Protein 4FP4 (pdb70)

CATH classification: 1.10.600.10

InterPro domains:
  IPR000092 Polyprenyl synthetase-like [PF00348] (31-206)
  IPR008949 Isoprenoid synthase domain superfamily [G3DSA:1.10.600.10] (1-252)
  IPR008949 Isoprenoid synthase domain superfamily [SSF48576] (4-206)
  IPR033749 Polyprenyl synthetase, conserved site [PS00723] (83-97)

Radius of gyration: 23.63 Å; Cα contacts (8 Å, |Δi|>4): 700; chains: 2; bounding box: 41×70×63 Å

Secondary structure (DSSP, 8-state):
-----HHHHHHHHHHHHHHHTTTTT-SSHHHHHHHHHHHHS----HHHHHHHHHHHHH-GGGGG-HHHHHHHHHHHHHHHHHHHHHHHHTT-SBSSSSB-HHHHH-HHHHHHHHHHHHHHHHHHHHTT-HHHHHHHHHHHHHHHHHHHHHHTT-HHHHHHHHTHHHHHHHHHHHHHHHT-GGGHHHHHHHHHHHHHHTT---HHHHHHHHHHHHHHHHHHHHHGGGGHHHHHHHHHHHHHHH-/--HHHHHHHHHHHHHHTTTTTT-SSHHHHHHHHHHHHS----HHHHHHHHHHHHH-GGGGG-HHHHHHHHHHHHHHHHHHHHHHHHTT-SEETTEE-HHHHH-HHHHHHHHHHHHHHHHHHHHTT-HHHHHHHHHHHHHHHHHHHHHHTT-HHHHHHHHSHHHHHHHHHHHHHHHT-GGGHHHHHHHHHHHHHHHH--TTHHHHHHHHHHHHHHHHGGGGHHHHHHHHHHHHH-

Organism: Pyrobaculum calidifontis (strain DSM 21063 / JCM 11548 / VA1) (NCBI:txid410359)

Nearest PDB structures (foldseek):
  4fp4-assembly1_A  TM=1.004E+00  e=4.923E-31  Pyrobaculum calidifontis JCM 11548
  4fp4-assembly1_B  TM=9.917E-01  e=1.889E-27  Pyrobaculum calidifontis JCM 11548
  3wjo-assembly1_A  TM=7.258E-01  e=5.794E-08  Escherichia coli O104:H4 str. 2009EL-2071
  5zlf-assembly2_D  TM=7.389E-01  e=7.595E-08  Escherichia coli K-12
  3wjn-assembly1_A  TM=7.200E-01  e=5.048E-07  Escherichia coli O104:H4 str. 2009EL-2071

Sequence (477 aa):
MYSLPPEVLAALERVKARLNKVGEELEPISLRKAVRHYIETPGKLLRPLLLLTFTYSIDRRSIMDPRILEAAAIVELLHVVSLLQDDVMDQHDQRRGIKTPRRAMYGDGRAIVASDWLIAESIKMAVNLGADVVTYLADVAQRLSVGQALDLEGERDKAAEFKTAPLIEAALVMPLVILGRRELIETAKKLGTKLGILYQYSRPETKSIANEIGRYLLKIKEHVGDAIAPFERLIKYLIGKALELPPEVLAALERVKARLNKVGEELEPISLRKAVRHYIETPGKLLRPLLLLTFTYSIDRRSIMDPRILEAAAIVELLHVVSLLQDDVMDQHDQRRGIKTPRAMYGDGRAIVASDWLIAESIKMAVNLGADVVTYLADDVAQRLSVGQALDLEGERDKAAEFKTAPLIEAALVMPLVILGRRELIETAKKLGTKLGILYQYTKSIANEIGRYLLKIKEHVGDAIAPFERLIKYLIGKA

B-factor: mean 61.85, std 28.87, range [19.86, 200.0]

Solvent-accessible surface area: 20753 Å² total; per-residue (Å²): 192,84,78,16,16,104,82,0,73,57,4,19,96,118,0,83,60,84,7,75,121,2,10,74,146,23,96,4,76,6,0,55,114,1,0,22,29,18,18,104,70,74,59,97,14,4,22,0,2,0,0,0,0,0,0,41,3,17,46,150,187,11,9,132,26,104,104,0,18,28,0,0,0,0,0,9,0,27,33,1,13,42,33,0,12,33,0,11,32,65,125,66,75,111,56,204,60,72,106,0,1,46,33,103,65,34,53,11,34,0,1,0,0,0,15,18,0,24,2,25,4,21,69,7,2,24,113,21,33,57,85,1,7,48,22,16,4,47,0,36,18,63,33,5,25,0,22,0,13,38,60,59,67,51,196,128,121,2,35,78,52,52,45,0,0,4,2,3,0,0,0,2,0,0,0,21,18,38,46,65,134,93,7,18,131,15,0,80,102,0,0,30,39,1,0,30,5,39,60,161,88,92,101,123,21,129,60,34,16,98,37,0,34,135,41,9,100,114,0,75,138,90,29,33,113,50,1,36,15,0,42,102,7,0,123,64,9,21,33,92,31,80,184,88,18,103,77,0,79,48,0,24,96,139,0,91,58,73,8,89,120,3,9,99,151,20,106,8,85,13,0,64,95,0,0,22,21,27,31,111,34,128,60,150,34,9,24,0,29,0,0,0,0,2,0,24,2,17,43,118,210,14,8,71,22,105,105,0,19,38,0,0,0,0,0,14,0,26,29,0,10,34,31,0,18,39,0,8,23,74,132,62,79,94,69,230,65,79,108,0,0,31,39,82,58,33,50,10,38,1,4,1,0,1,21,19,0,23,1,24,4,21,69,9,2,23,112,21,32,60,93,2,6,53,24,14,4,58,1,35,15,52,30,5,24,0,36,0,16,47,66,64,34,42,147,137,138,0,28,88,50,39,60,2,0,5,1,3,0,0,0,2,0,0,0,26,22,41,49,70,127,98,1,20,145,22,0,79,97,0,0,31,47,2,1,34,13,90,75,170,95,173,68,34,33,89,46,0,34,112,18,6,97,87,0,78,132,105,28,28,111,25,2,32,4,0,42,141,15,0,108,145,28,34,56,149,92

Foldseek 3Di:
DAPFDVLLVVLVVVLLVVLCCPCVVPPDPLLSCLLCVCSVVDDPLVLLSLLLLLCCLQPVVCSPPPLSSLLSNLLVLLVSLLVLVCCVVVVPQADPNHGHSCVVPNNVSSNVSSVVSVVVSLVSCVVLDDVSNVLVVVLVVLCVVLVVCVVVVNPPVSLQRNFLSSLLSSNQVSCVSVVVVVLNVLSSLLSSLLSSLVVPCAPVLVVSVVVNVVSLVVVCVVRPCSCVSSVVVSVVSSVVSHD/DDPLLVVLVVVLLVVLVCVLVVPPPPLLSCLLCVQSPDDDDLVLLSLQLLLLCLQPVPCSNPPLSSLLSNLLVLLVSLLVLVVCLLVVPQDDPNHGHSCNVRNNVSSNVSSVVSVVVSLVSQVVLDDVSSVLVVVLVVLCVVLSVCVVVPDPPVSLQSNFLSSQLSSNQSSCVSVVVVVLNVLSSVLSSLLSSVVVPPDCSLVVNVVSLVVVCVVSPCSCPSSVCVSVVSNVVD

Structure (mmCIF, N/CA/C/O backbone):
data_4FP4
#
_entry.id   4FP4
#
_cell.length_a   46.957
_cell.length_b   115.420
_cell.length_c   53.139
_cell.angle_alpha   90.00
_cell.angle_beta   110.84
_cell.angle_gamma   90.00
#
_symmetry.space_group_name_H-M   'P 1 21 1'
#
loop_
_entity.id
_entity.type
_entity.pdbx_description
1 polymer 'Polyprenyl synthetase'
2 non-polymer 'GERAN-8-YL GERAN'
3 non-polymer 'UNKNOWN ATOM OR ION'
4 non-polymer 'UNKNOWN LIGAND'
5 water water
#
loop_
_atom_site.group_PDB
_atom_site.id
_atom_site.type_symbol
_atom_site.label_atom_id
_atom_site.label_alt_id
_atom_site.label_comp_id
_atom_site.label_asym_id
_atom_site.label_entity_id
_atom_site.label_seq_id
_atom_site.pdbx_PDB_ins_code
_atom_site.Cartn_x
_atom_site.Cartn_y
_atom_site.Cartn_z
_atom_site.occupancy
_atom_site.B_iso_or_equiv
_atom_site.auth_seq_id
_atom_site.auth_comp_id
_atom_site.auth_asym_id
_atom_site.auth_atom_id
_atom_site.pdbx_PDB_model_num
ATOM 1 N N . MET A 1 3 ? 7.465 56.781 15.571 1.00 129.98 1 MET A N 1
ATOM 2 C CA . MET A 1 3 ? 7.051 55.466 16.153 1.00 143.48 1 MET A CA 1
ATOM 3 C C . MET A 1 3 ? 7.781 54.302 15.478 1.00 139.07 1 MET A C 1
ATOM 4 O O . MET A 1 3 ? 9.006 54.322 15.339 1.00 123.79 1 MET A O 1
ATOM 9 N N . TYR A 1 4 ? 7.039 53.285 15.059 1.00 137.43 2 TYR A N 1
ATOM 10 C CA . TYR A 1 4 ? 7.674 52.134 14.431 1.00 118.72 2 TYR A CA 1
ATOM 11 C C . TYR A 1 4 ? 7.284 51.964 12.967 1.00 124.67 2 TYR A C 1
ATOM 12 O O . TYR A 1 4 ? 6.119 51.741 12.640 1.00 139.13 2 TYR A O 1
ATOM 21 N N . SER A 1 5 ? 8.281 52.069 12.097 1.00 92.74 3 SER A N 1
ATOM 22 C CA . SER A 1 5 ? 8.096 51.882 10.671 1.00 78.17 3 SER A CA 1
ATOM 23 C C . SER A 1 5 ? 8.644 50.523 10.295 1.00 77.88 3 SER A C 1
ATOM 24 O O . SER A 1 5 ? 9.416 50.392 9.342 1.00 77.81 3 SER A O 1
ATOM 27 N N . LEU A 1 6 ? 8.266 49.500 11.052 1.00 67.48 4 LEU A N 1
ATOM 28 C CA . LEU A 1 6 ? 8.802 48.162 10.778 1.00 62.05 4 LEU A CA 1
ATOM 29 C C . LEU A 1 6 ? 7.814 47.220 10.086 1.00 47.78 4 LEU A C 1
ATOM 30 O O . LEU A 1 6 ? 6.590 47.370 10.195 1.00 57.07 4 LEU A O 1
ATOM 35 N N . PRO A 1 7 ? 8.375 46.231 9.384 1.00 46.11 5 PRO A N 1
ATOM 36 C CA . PRO A 1 7 ? 7.672 45.285 8.543 1.00 53.31 5 PRO A CA 1
ATOM 37 C C . PRO A 1 7 ? 6.490 44.678 9.274 1.00 33.84 5 PRO A C 1
ATOM 38 O O . PRO A 1 7 ? 6.569 44.407 10.478 1.00 35.65 5 PRO A O 1
ATOM 42 N N . PRO A 1 8 ? 5.368 44.519 8.563 1.00 42.69 6 PRO A N 1
ATOM 43 C CA . PRO A 1 8 ? 4.242 43.878 9.238 1.00 44.32 6 PRO A CA 1
ATOM 44 C C . PRO A 1 8 ? 4.634 42.451 9.669 1.00 31.76 6 PRO A C 1
ATOM 45 O O . PRO A 1 8 ? 4.057 41.916 10.600 1.00 38.93 6 PRO A O 1
ATOM 49 N N . GLU A 1 9 ? 5.588 41.823 8.984 1.00 38.29 7 GLU A N 1
ATOM 50 C CA . GLU A 1 9 ? 6.022 40.471 9.394 1.00 36.70 7 GLU A CA 1
ATOM 51 C C . GLU A 1 9 ? 6.684 40.516 10.768 1.00 47.31 7 GLU A C 1
ATOM 52 O O . GLU A 1 9 ? 6.548 39.589 11.562 1.00 38.15 7 GLU A O 1
ATOM 58 N N . VAL A 1 10 ? 7.447 41.577 11.045 1.00 35.37 8 VAL A N 1
ATOM 59 C CA . VAL A 1 10 ? 8.056 41.707 12.376 1.00 34.31 8 VAL A CA 1
ATOM 60 C C . VAL A 1 10 ? 6.969 41.935 13.464 1.00 36.69 8 VAL A C 1
ATOM 61 O O . VAL A 1 10 ? 6.996 41.319 14.538 1.00 36.74 8 VAL A O 1
ATOM 65 N N . LEU A 1 11 ? 6.032 42.844 13.191 1.00 36.05 9 LEU A N 1
ATOM 66 C CA . LEU A 1 11 ? 4.930 43.114 14.142 1.00 36.09 9 LEU A CA 1
ATOM 67 C C . LEU A 1 11 ? 4.108 41.856 14.426 1.00 29.62 9 LEU A C 1
ATOM 68 O O . LEU A 1 11 ? 3.679 41.641 15.546 1.00 44.13 9 LEU A O 1
ATOM 73 N N . ALA A 1 12 ? 3.888 41.044 13.390 1.00 36.64 10 ALA A N 1
ATOM 74 C CA . ALA A 1 12 ? 3.157 39.773 13.529 1.00 39.75 10 ALA A CA 1
ATOM 75 C C . ALA A 1 12 ? 3.909 38.784 14.429 1.00 47.98 10 ALA A C 1
ATOM 76 O O . ALA A 1 12 ? 3.310 38.083 15.259 1.00 35.93 10 ALA A O 1
ATOM 78 N N . ALA A 1 13 ? 5.224 38.696 14.231 1.00 40.31 11 ALA A N 1
ATOM 79 C CA . ALA A 1 13 ? 6.077 37.858 15.057 1.00 42.82 11 ALA A CA 1
ATOM 80 C C . ALA A 1 13 ? 6.014 38.342 16.508 1.00 37.24 11 ALA A C 1
ATOM 81 O O . ALA A 1 13 ? 6.003 37.554 17.474 1.00 38.13 11 ALA A O 1
ATOM 83 N N . LEU A 1 14 ? 5.967 39.649 16.680 1.00 31.29 12 LEU A N 1
ATOM 84 C CA . LEU A 1 14 ? 5.931 40.184 18.019 1.00 35.36 12 LEU A CA 1
ATOM 85 C C . LEU A 1 14 ? 4.626 39.804 18.702 1.00 42.98 12 LEU A C 1
ATOM 86 O O . LEU A 1 14 ? 4.605 39.550 19.911 1.00 43.53 12 LEU A O 1
ATOM 91 N N . GLU A 1 15 ? 3.530 39.786 17.953 1.00 43.51 13 GLU A N 1
ATOM 92 C CA . GLU A 1 15 ? 2.258 39.354 18.551 1.00 38.43 13 GLU A CA 1
ATOM 93 C C . GLU A 1 15 ? 2.337 37.909 19.000 1.00 33.10 13 GLU A C 1
ATOM 94 O O . GLU A 1 15 ? 1.779 37.543 20.018 1.00 37.79 13 GLU A O 1
ATOM 100 N N . ARG A 1 16 ? 3.035 37.076 18.248 1.00 38.25 14 ARG A N 1
ATOM 101 C CA . ARG A 1 16 ? 3.149 35.690 18.669 1.00 40.10 14 ARG A CA 1
ATOM 102 C C . ARG A 1 16 ? 4.031 35.576 19.925 1.00 44.60 14 ARG A C 1
ATOM 103 O O . ARG A 1 16 ? 3.872 34.669 20.761 1.00 41.85 14 ARG A O 1
ATOM 111 N N . VAL A 1 17 ? 4.973 36.498 20.059 1.00 43.71 15 VAL A N 1
ATOM 112 C CA . VAL A 1 17 ? 5.819 36.491 21.237 1.00 37.35 15 VAL A CA 1
ATOM 113 C C . VAL A 1 17 ? 4.937 36.936 22.424 1.00 33.83 15 VAL A C 1
ATOM 114 O O . VAL A 1 17 ? 5.025 36.380 23.513 1.00 36.07 15 VAL A O 1
ATOM 118 N N . LYS A 1 18 ? 4.069 37.908 22.209 1.00 41.54 16 LYS A N 1
ATOM 119 C CA . LYS A 1 18 ? 3.201 38.369 23.275 1.00 40.28 16 LYS A CA 1
ATOM 120 C C . LYS A 1 18 ? 2.304 37.237 23.747 1.00 42.87 16 LYS A C 1
ATOM 121 O O . LYS A 1 18 ? 2.087 37.084 24.928 1.00 45.91 16 LYS A O 1
ATOM 127 N N . ALA A 1 19 ? 1.806 36.444 22.809 1.00 46.85 17 ALA A N 1
ATOM 128 C CA . ALA A 1 19 ? 0.960 35.299 23.111 1.00 48.28 17 ALA A CA 1
ATOM 129 C C . ALA A 1 19 ? 1.695 34.216 23.907 1.00 47.98 17 ALA A C 1
ATOM 130 O O . ALA A 1 19 ? 1.128 33.603 24.788 1.00 40.16 17 ALA A O 1
ATOM 132 N N . ARG A 1 20 ? 2.956 33.976 23.554 1.00 41.38 18 ARG A N 1
ATOM 133 C CA . ARG A 1 20 ? 3.782 32.988 24.247 1.00 37.54 18 ARG A CA 1
ATOM 134 C C . ARG A 1 20 ? 4.054 33.414 25.691 1.00 38.45 18 ARG A C 1
ATOM 135 O O . ARG A 1 20 ? 4.016 32.602 26.616 1.00 37.66 18 ARG A O 1
ATOM 143 N N . LEU A 1 21 ? 4.330 34.704 25.860 1.00 38.80 19 LEU A N 1
ATOM 144 C CA . LEU A 1 21 ? 4.614 35.306 27.144 1.00 34.82 19 LEU A CA 1
ATOM 145 C C . LEU A 1 21 ? 3.374 35.254 28.006 1.00 59.13 19 LEU A C 1
ATOM 146 O O . LEU A 1 21 ? 3.450 35.183 29.215 1.00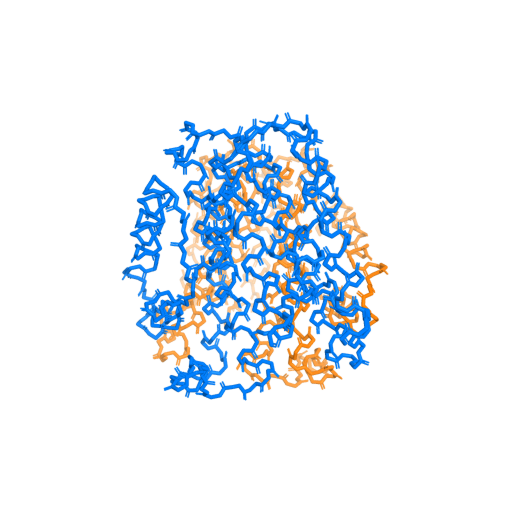 41.77 19 LEU A O 1
ATOM 151 N N . ASN A 1 22 ? 2.219 35.321 27.370 1.00 45.02 20 ASN A N 1
ATOM 152 C CA . ASN A 1 22 ? 0.969 35.319 28.129 1.00 48.63 20 ASN A CA 1
ATOM 153 C C . ASN A 1 22 ? 0.687 33.940 28.740 1.00 39.51 20 ASN A C 1
ATOM 154 O O . ASN A 1 22 ? -0.077 33.796 29.684 1.00 46.55 20 ASN A O 1
ATOM 159 N N . LYS A 1 23 ? 1.345 32.922 28.206 1.00 45.48 21 LYS A N 1
ATOM 160 C CA . LYS A 1 23 ? 1.210 31.586 28.740 1.00 44.29 21 LYS A CA 1
ATOM 161 C C . LYS A 1 23 ? 2.085 31.355 29.979 1.00 52.08 21 LYS A C 1
ATOM 162 O O . LYS A 1 23 ? 1.808 30.443 30.749 1.00 47.26 21 LYS A O 1
ATOM 168 N N . VAL A 1 24 ? 3.114 32.186 30.182 1.00 47.68 22 VAL A N 1
ATOM 169 C CA . VAL A 1 24 ? 4.086 31.984 31.282 1.00 41.91 22 VAL A CA 1
ATOM 170 C C . VAL A 1 24 ? 3.492 32.076 32.708 1.00 43.62 22 VAL A C 1
ATOM 171 O O . VAL A 1 24 ? 2.952 33.099 33.122 1.00 38.60 22 VAL A O 1
ATOM 175 N N . GLY A 1 25 ? 3.619 30.987 33.458 1.00 36.48 23 GLY A N 1
ATOM 176 C CA . GLY A 1 25 ? 3.114 30.933 34.833 1.00 39.25 23 GLY A CA 1
ATOM 177 C C . GLY A 1 25 ? 1.579 30.977 34.903 1.00 41.12 23 GLY A C 1
ATOM 178 O O . GLY A 1 25 ? 1.023 31.256 35.954 1.00 40.00 23 GLY A O 1
ATOM 179 N N . GLU A 1 26 ? 0.903 30.719 33.788 1.00 41.58 24 GLU A N 1
ATOM 180 C CA . GLU A 1 26 ? -0.582 30.730 33.742 1.00 74.68 24 GLU A CA 1
ATOM 181 C C . GLU A 1 26 ? -1.329 30.188 34.962 1.00 70.14 24 GLU A C 1
ATOM 182 O O . GLU A 1 26 ? -2.182 30.866 35.528 1.00 61.25 24 GLU A O 1
ATOM 188 N N . GLU A 1 27 ? -1.039 28.948 35.337 1.00 49.75 25 GLU A N 1
ATOM 189 C CA . GLU A 1 27 ? -1.765 28.301 36.431 1.00 69.84 25 GLU A CA 1
ATOM 190 C C . GLU A 1 27 ? -0.900 28.152 37.671 1.00 62.46 25 GLU A C 1
ATOM 191 O O . GLU A 1 27 ? -1.196 27.385 38.587 1.00 48.29 25 GLU A O 1
ATOM 197 N N . LEU A 1 28 ? 0.170 28.921 37.711 1.00 54.07 26 LEU A N 1
ATOM 198 C CA . LEU A 1 28 ? 1.097 28.847 38.814 1.00 51.64 26 LEU A CA 1
ATOM 199 C C . LEU A 1 28 ? 0.428 29.145 40.166 1.00 57.09 26 LEU A C 1
ATOM 200 O O . LEU A 1 28 ? -0.371 30.082 40.302 1.00 47.59 26 LEU A O 1
ATOM 205 N N . GLU A 1 29 ? 0.754 28.314 41.149 1.00 47.80 27 GLU A N 1
ATOM 206 C CA . GLU A 1 29 ? 0.293 28.462 42.526 1.00 62.28 27 GLU A CA 1
ATOM 207 C C . GLU A 1 29 ? 1.548 28.546 43.377 1.00 55.77 27 GLU A C 1
ATOM 208 O O . GLU A 1 29 ? 2.524 27.867 43.076 1.00 50.14 27 GLU A O 1
ATOM 214 N N . PRO A 1 30 ? 1.511 29.305 44.483 1.00 47.57 28 PRO A N 1
ATOM 215 C CA . PRO A 1 30 ? 0.308 29.992 44.917 1.00 48.74 28 PRO A CA 1
ATOM 216 C C . PRO A 1 30 ? 0.091 31.292 44.183 1.00 70.81 28 PRO A C 1
ATOM 217 O O . PRO A 1 30 ? 0.984 31.780 43.480 1.00 42.34 28 PRO A O 1
ATOM 221 N N . ILE A 1 31 ? -1.094 31.849 44.395 1.00 41.71 29 ILE A N 1
ATOM 222 C CA . ILE A 1 31 ? -1.544 33.049 43.714 1.00 49.15 29 ILE A CA 1
ATOM 223 C C . ILE A 1 31 ? -0.614 34.247 43.833 1.00 33.39 29 ILE A C 1
ATOM 224 O O . ILE A 1 31 ? -0.391 34.969 42.853 1.00 42.10 29 ILE A O 1
ATOM 229 N N . SER A 1 32 ? -0.109 34.503 45.021 1.00 37.33 30 SER A N 1
ATOM 230 C CA . SER A 1 32 ? 0.781 35.636 45.175 1.00 45.37 30 SER A CA 1
ATOM 231 C C . SER A 1 32 ? 2.028 35.390 44.316 1.00 55.61 30 SER A C 1
ATOM 232 O O . SER A 1 32 ? 2.609 36.329 43.819 1.00 39.17 30 SER A O 1
ATOM 235 N N . LEU A 1 33 ? 2.425 34.131 44.129 1.00 47.75 31 LEU A N 1
ATOM 236 C CA . LEU A 1 33 ? 3.608 33.844 43.299 1.00 51.14 31 LEU A CA 1
ATOM 237 C C . LEU A 1 33 ? 3.252 34.149 41.862 1.00 60.27 31 LEU A C 1
ATOM 238 O O . LEU A 1 33 ? 3.987 34.850 41.171 1.00 47.22 31 LEU A O 1
ATOM 243 N N . ARG A 1 34 ? 2.102 33.644 41.418 1.00 37.99 32 ARG A N 1
ATOM 244 C CA . ARG A 1 34 ? 1.650 33.880 40.056 1.00 38.95 32 ARG A CA 1
ATOM 245 C C . ARG A 1 34 ? 1.540 35.375 39.743 1.00 40.66 32 ARG A C 1
ATOM 246 O O . ARG A 1 34 ? 1.995 35.828 38.691 1.00 37.85 32 ARG A O 1
ATOM 254 N N . LYS A 1 35 ? 0.921 36.136 40.636 1.00 39.63 33 LYS A N 1
ATOM 255 C CA . LYS A 1 35 ? 0.750 37.578 40.422 1.00 36.02 33 LYS A CA 1
ATOM 256 C C . LYS A 1 35 ? 2.109 38.321 40.305 1.00 39.98 33 LYS A C 1
ATOM 257 O O . LYS A 1 35 ? 2.314 39.124 39.411 1.00 36.59 33 LYS A O 1
ATOM 263 N N . ALA A 1 36 ? 3.020 38.042 41.218 1.00 34.25 34 ALA A N 1
ATOM 264 C CA . ALA A 1 36 ? 4.351 38.645 41.200 1.00 37.54 34 ALA A CA 1
ATOM 265 C C . ALA A 1 36 ? 5.076 38.251 39.922 1.00 41.84 34 ALA A C 1
ATOM 266 O O . ALA A 1 36 ? 5.697 39.090 39.296 1.00 36.77 34 ALA A O 1
ATOM 268 N N . VAL A 1 37 ? 4.983 36.979 39.525 1.00 38.84 35 VAL A N 1
ATOM 269 C CA . VAL A 1 37 ? 5.639 36.519 38.292 1.00 35.50 35 VAL A CA 1
ATOM 270 C C . VAL A 1 37 ? 5.083 37.169 37.020 1.00 48.68 35 VAL A C 1
ATOM 271 O O . VAL A 1 37 ? 5.854 37.587 36.141 1.00 34.21 35 VAL A O 1
ATOM 275 N N . ARG A 1 38 ? 3.755 37.282 36.931 1.00 35.03 36 ARG A N 1
ATOM 276 C CA . ARG A 1 38 ? 3.132 37.802 35.726 1.00 35.17 36 ARG A CA 1
ATOM 277 C C . ARG A 1 38 ? 2.925 39.303 35.710 1.00 35.59 36 ARG A C 1
ATOM 278 O O . ARG A 1 38 ? 2.486 39.856 34.704 1.00 40.62 36 ARG A O 1
ATOM 286 N N . HIS A 1 39 ? 3.269 39.971 36.796 1.00 32.90 37 HIS A N 1
ATOM 287 C CA . HIS A 1 39 ? 3.030 41.415 36.866 1.00 39.34 37 HIS A CA 1
ATOM 288 C C . HIS A 1 39 ? 3.599 42.199 35.678 1.00 62.55 37 HIS A C 1
ATOM 289 O O . HIS A 1 39 ? 2.884 42.967 35.019 1.00 35.96 37 HIS A O 1
ATOM 296 N N . TYR A 1 40 ? 4.887 41.997 35.403 1.00 43.64 38 TYR A N 1
ATOM 297 C CA . TYR A 1 40 ? 5.573 42.741 34.348 1.00 35.07 38 TYR A CA 1
ATOM 298 C C . TYR A 1 40 ? 5.345 42.150 32.960 1.00 36.71 38 TYR A C 1
ATOM 299 O O . TYR A 1 40 ? 5.775 42.701 31.935 1.00 41.86 38 TYR A O 1
ATOM 308 N N . ILE A 1 41 ? 4.734 40.979 32.930 1.00 32.89 39 ILE A N 1
ATOM 309 C CA . ILE A 1 41 ? 4.302 40.424 31.661 1.00 35.39 39 ILE A CA 1
ATOM 310 C C . ILE A 1 41 ? 2.933 40.976 31.224 1.00 58.44 39 ILE A C 1
ATOM 311 O O . ILE A 1 41 ? 2.688 41.168 30.040 1.00 49.67 39 ILE A O 1
ATOM 316 N N . GLU A 1 42 ? 2.029 41.223 32.167 1.00 58.71 40 GLU A N 1
ATOM 317 C CA . GLU A 1 42 ? 0.675 41.696 31.801 1.00 41.70 40 GLU A CA 1
ATOM 318 C C . GLU A 1 42 ? 0.609 43.209 31.614 1.00 55.53 40 GLU A C 1
ATOM 319 O O . GLU A 1 42 ? -0.153 43.724 30.793 1.00 59.16 40 GLU A O 1
ATOM 325 N N . THR A 1 43 ? 1.382 43.920 32.411 1.00 47.72 41 THR A N 1
ATOM 326 C CA . THR A 1 43 ? 1.515 45.340 32.230 1.00 76.77 41 THR A CA 1
ATOM 327 C C . THR A 1 43 ? 2.804 45.332 31.476 1.00 74.85 41 THR A C 1
ATOM 328 O O . THR A 1 43 ? 3.874 45.421 32.084 1.00 73.66 41 THR A O 1
ATOM 332 N N . PRO A 1 44 ? 2.712 45.186 30.144 1.00 71.64 42 PRO A N 1
ATOM 333 C CA . PRO A 1 44 ? 3.881 45.022 29.307 1.00 100.98 42 PRO A CA 1
ATOM 334 C C . PRO A 1 44 ? 4.540 46.356 28.993 1.00 107.61 42 PRO A C 1
ATOM 335 O O . PRO A 1 44 ? 3.884 47.403 29.008 1.00 90.29 42 PRO A O 1
ATOM 339 N N . GLY A 1 45 ? 5.841 46.316 28.739 1.00 94.34 43 GLY A N 1
ATOM 340 C CA . GLY A 1 45 ? 6.575 47.525 28.409 1.00 74.59 43 GLY A CA 1
ATOM 341 C C . GLY A 1 45 ? 6.534 47.768 26.916 1.00 59.69 43 GLY A C 1
ATOM 342 O O . GLY A 1 45 ? 5.515 47.534 26.256 1.00 55.48 43 GLY A O 1
ATOM 343 N N . LYS A 1 46 ? 7.661 48.228 26.382 1.00 53.58 44 LYS A N 1
ATOM 344 C CA . LYS A 1 46 ? 7.789 48.491 24.957 1.00 51.77 44 LYS A CA 1
ATOM 345 C C . LYS A 1 46 ? 8.244 47.239 24.207 1.00 50.88 44 LYS A C 1
ATOM 346 O O . LYS A 1 46 ? 8.284 47.230 22.976 1.00 47.99 44 LYS A O 1
ATOM 352 N N . LEU A 1 47 ? 8.587 46.185 24.945 1.00 43.45 45 LEU A N 1
ATOM 353 C CA . LEU A 1 47 ? 9.041 44.939 24.315 1.00 31.99 45 LEU A CA 1
ATOM 354 C C . LEU A 1 47 ? 10.181 45.266 23.350 1.00 27.42 45 LEU A C 1
ATOM 355 O O . LEU A 1 47 ? 10.273 44.752 22.258 1.00 38.52 45 LEU A O 1
ATOM 360 N N . LEU A 1 48 ? 11.009 46.181 23.792 1.00 32.13 46 LEU A N 1
ATOM 361 C CA . LEU A 1 48 ? 12.166 46.609 23.057 1.00 41.21 46 LEU A CA 1
ATOM 362 C C . LEU A 1 48 ? 13.141 45.445 22.789 1.00 30.65 46 LEU A C 1
ATOM 363 O O . LEU A 1 48 ? 13.636 45.261 21.661 1.00 42.94 46 LEU A O 1
ATOM 368 N N . ARG A 1 49 ? 13.412 44.658 23.822 1.00 33.36 47 ARG A N 1
ATOM 369 C CA . ARG A 1 49 ? 14.393 43.570 23.649 1.00 40.37 47 ARG A CA 1
ATOM 370 C C . ARG A 1 49 ? 13.900 42.550 22.626 1.00 38.66 47 ARG A C 1
ATOM 371 O O . ARG A 1 49 ? 14.631 42.267 21.678 1.00 33.42 47 ARG A O 1
ATOM 379 N N . PRO A 1 50 ? 12.663 42.007 22.781 1.00 33.08 48 PRO A N 1
ATOM 380 C CA . PRO A 1 50 ? 12.142 41.162 21.701 1.00 31.40 48 PRO A CA 1
ATOM 381 C C . PRO A 1 50 ? 12.081 41.903 20.351 1.00 47.40 48 PRO A C 1
ATOM 382 O O . PRO A 1 50 ? 12.351 41.326 19.313 1.00 34.87 48 PRO A O 1
ATOM 386 N N . LEU A 1 51 ? 11.712 43.176 20.331 1.00 35.57 49 LEU A N 1
ATOM 387 C CA . LEU A 1 51 ? 11.657 43.853 19.035 1.00 36.32 49 LEU A CA 1
ATOM 388 C C . LEU A 1 51 ? 13.031 43.902 18.352 1.00 30.94 49 LEU A C 1
ATOM 389 O O . LEU A 1 51 ? 13.147 43.695 17.150 1.00 39.25 49 LEU A O 1
ATOM 394 N N . LEU A 1 52 ? 14.067 44.164 19.121 1.00 32.66 50 LEU A N 1
ATOM 395 C CA . LEU A 1 52 ? 15.390 44.200 18.551 1.00 32.78 50 LEU A CA 1
ATOM 396 C C . LEU A 1 52 ? 15.773 42.836 17.996 1.00 32.37 50 LEU A C 1
ATOM 397 O O . LEU A 1 52 ? 16.334 42.734 16.932 1.00 31.96 50 LEU A O 1
ATOM 402 N N . LEU A 1 53 ? 15.467 41.786 18.733 1.00 35.50 51 LEU A N 1
ATOM 403 C CA . LEU A 1 53 ? 15.817 40.454 18.287 1.00 31.92 51 LEU A CA 1
ATOM 404 C C . LEU A 1 53 ? 15.099 40.071 17.010 1.00 30.50 51 LEU A C 1
ATOM 405 O O . LEU A 1 53 ? 15.699 39.595 16.081 1.00 31.08 51 LEU A O 1
ATOM 410 N N . LEU A 1 54 ? 13.803 40.322 16.977 1.00 37.50 52 LEU A N 1
ATOM 411 C CA . LEU A 1 54 ? 12.996 40.009 15.822 1.00 36.04 52 LEU A CA 1
ATOM 412 C C . LEU A 1 54 ? 13.342 40.838 14.595 1.00 41.88 52 LEU A C 1
ATOM 413 O O . LEU A 1 54 ? 13.390 40.330 13.497 1.00 33.53 52 LEU A O 1
ATOM 418 N N . THR A 1 55 ? 13.581 42.122 14.798 1.00 31.87 53 THR A N 1
ATOM 419 C CA . THR A 1 55 ? 13.881 43.007 13.674 1.00 30.61 53 THR A CA 1
ATOM 420 C C . THR A 1 55 ? 15.255 42.638 13.083 1.00 28.25 53 THR A C 1
ATOM 421 O O . THR A 1 55 ? 15.445 42.600 11.861 1.00 33.23 53 THR A O 1
ATOM 425 N N . PHE A 1 56 ? 16.191 42.335 13.965 1.00 29.33 54 PHE A N 1
ATOM 426 C CA . PHE A 1 56 ? 17.545 41.935 13.510 1.00 32.32 54 PHE A CA 1
ATOM 427 C C . PHE A 1 56 ? 17.491 40.602 12.766 1.00 39.12 54 PHE A C 1
ATOM 428 O O . PHE A 1 56 ? 18.087 40.440 11.686 1.00 35.94 54 PHE A O 1
ATOM 436 N N . THR A 1 57 ? 16.756 39.646 13.325 1.00 36.90 55 THR A N 1
ATOM 437 C CA . THR A 1 57 ? 16.564 38.343 12.658 1.00 34.57 55 THR A CA 1
ATOM 438 C C . THR A 1 57 ? 15.970 38.501 11.265 1.00 42.45 55 THR A C 1
ATOM 439 O O . THR A 1 57 ? 16.471 37.935 10.288 1.00 37.21 55 THR A O 1
ATOM 443 N N . TYR A 1 58 ? 14.881 39.267 11.170 1.00 31.55 56 TYR A N 1
ATOM 444 C CA . TYR A 1 58 ? 14.260 39.528 9.881 1.00 32.78 56 TYR A CA 1
ATOM 445 C C . TYR A 1 58 ? 15.261 40.099 8.846 1.00 45.74 56 TYR A C 1
ATOM 446 O O . TYR A 1 58 ? 15.246 39.712 7.686 1.00 41.65 56 TYR A O 1
ATOM 455 N N . SER A 1 59 ? 16.116 41.021 9.272 1.00 44.50 57 SER A N 1
ATOM 456 C CA . SER A 1 59 ? 17.120 41.623 8.382 1.00 43.77 57 SER A CA 1
ATOM 457 C C . SER A 1 59 ? 18.189 40.628 7.941 1.00 48.83 57 SER A C 1
ATOM 458 O O . SER A 1 59 ? 18.638 40.688 6.798 1.00 58.76 57 SER A O 1
ATOM 461 N N . ILE A 1 60 ? 18.706 39.812 8.854 1.00 48.04 58 ILE A N 1
ATOM 462 C CA . ILE A 1 60 ? 19.668 38.771 8.474 1.00 51.10 58 ILE A CA 1
ATOM 463 C C . ILE A 1 60 ? 19.095 37.556 7.714 1.00 62.93 58 ILE A C 1
ATOM 464 O O . ILE A 1 60 ? 19.702 37.054 6.776 1.00 43.54 58 ILE A O 1
ATOM 469 N N . ASP A 1 61 ? 17.935 37.077 8.156 1.00 43.25 59 ASP A N 1
ATOM 470 C CA . ASP A 1 61 ? 17.269 35.930 7.545 1.00 43.97 59 ASP A CA 1
ATOM 471 C C . ASP A 1 61 ? 15.763 36.102 7.697 1.00 36.49 59 ASP A C 1
ATOM 472 O O . ASP A 1 61 ? 15.208 35.816 8.749 1.00 37.87 59 ASP A O 1
ATOM 477 N N . ARG A 1 62 ? 15.097 36.548 6.645 1.00 35.97 60 ARG A N 1
ATOM 478 C CA . ARG A 1 62 ? 13.669 36.829 6.730 1.00 40.41 60 ARG A CA 1
ATOM 479 C C . ARG A 1 62 ? 12.784 35.628 7.048 1.00 41.81 60 ARG A C 1
ATOM 480 O O . ARG A 1 62 ? 11.793 35.772 7.747 1.00 47.12 60 ARG A O 1
ATOM 488 N N . ARG A 1 63 ? 13.118 34.460 6.516 1.00 38.40 61 ARG A N 1
ATOM 489 C CA . ARG A 1 63 ? 12.270 33.271 6.708 1.00 41.96 61 ARG A CA 1
ATOM 490 C C . ARG A 1 63 ? 12.299 32.845 8.158 1.00 42.97 61 ARG A C 1
ATOM 491 O O . ARG A 1 63 ? 11.359 32.232 8.655 1.00 58.33 61 ARG A O 1
ATOM 499 N N . SER A 1 64 ? 13.380 33.194 8.857 1.00 42.55 62 SER A N 1
ATOM 500 C CA . SER A 1 64 ? 13.562 32.722 10.227 1.00 46.27 62 SER A CA 1
ATOM 501 C C . SER A 1 64 ? 12.724 33.439 11.276 1.00 45.83 62 SER A C 1
ATOM 502 O O . SER A 1 64 ? 12.692 33.039 12.422 1.00 39.91 62 SER A O 1
ATOM 505 N N . ILE A 1 65 ? 12.037 34.492 10.870 1.00 44.00 63 ILE A N 1
ATOM 506 C CA . ILE A 1 65 ? 11.166 35.212 11.776 1.00 46.85 63 ILE A CA 1
ATOM 507 C C . ILE A 1 65 ? 9.975 34.328 12.199 1.00 63.40 63 ILE A C 1
ATOM 508 O O . ILE A 1 65 ? 9.269 34.636 13.148 1.00 48.53 63 ILE A O 1
ATOM 513 N N . MET A 1 66 ? 9.752 33.220 11.505 1.00 46.68 64 MET A N 1
ATOM 514 C CA . MET A 1 66 ? 8.691 32.305 11.925 1.00 68.18 64 MET A CA 1
ATOM 515 C C . MET A 1 66 ? 9.282 31.067 12.588 1.00 60.06 64 MET A C 1
ATOM 516 O O . MET A 1 66 ? 8.563 30.163 12.986 1.00 48.03 64 MET A O 1
ATOM 521 N N . ASP A 1 67 ? 10.601 31.015 12.703 1.00 37.55 65 ASP A N 1
ATOM 522 C CA . ASP A 1 67 ? 11.223 29.865 13.350 1.00 44.10 65 ASP A CA 1
ATOM 523 C C . ASP A 1 67 ? 10.850 29.827 14.855 1.00 54.32 65 ASP A C 1
ATOM 524 O O . ASP A 1 67 ? 10.993 30.822 15.564 1.00 43.56 65 ASP A O 1
ATOM 529 N N . PRO A 1 68 ? 10.335 28.681 15.342 1.00 51.60 66 PRO A N 1
ATOM 530 C CA . PRO A 1 68 ? 9.947 28.565 16.763 1.00 53.90 66 PRO A CA 1
ATOM 531 C C . PRO A 1 68 ? 11.079 28.905 17.741 1.00 43.04 66 PRO A C 1
ATOM 532 O O . PRO A 1 68 ? 10.833 29.421 18.824 1.00 41.69 66 PRO A O 1
ATOM 536 N N . ARG A 1 69 ? 12.317 28.618 17.354 1.00 33.91 67 ARG A N 1
ATOM 537 C CA . ARG A 1 69 ? 13.449 28.890 18.191 1.00 35.96 67 ARG A CA 1
ATOM 538 C C . ARG A 1 69 ? 13.667 30.392 18.406 1.00 31.63 67 ARG A C 1
ATOM 539 O O . ARG A 1 69 ? 14.078 30.803 19.498 1.00 34.28 67 ARG A O 1
ATOM 547 N N . ILE A 1 70 ? 13.490 31.157 17.328 1.00 35.94 68 ILE A N 1
ATOM 548 C CA . ILE A 1 70 ? 13.629 32.634 17.328 1.00 35.71 68 ILE A CA 1
ATOM 549 C C . ILE A 1 70 ? 12.539 33.267 18.164 1.00 37.72 68 ILE A C 1
ATOM 550 O O . ILE A 1 70 ? 12.769 34.222 18.901 1.00 34.42 68 ILE A O 1
ATOM 555 N N . LEU A 1 71 ? 11.325 32.729 18.049 1.00 40.04 69 LEU A N 1
ATOM 556 C CA . LEU A 1 71 ? 10.213 33.253 18.840 1.00 39.90 69 LEU A CA 1
ATOM 557 C C . LEU A 1 71 ? 10.457 32.958 20.326 1.00 37.62 69 LEU A C 1
ATOM 558 O O . LEU A 1 71 ? 10.270 33.826 21.178 1.00 39.04 69 LEU A O 1
ATOM 563 N N . GLU A 1 72 ? 10.924 31.744 20.635 1.00 38.69 70 GLU A N 1
ATOM 564 C CA . GLU A 1 72 ? 11.263 31.373 21.987 1.00 33.07 70 GLU A CA 1
ATOM 565 C C . GLU A 1 72 ? 12.398 32.279 22.516 1.00 31.19 70 GLU A C 1
ATOM 566 O O . GLU A 1 72 ? 12.365 32.735 23.656 1.00 33.81 70 GLU A O 1
ATOM 572 N N . ALA A 1 73 ? 13.425 32.493 21.699 1.00 32.22 71 ALA A N 1
ATOM 573 C CA . ALA A 1 73 ? 14.549 33.354 22.121 1.00 27.37 71 ALA A CA 1
ATOM 574 C C . ALA A 1 73 ? 14.044 34.749 22.476 1.00 24.10 71 ALA A C 1
ATOM 575 O O . ALA A 1 73 ? 14.458 35.313 23.473 1.00 30.53 71 ALA A O 1
ATOM 577 N N . ALA A 1 74 ? 13.156 35.290 21.647 1.00 31.92 72 ALA A N 1
ATOM 578 C CA . ALA A 1 74 ? 12.574 36.624 21.915 1.00 30.20 72 ALA A CA 1
ATOM 579 C C . ALA A 1 74 ? 11.866 36.629 23.259 1.00 33.37 72 ALA A C 1
ATOM 580 O O . ALA A 1 74 ? 11.999 37.578 24.048 1.00 36.10 72 ALA A O 1
ATOM 582 N N . ALA A 1 75 ? 11.134 35.558 23.561 1.00 35.38 73 ALA A N 1
ATOM 583 C CA . ALA A 1 75 ? 10.424 35.488 24.837 1.00 34.35 73 ALA A CA 1
ATOM 584 C C . ALA A 1 75 ? 11.393 35.368 26.015 1.00 34.67 73 ALA A C 1
ATOM 585 O O . ALA A 1 75 ? 11.200 35.947 27.066 1.00 35.56 73 ALA A O 1
ATOM 587 N N . ILE A 1 76 ? 12.451 34.590 25.849 1.00 30.70 74 ILE A N 1
ATOM 588 C CA . ILE A 1 76 ? 13.390 34.478 26.911 1.00 32.12 74 ILE A CA 1
ATOM 589 C C . ILE A 1 76 ? 14.047 35.817 27.215 1.00 26.12 74 ILE A C 1
ATOM 590 O O . ILE A 1 76 ? 14.307 36.129 28.394 1.00 34.70 74 ILE A O 1
ATOM 595 N N . VAL A 1 77 ? 14.357 36.597 26.188 1.00 33.39 75 VAL A N 1
ATOM 596 C CA . VAL A 1 77 ? 15.066 37.850 26.495 1.00 41.87 75 VAL A CA 1
ATOM 597 C C . VAL A 1 77 ? 14.121 38.778 27.263 1.00 41.43 75 VAL A C 1
ATOM 598 O O . VAL A 1 77 ? 14.550 39.524 28.147 1.00 37.58 75 VAL A O 1
ATOM 602 N N . GLU A 1 78 ? 12.831 38.697 26.967 1.00 36.95 76 GLU A N 1
ATOM 603 C CA . GLU A 1 78 ? 11.894 39.532 27.711 1.00 34.10 76 GLU A CA 1
ATOM 604 C C . GLU A 1 78 ? 11.770 38.995 29.156 1.00 30.55 76 GLU A C 1
ATOM 605 O O . GLU A 1 78 ? 11.771 39.758 30.122 1.00 38.52 76 GLU A O 1
ATOM 611 N N . LEU A 1 79 ? 11.723 37.668 29.344 1.00 35.17 77 LEU A N 1
ATOM 612 C CA . LEU A 1 79 ? 11.685 37.172 30.725 1.00 27.99 77 LEU A CA 1
ATOM 613 C C . LEU A 1 79 ? 12.867 37.609 31.578 1.00 33.55 77 LEU A C 1
ATOM 614 O O . LEU A 1 79 ? 12.709 37.909 32.763 1.00 32.95 77 LEU A O 1
ATOM 619 N N . LEU A 1 80 ? 14.073 37.618 31.006 1.00 30.71 78 LEU A N 1
ATOM 620 C CA . LEU A 1 80 ? 15.225 38.027 31.789 1.00 28.01 78 LEU A CA 1
ATOM 621 C C . LEU A 1 80 ? 15.109 39.508 32.108 1.00 19.86 78 LEU A C 1
ATOM 622 O O . LEU A 1 80 ? 15.546 39.943 33.149 1.00 30.71 78 LEU A O 1
ATOM 627 N N . HIS A 1 81 ? 14.587 40.266 31.170 1.00 26.03 79 HIS A N 1
ATOM 628 C CA . HIS A 1 81 ? 14.373 41.682 31.469 1.00 33.64 79 HIS A CA 1
ATOM 629 C C . HIS A 1 81 ? 13.398 41.790 32.674 1.00 40.61 79 HIS A C 1
ATOM 630 O O . HIS A 1 81 ? 13.603 42.578 33.590 1.00 34.93 79 HIS A O 1
ATOM 637 N N . VAL A 1 82 ? 12.333 40.990 32.662 1.00 34.18 80 VAL A N 1
ATOM 638 C CA . VAL A 1 82 ? 11.382 40.981 33.781 1.00 30.03 80 VAL A CA 1
ATOM 639 C C . VAL A 1 82 ? 12.068 40.592 35.078 1.00 38.61 80 VAL A C 1
ATOM 640 O O . VAL A 1 82 ? 11.825 41.213 36.109 1.00 34.27 80 VAL A O 1
ATOM 644 N N . VAL A 1 83 ? 12.942 39.577 35.037 1.00 32.73 81 VAL A N 1
ATOM 645 C CA . VAL A 1 83 ? 13.713 39.234 36.218 1.00 27.40 81 VAL A CA 1
ATOM 646 C C . VAL A 1 83 ? 14.501 40.470 36.680 1.00 27.67 81 VAL A C 1
ATOM 647 O O . VAL A 1 83 ? 14.624 40.740 37.894 1.00 29.51 81 VAL A O 1
ATOM 651 N N . SER A 1 84 ? 15.083 41.209 35.738 1.00 29.32 82 SER A N 1
ATOM 652 C CA . SER A 1 84 ? 15.895 42.353 36.192 1.00 42.61 82 SER A CA 1
ATOM 653 C C . SER A 1 84 ? 15.001 43.417 36.853 1.00 36.66 82 SER A C 1
ATOM 654 O O . SER A 1 84 ? 15.355 43.970 37.889 1.00 37.85 82 SER A O 1
ATOM 657 N N . LEU A 1 85 ? 13.840 43.685 36.275 1.00 40.42 83 LEU A N 1
ATOM 658 C CA . LEU A 1 85 ? 12.907 44.633 36.922 1.00 39.66 83 LEU A CA 1
ATOM 659 C C . LEU A 1 85 ? 12.538 44.240 38.359 1.00 35.53 83 LEU A C 1
ATOM 660 O O . LEU A 1 85 ? 12.534 45.080 39.270 1.00 38.00 83 LEU A O 1
ATOM 665 N N . LEU A 1 86 ? 12.190 42.969 38.551 1.00 33.53 84 LEU A N 1
ATOM 666 C CA . LEU A 1 86 ? 11.765 42.476 39.855 1.00 35.37 84 LEU A CA 1
ATOM 667 C C . LEU A 1 86 ? 12.858 42.650 40.909 1.00 46.92 84 LEU A C 1
ATOM 668 O O . LEU A 1 86 ? 12.578 43.094 42.016 1.00 41.07 84 LEU A O 1
ATOM 673 N N . GLN A 1 87 ? 14.101 42.317 40.562 1.00 41.01 85 GLN A N 1
ATOM 674 C CA . GLN A 1 87 ? 15.206 42.419 41.504 1.00 36.07 85 GLN A CA 1
ATOM 675 C C . GLN A 1 87 ? 15.610 43.860 41.734 1.00 35.79 85 GLN A C 1
ATOM 676 O O . GLN A 1 87 ? 15.990 44.240 42.830 1.00 45.24 85 GLN A O 1
ATOM 682 N N . ASP A 1 88 ? 15.540 44.653 40.685 1.00 37.36 86 ASP A N 1
ATOM 683 C CA . ASP A 1 88 ? 15.863 46.062 40.807 1.00 43.77 86 ASP A CA 1
ATOM 684 C C . ASP A 1 88 ? 14.841 46.755 41.733 1.00 58.49 86 ASP A C 1
ATOM 685 O O . ASP A 1 88 ? 15.192 47.647 42.519 1.00 45.86 86 ASP A O 1
ATOM 690 N N . ASP A 1 89 ? 13.576 46.339 41.646 1.00 43.64 87 ASP A N 1
ATOM 691 C CA . ASP A 1 89 ? 12.542 46.873 42.531 1.00 44.23 87 ASP A CA 1
ATOM 692 C C . ASP A 1 89 ? 12.962 46.720 43.976 1.00 48.43 87 ASP A C 1
ATOM 693 O O . ASP A 1 89 ? 12.793 47.625 44.796 1.00 46.77 87 ASP A O 1
ATOM 698 N N . VAL A 1 90 ? 13.500 45.547 44.284 1.00 41.86 88 VAL A N 1
ATOM 699 C CA . VAL A 1 90 ? 13.913 45.207 45.641 1.00 44.56 88 VAL A CA 1
ATOM 700 C C . VAL A 1 90 ? 15.182 45.948 46.060 1.00 66.31 88 VAL A C 1
ATOM 701 O O . VAL A 1 90 ? 15.236 46.512 47.145 1.00 60.37 88 VAL A O 1
ATOM 705 N N . MET A 1 91 ? 16.189 45.983 45.193 1.00 50.38 89 MET A N 1
ATOM 706 C CA . MET A 1 91 ? 17.449 46.643 45.544 1.00 49.20 89 MET A CA 1
ATOM 707 C C . MET A 1 91 ? 17.335 48.161 45.631 1.00 51.25 89 MET A C 1
ATOM 708 O O . MET A 1 91 ? 17.971 48.790 46.469 1.00 63.01 89 MET A O 1
ATOM 713 N N . ASP A 1 92 ? 16.528 48.751 44.766 1.00 47.11 90 ASP A N 1
ATOM 714 C CA . ASP A 1 92 ? 16.346 50.194 44.789 1.00 54.21 90 ASP A CA 1
ATOM 715 C C . ASP A 1 92 ? 15.086 50.611 45.543 1.00 71.35 90 ASP A C 1
ATOM 716 O O . ASP A 1 92 ? 14.784 51.804 45.672 1.00 63.57 90 ASP A O 1
ATOM 721 N N . GLN A 1 93 ? 14.350 49.626 46.041 1.00 67.72 91 GLN A N 1
ATOM 722 C CA . GLN A 1 93 ? 13.149 49.928 46.788 1.00 54.58 91 GLN A CA 1
ATOM 723 C C . GLN A 1 93 ? 12.212 50.812 45.984 1.00 62.10 91 GLN A C 1
ATOM 724 O O . GLN A 1 93 ? 12.015 51.982 46.319 1.00 67.12 91 GLN A O 1
ATOM 730 N N . HIS A 1 94 ? 11.676 50.270 44.895 1.00 52.33 92 HIS A N 1
ATOM 731 C CA . HIS A 1 94 ? 10.695 50.989 44.095 1.00 58.23 92 HIS A CA 1
ATOM 732 C C . HIS A 1 94 ? 9.342 50.451 44.486 1.00 51.92 92 HIS A C 1
ATOM 733 O O . HIS A 1 94 ? 9.131 49.231 44.425 1.00 52.68 92 HIS A O 1
ATOM 740 N N . ASP A 1 95 ? 8.432 51.342 44.886 1.00 48.64 93 ASP A N 1
ATOM 741 C CA . ASP A 1 95 ? 7.064 50.936 45.254 1.00 49.98 93 ASP A CA 1
ATOM 742 C C . ASP A 1 95 ? 6.128 51.112 44.073 1.00 46.86 93 ASP A C 1
ATOM 743 O O . ASP A 1 95 ? 5.006 50.590 44.057 1.00 51.94 93 ASP A O 1
ATOM 748 N N . GLN A 1 96 ? 6.608 51.839 43.074 1.00 50.98 94 GLN A N 1
ATOM 749 C CA . GLN A 1 96 ? 5.870 52.039 41.839 1.00 48.56 94 GLN A CA 1
ATOM 750 C C . GLN A 1 96 ? 6.830 52.015 40.681 1.00 50.30 94 GLN A C 1
ATOM 751 O O . GLN A 1 96 ? 7.955 52.489 40.789 1.00 50.75 94 GLN A O 1
ATOM 757 N N . ARG A 1 97 ? 6.398 51.450 39.564 1.00 44.57 95 ARG A N 1
ATOM 758 C CA . ARG A 1 97 ? 7.244 51.483 38.394 1.00 57.81 95 ARG A CA 1
ATOM 759 C C . ARG A 1 97 ? 6.334 51.977 37.294 1.00 71.65 95 ARG A C 1
ATOM 760 O O . ARG A 1 97 ? 5.541 51.213 36.736 1.00 64.86 95 ARG A O 1
ATOM 768 N N . ARG A 1 98 ? 6.457 53.281 37.024 1.00 89.26 96 ARG A N 1
ATOM 769 C CA . ARG A 1 98 ? 5.634 54.033 36.073 1.00 99.37 96 ARG A CA 1
ATOM 770 C C . ARG A 1 98 ? 4.139 54.104 36.435 1.00 90.00 96 ARG A C 1
ATOM 771 O O . ARG A 1 98 ? 3.290 53.728 35.643 1.00 97.28 96 ARG A O 1
ATOM 779 N N . GLY A 1 99 ? 3.836 54.559 37.644 1.00 89.76 97 GLY A N 1
ATOM 780 C CA . GLY A 1 99 ? 2.458 54.695 38.079 1.00 83.29 97 GLY A CA 1
ATOM 781 C C . GLY A 1 99 ? 1.747 53.401 38.430 1.00 111.28 97 GLY A C 1
ATOM 782 O O . GLY A 1 99 ? 0.534 53.390 38.626 1.00 75.05 97 GLY A O 1
ATOM 783 N N . ILE A 1 100 ? 2.496 52.310 38.511 1.00 51.30 98 ILE A N 1
ATOM 784 C CA . ILE A 1 100 ? 1.915 51.018 38.851 1.00 76.77 98 ILE A CA 1
ATOM 785 C C . ILE A 1 100 ? 2.613 50.419 40.062 1.00 72.99 98 ILE A C 1
ATOM 786 O O . ILE A 1 100 ? 3.836 50.439 40.150 1.00 54.39 98 ILE A O 1
ATOM 791 N N . LYS A 1 101 ? 1.832 49.890 40.995 1.00 49.92 99 LYS A N 1
ATOM 792 C CA . LYS A 1 101 ? 2.399 49.308 42.196 1.00 62.96 99 LYS A CA 1
ATOM 793 C C . LYS A 1 101 ? 3.277 48.134 41.805 1.00 45.73 99 LYS A C 1
ATOM 794 O O . LYS A 1 101 ? 2.868 47.277 41.033 1.00 42.82 99 LYS A O 1
ATOM 800 N N . THR A 1 102 ? 4.486 48.103 42.352 1.00 49.12 100 THR A N 1
ATOM 801 C CA . THR A 1 102 ? 5.442 47.038 42.082 1.00 48.76 100 THR A CA 1
ATOM 802 C C . THR A 1 102 ? 5.127 45.802 42.904 1.00 54.02 100 THR A C 1
ATOM 803 O O . THR A 1 102 ? 4.520 45.904 43.961 1.00 45.80 100 THR A O 1
ATOM 807 N N . PRO A 1 103 ? 5.544 44.633 42.434 1.00 56.05 101 PRO A N 1
ATOM 808 C CA . PRO A 1 103 ? 5.277 43.419 43.205 1.00 37.57 101 PRO A CA 1
ATOM 809 C C . PRO A 1 103 ? 5.890 43.443 44.622 1.00 37.49 101 PRO A C 1
ATOM 810 O O . PRO A 1 103 ? 5.291 42.945 45.570 1.00 45.56 101 PRO A O 1
ATOM 814 N N . ARG A 1 104 ? 7.044 44.058 44.777 1.00 42.23 102 ARG A N 1
ATOM 815 C CA A ARG A 1 104 ? 7.636 44.117 46.086 0.50 45.29 102 ARG A CA 1
ATOM 816 C CA B ARG A 1 104 ? 7.651 44.137 46.087 0.50 53.59 102 ARG A CA 1
ATOM 817 C C . ARG A 1 104 ? 6.742 44.940 47.022 1.00 52.78 102 ARG A C 1
ATOM 818 O O . ARG A 1 104 ? 6.631 44.628 48.187 1.00 44.97 102 ARG A O 1
ATOM 833 N N . ALA A 1 105 ? 6.112 45.984 46.506 1.00 48.39 103 ALA A N 1
ATOM 834 C CA . ALA A 1 105 ? 5.245 46.831 47.337 1.00 45.86 103 ALA A CA 1
ATOM 835 C C . ALA A 1 105 ? 3.966 46.102 47.731 1.00 44.59 103 ALA A C 1
ATOM 836 O O . ALA A 1 105 ? 3.487 46.232 48.855 1.00 49.22 103 ALA A O 1
ATOM 838 N N . MET A 1 106 ? 3.419 45.330 46.806 1.00 42.79 104 MET A N 1
ATOM 839 C CA . MET A 1 106 ? 2.203 44.577 47.083 1.00 47.50 104 MET A CA 1
ATOM 840 C C . MET A 1 106 ? 2.426 43.376 47.994 1.00 53.37 104 MET A C 1
ATOM 841 O O . MET A 1 106 ? 1.591 43.113 48.859 1.00 49.90 104 MET A O 1
ATOM 846 N N . TYR A 1 107 ? 3.537 42.650 47.830 1.00 44.70 105 TYR A N 1
ATOM 847 C CA . TYR A 1 107 ? 3.725 41.413 48.621 1.00 44.25 105 TYR A CA 1
ATOM 848 C C . TYR A 1 107 ? 4.955 41.330 49.503 1.00 47.72 105 TYR A C 1
ATOM 849 O O . TYR A 1 107 ? 5.141 40.347 50.244 1.00 42.96 105 TYR A O 1
ATOM 858 N N . GLY A 1 108 ? 5.795 42.348 49.450 1.00 39.98 106 GLY A N 1
ATOM 859 C CA . GLY A 1 108 ? 7.013 42.293 50.239 1.00 39.55 106 GLY A CA 1
ATOM 860 C C . GLY A 1 108 ? 8.168 41.836 49.355 1.00 37.52 106 GLY A C 1
ATOM 861 O O . GLY A 1 108 ? 7.946 41.292 48.262 1.00 39.17 106 GLY A O 1
ATOM 862 N N . ASP A 1 109 ? 9.394 42.064 49.810 1.00 46.09 107 ASP A N 1
ATOM 863 C CA . ASP A 1 109 ? 10.592 41.700 49.025 1.00 42.08 107 ASP A CA 1
ATOM 864 C C . ASP A 1 109 ? 10.745 40.217 48.749 1.00 46.24 107 ASP A C 1
ATOM 865 O O . ASP A 1 109 ? 11.237 39.818 47.698 1.00 48.04 107 ASP A O 1
ATOM 870 N N . GLY A 1 110 ? 10.340 39.396 49.701 1.00 44.70 108 GLY A N 1
ATOM 871 C CA . GLY A 1 110 ? 10.459 37.971 49.551 1.00 41.13 108 GLY A CA 1
ATOM 872 C C . GLY A 1 110 ? 9.832 37.418 48.293 1.00 56.04 108 GLY A C 1
ATOM 873 O O . GLY A 1 110 ? 10.465 36.648 47.567 1.00 49.36 108 GLY A O 1
ATOM 874 N N . ARG A 1 111 ? 8.574 37.776 48.042 1.00 52.96 109 ARG A N 1
ATOM 875 C CA . ARG A 1 111 ? 7.871 37.294 46.860 1.00 47.25 109 ARG A CA 1
ATOM 876 C C . ARG A 1 111 ? 8.471 37.819 45.558 1.00 28.55 109 ARG A C 1
ATOM 877 O O . ARG A 1 111 ? 8.375 37.174 44.515 1.00 33.64 109 ARG A O 1
ATOM 885 N N . ALA A 1 112 ? 8.931 39.062 45.565 1.00 33.63 110 ALA A N 1
ATOM 886 C CA . ALA A 1 112 ? 9.530 39.566 44.341 1.00 39.57 110 ALA A CA 1
ATOM 887 C C . ALA A 1 112 ? 10.753 38.692 44.010 1.00 39.39 110 ALA A C 1
ATOM 888 O O . ALA A 1 112 ? 10.931 38.260 42.870 1.00 36.19 110 ALA A O 1
ATOM 890 N N . ILE A 1 113 ? 11.585 38.433 45.018 1.00 40.99 111 ILE A N 1
ATOM 891 C CA . ILE A 1 113 ? 12.822 37.639 44.821 1.00 38.72 111 ILE A CA 1
ATOM 892 C C . ILE A 1 113 ? 12.491 36.235 44.369 1.00 33.96 111 ILE A C 1
ATOM 893 O O . ILE A 1 113 ? 13.034 35.745 43.384 1.00 41.14 111 ILE A O 1
ATOM 898 N N . VAL A 1 114 ? 11.549 35.611 45.051 1.00 37.31 112 VAL A N 1
ATOM 899 C CA . VAL A 1 114 ? 11.144 34.266 44.709 1.00 34.77 112 VAL A CA 1
ATOM 900 C C . VAL A 1 114 ? 10.591 34.221 43.292 1.00 32.65 112 VAL A C 1
ATOM 901 O O . VAL A 1 114 ? 10.872 33.298 42.550 1.00 37.62 112 VAL A O 1
ATOM 905 N N . ALA A 1 115 ? 9.817 35.233 42.916 1.00 41.27 113 ALA A N 1
ATOM 906 C CA . ALA A 1 115 ? 9.2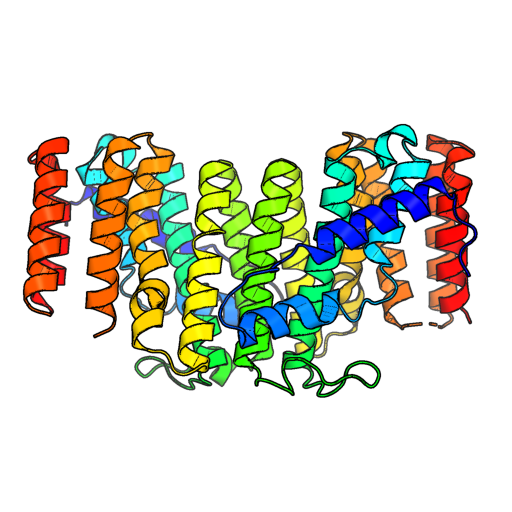61 35.306 41.578 1.00 38.07 113 ALA A CA 1
ATOM 907 C C . ALA A 1 115 ? 10.390 35.400 40.567 1.00 29.60 113 ALA A C 1
ATOM 908 O O . ALA A 1 115 ? 10.365 34.726 39.556 1.00 29.51 113 ALA A O 1
ATOM 910 N N . SER A 1 116 ? 11.394 36.206 40.869 1.00 31.87 114 SER A N 1
ATOM 911 C CA . SER A 1 116 ? 12.521 36.337 39.969 1.00 34.18 114 SER A CA 1
ATOM 912 C C . SER A 1 116 ? 13.201 34.982 39.846 1.00 26.38 114 SER A C 1
ATOM 913 O O . SER A 1 116 ? 13.615 34.605 38.778 1.00 37.70 114 SER A O 1
ATOM 916 N N . ASP A 1 117 ? 13.290 34.251 40.944 1.00 32.75 115 ASP A N 1
ATOM 917 C CA . ASP A 1 117 ? 13.906 32.934 40.919 1.00 42.61 115 ASP A CA 1
ATOM 918 C C . ASP A 1 117 ? 13.150 31.999 40.008 1.00 40.43 115 ASP A C 1
ATOM 919 O O . ASP A 1 117 ? 13.743 31.267 39.238 1.00 36.90 115 ASP A O 1
ATOM 924 N N . TRP A 1 118 ? 11.827 32.022 40.094 1.00 35.82 116 TRP A N 1
ATOM 925 C CA . TRP A 1 118 ? 11.011 31.142 39.285 1.00 31.42 116 TRP A CA 1
ATOM 926 C C . TRP A 1 118 ? 11.212 31.464 37.814 1.00 34.11 116 TRP A C 1
ATOM 927 O O . TRP A 1 118 ? 11.332 30.572 36.997 1.00 33.96 116 TRP A O 1
ATOM 938 N N . LEU A 1 119 ? 11.268 32.748 37.490 1.00 31.27 117 LEU A N 1
ATOM 939 C CA . LEU A 1 119 ? 11.498 33.199 36.127 1.00 31.23 117 LEU A CA 1
ATOM 940 C C . LEU A 1 119 ? 12.866 32.805 35.575 1.00 30.54 117 LEU A C 1
ATOM 941 O O . LEU A 1 119 ? 12.977 32.466 34.414 1.00 32.95 117 LEU A O 1
ATOM 946 N N . ILE A 1 120 ? 13.899 32.867 36.400 1.00 33.57 118 ILE A N 1
ATOM 947 C CA . ILE A 1 120 ? 15.224 32.462 35.926 1.00 38.29 118 ILE A CA 1
ATOM 948 C C . ILE A 1 120 ? 15.129 31.002 35.538 1.00 37.80 118 ILE A C 1
ATOM 949 O O . ILE A 1 120 ? 15.545 30.606 34.455 1.00 33.46 118 ILE A O 1
ATOM 954 N N . ALA A 1 121 ? 14.477 30.219 36.392 1.00 38.44 119 ALA A N 1
ATOM 955 C CA . ALA A 1 121 ? 14.351 28.782 36.162 1.00 33.04 119 ALA A CA 1
ATOM 956 C C . ALA A 1 121 ? 13.539 28.511 34.908 1.00 35.49 119 ALA A C 1
ATOM 957 O O . ALA A 1 121 ? 13.911 27.693 34.070 1.00 37.82 119 ALA A O 1
ATOM 959 N N . GLU A 1 122 ? 12.437 29.230 34.741 1.00 43.39 120 GLU A N 1
ATOM 960 C CA . GLU A 1 122 ? 11.620 29.074 33.552 1.00 36.88 120 GLU A CA 1
ATOM 961 C C . GLU A 1 122 ? 12.417 29.413 32.254 1.00 35.65 120 GLU A C 1
ATOM 962 O O . GLU A 1 122 ? 12.325 28.708 31.261 1.00 38.46 120 GLU A O 1
ATOM 968 N N . SER A 1 123 ? 13.209 30.482 32.278 1.00 29.47 121 SER A N 1
ATOM 969 C CA . SER A 1 123 ? 14.058 30.850 31.146 1.00 31.94 121 SER A CA 1
ATOM 970 C C . SER A 1 123 ? 15.125 29.785 30.793 1.00 28.06 121 SER A C 1
ATOM 971 O O . SER A 1 123 ? 15.416 29.550 29.611 1.00 36.79 121 SER A O 1
ATOM 974 N N . ILE A 1 124 ? 15.726 29.206 31.822 1.00 30.78 122 ILE A N 1
ATOM 975 C CA . ILE A 1 124 ? 16.690 28.127 31.612 1.00 44.48 122 ILE A CA 1
ATOM 976 C C . ILE A 1 124 ? 15.975 26.998 30.909 1.00 43.23 122 ILE A C 1
ATOM 977 O O . ILE A 1 124 ? 16.474 26.471 29.903 1.00 40.08 122 ILE A O 1
ATOM 982 N N . LYS A 1 125 ? 14.796 26.622 31.423 1.00 38.57 123 LYS A N 1
ATOM 983 C CA . LYS A 1 125 ? 14.023 25.526 30.794 1.00 39.06 123 LYS A CA 1
ATOM 984 C C . LYS A 1 125 ? 13.779 25.808 29.321 1.00 40.89 123 LYS A C 1
ATOM 985 O O . LYS A 1 125 ? 14.016 24.943 28.468 1.00 41.04 123 LYS A O 1
ATOM 991 N N . MET A 1 126 ? 13.320 27.026 29.011 1.00 39.95 124 MET A N 1
ATOM 992 C CA . MET A 1 126 ? 13.128 27.420 27.621 1.00 41.71 124 MET A CA 1
ATOM 993 C C . MET A 1 126 ? 14.463 27.415 26.832 1.00 36.25 124 MET A C 1
ATOM 994 O O . MET A 1 126 ? 14.506 26.958 25.699 1.00 38.06 124 MET A O 1
ATOM 999 N N . ALA A 1 127 ? 15.551 27.907 27.431 1.00 38.34 125 ALA A N 1
ATOM 1000 C CA . ALA A 1 127 ? 16.838 27.966 26.692 1.00 44.50 125 ALA A CA 1
ATOM 1001 C C . ALA A 1 127 ? 17.393 26.572 26.345 1.00 42.05 125 ALA A C 1
ATOM 1002 O O . ALA A 1 127 ? 18.017 26.374 25.309 1.00 37.09 125 ALA A O 1
ATOM 1004 N N . VAL A 1 128 ? 17.172 25.605 27.224 1.00 40.99 126 VAL A N 1
ATOM 1005 C CA . VAL A 1 128 ? 17.660 24.239 26.980 1.00 41.35 126 VAL A CA 1
ATOM 1006 C C . VAL A 1 128 ? 17.264 23.773 25.582 1.00 39.32 126 VAL A C 1
ATOM 1007 O O . VAL A 1 128 ? 18.089 23.225 24.837 1.00 43.93 126 VAL A O 1
ATOM 1011 N N . ASN A 1 129 ? 16.013 24.032 25.203 1.00 39.07 127 ASN A N 1
ATOM 1012 C CA . ASN A 1 129 ? 15.537 23.674 23.866 1.00 54.04 127 ASN A CA 1
ATOM 1013 C C . ASN A 1 129 ? 16.309 24.324 22.741 1.00 56.39 127 ASN A C 1
ATOM 1014 O O . ASN A 1 129 ? 16.200 23.885 21.607 1.00 45.49 127 ASN A O 1
ATOM 1019 N N . LEU A 1 130 ? 17.057 25.382 23.049 1.00 41.28 128 LEU A N 1
ATOM 1020 C CA . LEU A 1 130 ? 17.815 26.093 22.027 1.00 45.12 128 LEU A CA 1
ATOM 1021 C C . LEU A 1 130 ? 19.281 25.649 21.962 1.00 38.82 128 LEU A C 1
ATOM 1022 O O . LEU A 1 130 ? 20.053 26.202 21.185 1.00 42.96 128 LEU A O 1
ATOM 1027 N N . GLY A 1 131 ? 19.680 24.689 22.788 1.00 48.90 129 GLY A N 1
ATOM 1028 C CA . GLY A 1 131 ? 21.066 24.200 22.722 1.00 43.46 129 GLY A CA 1
ATOM 1029 C C . GLY A 1 131 ? 22.001 24.699 23.805 1.00 45.76 129 GLY A C 1
ATOM 1030 O O . GLY A 1 131 ? 21.763 25.726 24.464 1.00 40.85 129 GLY A O 1
ATOM 1031 N N . ALA A 1 132 ? 23.094 23.968 23.975 1.00 35.86 130 ALA A N 1
ATOM 1032 C CA . ALA A 1 132 ? 24.045 24.254 25.016 1.00 40.77 130 ALA A CA 1
ATOM 1033 C C . ALA A 1 132 ? 24.725 25.617 24.839 1.00 36.72 130 ALA A C 1
ATOM 1034 O O . ALA A 1 132 ? 25.029 26.274 25.820 1.00 39.88 130 ALA A O 1
ATOM 1036 N N . ASP A 1 133 ? 24.979 26.036 23.607 1.00 36.80 131 ASP A N 1
ATOM 1037 C CA . ASP A 1 133 ? 25.641 27.332 23.405 1.00 46.10 131 ASP A CA 1
ATOM 1038 C C . ASP A 1 133 ? 24.766 28.489 23.856 1.00 37.13 131 ASP A C 1
ATOM 1039 O O . ASP A 1 133 ? 25.261 29.470 24.414 1.00 43.71 131 ASP A O 1
ATOM 1044 N N . VAL A 1 134 ? 23.466 28.382 23.601 1.00 40.26 132 VAL A N 1
ATOM 1045 C CA . VAL A 1 134 ? 22.557 29.438 24.028 1.00 35.08 132 VAL A CA 1
ATOM 1046 C C . VAL A 1 134 ? 22.557 29.490 25.549 1.00 41.94 132 VAL A C 1
ATOM 1047 O O . VAL A 1 134 ? 22.707 30.558 26.154 1.00 40.29 132 VAL A O 1
ATOM 1051 N N . VAL A 1 135 ? 22.423 28.320 26.171 1.00 33.10 133 VAL A N 1
ATOM 1052 C CA . VAL A 1 135 ? 22.410 28.225 27.624 1.00 28.93 133 VAL A CA 1
ATOM 1053 C C . VAL A 1 135 ? 23.669 28.807 28.259 1.00 41.54 133 VAL A C 1
ATOM 1054 O O . VAL A 1 135 ? 23.583 29.621 29.179 1.00 36.51 133 VAL A O 1
ATOM 1058 N N . THR A 1 136 ? 24.826 28.380 27.770 1.00 34.22 134 THR A N 1
ATOM 1059 C CA . THR A 1 136 ? 26.108 28.890 28.259 1.00 34.72 134 THR A CA 1
ATOM 1060 C C . THR A 1 136 ? 26.163 30.384 28.066 1.00 28.11 134 THR A C 1
ATOM 1061 O O . THR A 1 136 ? 26.490 31.117 28.990 1.00 36.13 134 THR A O 1
ATOM 1065 N N . TYR A 1 137 ? 25.826 30.837 26.860 1.00 35.09 135 TYR A N 1
ATOM 1066 C CA . TYR A 1 137 ? 25.826 32.280 26.578 1.00 35.28 135 TYR A CA 1
ATOM 1067 C C . TYR A 1 137 ? 24.928 33.091 27.535 1.00 40.84 135 TYR A C 1
ATOM 1068 O O . TYR A 1 137 ? 25.357 34.127 28.065 1.00 35.61 135 TYR A O 1
ATOM 1077 N N . LEU A 1 138 ? 23.699 32.626 27.775 1.00 33.10 136 LEU A N 1
ATOM 1078 C CA . LEU A 1 138 ? 22.795 33.343 28.687 1.00 31.67 136 LEU A CA 1
ATOM 1079 C C . LEU A 1 138 ? 23.316 33.378 30.119 1.00 34.46 136 LEU A C 1
ATOM 1080 O O . LEU A 1 138 ? 23.181 34.382 30.834 1.00 32.59 136 LEU A O 1
ATOM 1085 N N . ALA A 1 139 ? 23.926 32.285 30.549 1.00 31.11 137 ALA A N 1
ATOM 1086 C CA . ALA A 1 139 ? 24.514 32.266 31.862 1.00 31.45 137 ALA A CA 1
ATOM 1087 C C . ALA A 1 139 ? 25.654 33.299 31.935 1.00 30.38 137 ALA A C 1
ATOM 1088 O O . ALA A 1 139 ? 25.816 33.979 32.968 1.00 36.64 137 ALA A O 1
ATOM 1090 N N . ASP A 1 140 ? 26.427 33.455 30.861 1.00 34.00 138 ASP A N 1
ATOM 1091 C CA . ASP A 1 140 ? 27.502 34.488 30.862 1.00 32.63 138 ASP A CA 1
ATOM 1092 C C . ASP A 1 140 ? 26.902 35.901 30.890 1.00 35.84 138 ASP A C 1
ATOM 1093 O O . ASP A 1 140 ? 27.432 36.806 31.519 1.00 38.32 138 ASP A O 1
ATOM 1098 N N . VAL A 1 141 ? 25.792 36.079 30.184 1.00 31.01 139 VAL A N 1
ATOM 1099 C CA . VAL A 1 141 ? 25.058 37.356 30.202 1.00 36.45 139 VAL A CA 1
ATOM 1100 C C . VAL A 1 141 ? 24.631 37.652 31.634 1.00 35.17 139 VAL A C 1
ATOM 1101 O O . VAL A 1 141 ? 24.874 38.734 32.142 1.00 37.61 139 VAL A O 1
ATOM 1105 N N . ALA A 1 142 ? 23.975 36.673 32.270 1.00 35.54 140 ALA A N 1
ATOM 1106 C CA . ALA A 1 142 ? 23.592 36.755 33.675 1.00 35.63 140 ALA A CA 1
ATOM 1107 C C . ALA A 1 142 ? 24.713 37.175 34.631 1.00 43.86 140 ALA A C 1
ATOM 1108 O O . ALA A 1 142 ? 24.494 38.037 35.494 1.00 35.71 140 ALA A O 1
ATOM 1110 N N . GLN A 1 143 ? 25.897 36.559 34.517 1.00 33.35 141 GLN A N 1
ATOM 1111 C CA . GLN A 1 143 ? 27.020 36.912 35.378 1.00 39.47 141 GLN A CA 1
ATOM 1112 C C . GLN A 1 143 ? 27.468 38.343 35.130 1.00 40.32 141 GLN A C 1
ATOM 1113 O O . GLN A 1 143 ? 27.828 39.044 36.079 1.00 38.23 141 GLN A O 1
ATOM 1119 N N . ARG A 1 144 ? 27.441 38.781 33.876 1.00 36.07 142 ARG A N 1
ATOM 1120 C CA . ARG A 1 144 ? 27.821 40.169 33.592 1.00 41.59 142 ARG A CA 1
ATOM 1121 C C . ARG A 1 144 ? 26.825 41.137 34.207 1.00 39.89 142 ARG A C 1
ATOM 1122 O O . ARG A 1 144 ? 27.204 42.188 34.726 1.00 40.86 142 ARG A O 1
ATOM 1130 N N . LEU A 1 145 ? 25.547 40.790 34.122 1.00 30.60 143 LEU A N 1
ATOM 1131 C CA . LEU A 1 145 ? 24.501 41.640 34.716 1.00 44.68 143 LEU A CA 1
ATOM 1132 C C . LEU A 1 145 ? 24.728 41.733 36.212 1.00 48.33 143 LEU A C 1
ATOM 1133 O O . LEU A 1 145 ? 24.590 42.797 36.812 1.00 38.46 143 LEU A O 1
ATOM 1138 N N . SER A 1 146 ? 25.089 40.602 36.814 1.00 31.86 144 SER A N 1
ATOM 1139 C CA . SER A 1 146 ? 25.396 40.536 38.222 1.00 31.27 144 SER A CA 1
ATOM 1140 C C . SER A 1 146 ? 26.560 41.472 38.596 1.00 37.40 144 SER A C 1
ATOM 1141 O O . SER A 1 146 ? 26.478 42.236 39.556 1.00 43.58 144 SER A O 1
ATOM 1144 N N . VAL A 1 147 ? 27.660 41.353 37.864 1.00 36.03 145 VAL A N 1
ATOM 1145 C CA . VAL A 1 147 ? 28.829 42.168 38.105 1.00 32.67 145 VAL A CA 1
ATOM 1146 C C . VAL A 1 147 ? 28.452 43.641 37.931 1.00 44.82 145 VAL A C 1
ATOM 1147 O O . VAL A 1 147 ? 28.866 44.493 38.701 1.00 47.31 145 VAL A O 1
ATOM 1151 N N . GLY A 1 148 ? 27.630 43.917 36.925 1.00 43.29 146 GLY A N 1
ATOM 1152 C CA . GLY A 1 148 ? 27.186 45.272 36.664 1.00 61.46 146 GLY A CA 1
ATOM 1153 C C . GLY A 1 148 ? 26.427 45.817 37.850 1.00 65.81 146 GLY A C 1
ATOM 1154 O O . GLY A 1 148 ? 26.665 46.937 38.299 1.00 49.62 146 GLY A O 1
ATOM 1155 N N . GLN A 1 149 ? 25.518 45.019 38.383 1.00 46.86 147 GLN A N 1
ATOM 1156 C CA . GLN A 1 149 ? 24.723 45.487 39.497 1.00 41.88 147 GLN A CA 1
ATOM 1157 C C . GLN A 1 149 ? 25.597 45.648 40.729 1.00 72.26 147 GLN A C 1
ATOM 1158 O O . GLN A 1 149 ? 25.366 46.552 41.534 1.00 45.37 147 GLN A O 1
ATOM 1164 N N . ALA A 1 150 ? 26.602 44.779 40.875 1.00 36.33 148 ALA A N 1
ATOM 1165 C CA . ALA A 1 150 ? 27.505 44.867 42.035 1.00 44.05 148 ALA A CA 1
ATOM 1166 C C . ALA A 1 150 ? 28.296 46.180 42.014 1.00 52.73 148 ALA A C 1
ATOM 1167 O O . ALA A 1 150 ? 28.419 46.856 43.040 1.00 49.02 148 ALA A O 1
ATOM 1169 N N . LEU A 1 151 ? 28.863 46.501 40.854 1.00 53.23 149 LEU A N 1
ATOM 1170 C CA . LEU A 1 151 ? 29.614 47.742 40.660 1.00 56.48 149 LEU A CA 1
ATOM 1171 C C . LEU A 1 151 ? 28.737 48.925 41.009 1.00 57.69 149 LEU A C 1
ATOM 1172 O O . LEU A 1 151 ? 29.186 49.887 41.621 1.00 66.73 149 LEU A O 1
ATOM 1177 N N . ASP A 1 152 ? 27.473 48.849 40.623 1.00 52.53 150 ASP A N 1
ATOM 1178 C CA . ASP A 1 152 ? 26.546 49.913 40.939 1.00 68.17 150 ASP A CA 1
ATOM 1179 C C . ASP A 1 152 ? 26.538 50.086 42.449 1.00 65.35 150 ASP A C 1
ATOM 1180 O O . ASP A 1 152 ? 27.065 51.063 42.970 1.00 81.21 150 ASP A O 1
ATOM 1185 N N . LEU A 1 153 ? 25.942 49.122 43.143 1.00 71.37 151 LEU A N 1
ATOM 1186 C CA . LEU A 1 153 ? 25.880 49.119 44.603 1.00 71.21 151 LEU A CA 1
ATOM 1187 C C . LEU A 1 153 ? 27.183 49.583 45.250 1.00 43.35 151 LEU A C 1
ATOM 1188 O O . LEU A 1 153 ? 27.189 50.101 46.362 1.00 59.42 151 LEU A O 1
ATOM 1193 N N . GLU A 1 154 ? 28.280 49.364 44.537 1.00 64.78 152 GLU A N 1
ATOM 1194 C CA . GLU A 1 154 ? 29.624 49.673 44.987 1.00 52.59 152 GLU A CA 1
ATOM 1195 C C . GLU A 1 154 ? 30.001 51.114 44.658 1.00 93.42 152 GLU A C 1
ATOM 1196 O O . GLU A 1 154 ? 31.147 51.520 44.865 1.00 77.41 152 GLU A O 1
ATOM 1202 N N . GLY A 1 155 ? 29.041 51.875 44.134 1.00 80.34 153 GLY A N 1
ATOM 1203 C CA . GLY A 1 155 ? 29.287 53.250 43.702 1.00 88.51 153 GLY A CA 1
ATOM 1204 C C . GLY A 1 155 ? 30.335 53.308 42.599 1.00 82.90 153 GLY A C 1
ATOM 1205 O O . GLY A 1 155 ? 31.240 54.138 42.634 1.00 107.03 153 GLY A O 1
ATOM 1206 N N . GLU A 1 156 ? 30.215 52.413 41.622 1.00 93.70 154 GLU A N 1
ATOM 1207 C CA . GLU A 1 156 ? 31.154 52.330 40.500 1.00 91.08 154 GLU A CA 1
ATOM 1208 C C . GLU A 1 156 ? 30.468 52.506 39.158 1.00 94.36 154 GLU A C 1
ATOM 1209 O O . GLU A 1 156 ? 30.751 51.770 38.210 1.00 88.64 154 GLU A O 1
ATOM 1215 N N . ARG A 1 157 ? 29.570 53.481 39.080 1.00 88.40 155 ARG A N 1
ATOM 1216 C CA . ARG A 1 157 ? 28.832 53.748 37.847 1.00 96.13 155 ARG A CA 1
ATOM 1217 C C . ARG A 1 157 ? 29.707 53.690 36.587 1.00 97.94 155 ARG A C 1
ATOM 1218 O O . ARG A 1 157 ? 29.268 53.217 35.540 1.00 84.82 155 ARG A O 1
ATOM 1226 N N . ASP A 1 158 ? 30.939 54.176 36.690 1.00 135.97 156 ASP A N 1
ATOM 1227 C CA . ASP A 1 158 ? 31.851 54.173 35.549 1.00 102.18 156 ASP A CA 1
ATOM 1228 C C . ASP A 1 158 ? 31.978 52.789 34.934 1.00 73.06 156 ASP A C 1
ATOM 1229 O O . ASP A 1 158 ? 31.637 52.578 33.772 1.00 66.46 156 ASP A O 1
ATOM 1234 N N . LYS A 1 159 ? 32.477 51.848 35.726 1.00 92.03 157 LYS A N 1
ATOM 1235 C CA . LYS A 1 159 ? 32.706 50.482 35.268 1.00 96.53 157 LYS A CA 1
ATOM 1236 C C . LYS A 1 159 ? 31.403 49.700 35.066 1.00 64.19 157 LYS A C 1
ATOM 1237 O O . LYS A 1 159 ? 31.367 48.733 34.306 1.00 98.50 157 LYS A O 1
ATOM 1243 N N . ALA A 1 160 ? 30.340 50.152 35.735 1.00 67.10 158 ALA A N 1
ATOM 1244 C CA . ALA A 1 160 ? 29.025 49.505 35.702 1.00 72.53 158 ALA A CA 1
ATOM 1245 C C . ALA A 1 160 ? 28.232 49.748 34.412 1.00 95.51 158 ALA A C 1
ATOM 1246 O O . ALA A 1 160 ? 27.334 48.973 34.073 1.00 74.21 158 ALA A O 1
ATOM 1248 N N . ALA A 1 161 ? 28.573 50.823 33.705 1.00 117.25 159 ALA A N 1
ATOM 1249 C CA . ALA A 1 161 ? 27.889 51.225 32.468 1.00 93.10 159 ALA A CA 1
ATOM 1250 C C . ALA A 1 161 ? 27.579 50.074 31.510 1.00 91.80 159 ALA A C 1
ATOM 1251 O O . ALA A 1 161 ? 26.430 49.858 31.113 1.00 71.37 159 ALA A O 1
ATOM 1253 N N . GLU A 1 162 ? 28.624 49.343 31.147 1.00 47.03 160 GLU A N 1
ATOM 1254 C CA . GLU A 1 162 ? 28.541 48.263 30.177 1.00 69.51 160 GLU A CA 1
ATOM 1255 C C . GLU A 1 162 ? 28.018 46.926 30.707 1.00 73.71 160 GLU A C 1
ATOM 1256 O O . GLU A 1 162 ? 27.795 46.012 29.922 1.00 53.58 160 GLU A O 1
ATOM 1262 N N . PHE A 1 163 ? 27.845 46.789 32.020 1.00 49.28 161 PHE A N 1
ATOM 1263 C CA . PHE A 1 163 ? 27.389 45.510 32.555 1.00 49.27 161 PHE A CA 1
ATOM 1264 C C . PHE A 1 163 ? 25.975 45.577 33.084 1.00 50.31 161 PHE A C 1
ATOM 1265 O O . PHE A 1 163 ? 25.326 44.545 33.262 1.00 51.48 161 PHE A O 1
ATOM 1273 N N . LYS A 1 164 ? 25.475 46.782 33.295 1.00 55.21 162 LYS A N 1
ATOM 1274 C CA . LYS A 1 164 ? 24.189 46.913 33.977 1.00 57.76 162 LYS A CA 1
ATOM 1275 C C . LYS A 1 164 ? 22.964 46.469 33.160 1.00 54.78 162 LYS A C 1
ATOM 1276 O O . LYS A 1 164 ? 22.124 45.726 33.677 1.00 72.97 162 LYS A O 1
ATOM 1282 N N . THR A 1 165 ? 22.846 46.918 31.915 1.00 58.86 163 THR A N 1
ATOM 1283 C CA . THR A 1 165 ? 21.704 46.531 31.087 1.00 63.52 163 THR A CA 1
ATOM 1284 C C . THR A 1 165 ? 22.143 46.131 29.690 1.00 71.54 163 THR A C 1
ATOM 1285 O O . THR A 1 165 ? 21.488 45.315 29.029 1.00 56.50 163 THR A O 1
ATOM 1289 N N . ALA A 1 166 ? 23.254 46.707 29.243 1.00 39.42 164 ALA A N 1
ATOM 1290 C CA . ALA A 1 166 ? 23.766 46.388 27.913 1.00 46.19 164 ALA A CA 1
ATOM 1291 C C . ALA A 1 166 ? 23.791 44.879 27.617 1.00 36.83 164 ALA A C 1
ATOM 1292 O O . ALA A 1 166 ? 23.445 44.474 26.508 1.00 41.14 164 ALA A O 1
ATOM 1294 N N . PRO A 1 167 ? 24.238 44.055 28.582 1.00 38.72 165 PRO A N 1
ATOM 1295 C CA . PRO A 1 167 ? 24.308 42.612 28.344 1.00 40.43 165 PRO A CA 1
ATOM 1296 C C . PRO A 1 167 ? 23.004 42.013 27.780 1.00 42.51 165 PRO A C 1
ATOM 1297 O O . PRO A 1 167 ? 23.079 41.123 26.946 1.00 38.63 165 PRO A O 1
ATOM 1301 N N . LEU A 1 168 ? 21.835 42.480 28.214 1.00 34.42 166 LEU A N 1
ATOM 1302 C CA . LEU A 1 168 ? 20.582 41.981 27.630 1.00 40.89 166 LEU A CA 1
ATOM 1303 C C . LEU A 1 168 ? 20.287 42.551 26.262 1.00 48.57 166 LEU A C 1
ATOM 1304 O O . LEU A 1 168 ? 19.667 41.880 25.450 1.00 37.51 166 LEU A O 1
ATOM 1309 N N . ILE A 1 169 ? 20.635 43.814 26.026 1.00 45.41 167 ILE A N 1
ATOM 1310 C CA . ILE A 1 169 ? 20.455 44.380 24.700 1.00 44.79 167 ILE A CA 1
ATOM 1311 C C . ILE A 1 169 ? 21.334 43.594 23.747 1.00 35.02 167 ILE A C 1
ATOM 1312 O O . ILE A 1 169 ? 20.927 43.258 22.626 1.00 42.81 167 ILE A O 1
ATOM 1317 N N . GLU A 1 170 ? 22.529 43.253 24.208 1.00 38.20 168 GLU A N 1
ATOM 1318 C CA . GLU A 1 170 ? 23.451 42.471 23.413 1.00 31.79 168 GLU A CA 1
ATOM 1319 C C . GLU A 1 170 ? 22.897 41.082 23.120 1.00 39.36 168 GLU A C 1
ATOM 1320 O O . GLU A 1 170 ? 22.979 40.612 22.006 1.00 35.10 168 GLU A O 1
ATOM 1326 N N . ALA A 1 171 ? 22.316 40.435 24.121 1.00 40.35 169 ALA A N 1
ATOM 1327 C CA . ALA A 1 171 ? 21.760 39.089 23.912 1.00 42.15 169 ALA A CA 1
ATOM 1328 C C . ALA A 1 171 ? 20.625 39.088 22.899 1.00 30.14 169 ALA A C 1
ATOM 1329 O O . ALA A 1 171 ? 20.423 38.084 22.226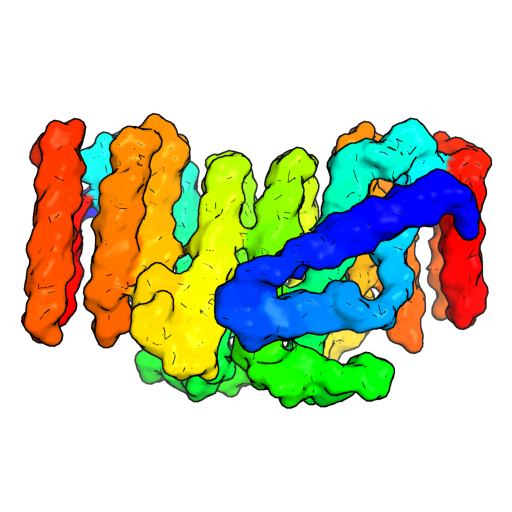 1.00 35.47 169 ALA A O 1
ATOM 1331 N N . ALA A 1 172 ? 19.884 40.212 22.769 1.00 30.10 170 ALA A N 1
ATOM 1332 C CA . ALA A 1 172 ? 18.805 40.285 21.773 1.00 36.75 170 ALA A CA 1
ATOM 1333 C C . ALA A 1 172 ? 19.357 40.146 20.369 1.00 34.99 170 ALA A C 1
ATOM 1334 O O . ALA A 1 172 ? 18.669 39.634 19.483 1.00 36.62 170 ALA A O 1
ATOM 1336 N N . LEU A 1 173 ? 20.587 40.627 20.147 1.00 34.88 171 LEU A N 1
ATOM 1337 C CA . LEU A 1 173 ? 21.244 40.520 18.833 1.00 35.19 171 LEU A CA 1
ATOM 1338 C C . LEU A 1 173 ? 22.082 39.225 18.650 1.00 28.63 171 LEU A C 1
ATOM 1339 O O . LEU A 1 173 ? 22.081 38.604 17.576 1.00 37.90 171 LEU A O 1
ATOM 1344 N N . VAL A 1 174 ? 22.764 38.805 19.710 1.00 37.18 172 VAL A N 1
ATOM 1345 C CA . VAL A 1 174 ? 23.635 37.619 19.616 1.00 37.37 172 VAL A CA 1
ATOM 1346 C C . VAL A 1 174 ? 22.842 36.293 19.618 1.00 48.47 172 VAL A C 1
ATOM 1347 O O . VAL A 1 174 ? 23.180 35.364 18.875 1.00 32.07 172 VAL A O 1
ATOM 1351 N N . MET A 1 175 ? 21.776 36.187 20.414 1.00 36.53 173 MET A N 1
ATOM 1352 C CA . MET A 1 175 ? 21.019 34.896 20.431 1.00 38.44 173 MET A CA 1
ATOM 1353 C C . MET A 1 175 ? 20.619 34.369 19.049 1.00 34.31 173 MET A C 1
ATOM 1354 O O . MET A 1 175 ? 20.847 33.180 18.727 1.00 37.14 173 MET A O 1
ATOM 1359 N N . PRO A 1 176 ? 19.981 35.220 18.235 1.00 36.00 174 PRO A N 1
ATOM 1360 C CA . PRO A 1 176 ? 19.561 34.752 16.932 1.00 33.33 174 PRO A CA 1
ATOM 1361 C C . PRO A 1 176 ? 20.759 34.324 16.049 1.00 42.49 174 PRO A C 1
ATOM 1362 O O . PRO A 1 176 ? 20.633 33.429 15.237 1.00 39.36 174 PRO A O 1
ATOM 1366 N N . LEU A 1 177 ? 21.901 34.972 16.201 1.00 36.52 175 LEU A N 1
ATOM 1367 C CA . LEU A 1 177 ? 23.084 34.592 15.415 1.00 44.76 175 LEU A CA 1
ATOM 1368 C C . LEU A 1 177 ? 23.568 33.200 15.812 1.00 33.63 175 LEU A C 1
ATOM 1369 O O . LEU A 1 177 ? 23.903 32.377 14.962 1.00 43.31 175 LEU A O 1
ATOM 1374 N N . VAL A 1 178 ? 23.572 32.930 17.113 1.00 37.42 176 VAL A N 1
ATOM 1375 C CA . VAL A 1 178 ? 23.965 31.621 17.600 1.00 43.76 176 VAL A CA 1
ATOM 1376 C C . VAL A 1 178 ? 22.975 30.582 17.109 1.00 43.46 176 VAL A C 1
ATOM 1377 O O . VAL A 1 178 ? 23.345 29.534 16.574 1.00 38.48 176 VAL A O 1
ATOM 1381 N N . ILE A 1 179 ? 21.693 30.868 17.289 1.00 43.04 177 ILE A N 1
ATOM 1382 C CA . ILE A 1 179 ? 20.652 29.939 16.872 1.00 36.82 177 ILE A CA 1
ATOM 1383 C C . ILE A 1 179 ? 20.726 29.582 15.373 1.00 38.40 177 ILE A C 1
ATOM 1384 O O . ILE A 1 179 ? 20.598 28.425 14.984 1.00 44.12 177 ILE A O 1
ATOM 1389 N N . LEU A 1 180 ? 20.878 30.588 14.528 1.00 39.01 178 LEU A N 1
ATOM 1390 C CA . LEU A 1 180 ? 20.951 30.386 13.090 1.00 38.43 178 LEU A CA 1
ATOM 1391 C C . LEU A 1 180 ? 22.364 30.020 12.579 1.00 46.52 178 LEU A C 1
ATOM 1392 O O . LEU A 1 180 ? 22.566 29.816 11.382 1.00 48.87 178 LEU A O 1
ATOM 1397 N N . GLY A 1 181 ? 23.326 29.933 13.483 1.00 40.25 179 GLY A N 1
ATOM 1398 C CA . GLY A 1 181 ? 24.701 29.611 13.095 1.00 47.66 179 GLY A CA 1
ATOM 1399 C C . GLY A 1 181 ? 25.319 30.662 12.176 1.00 49.87 179 GLY A C 1
ATOM 1400 O O . GLY A 1 181 ? 25.996 30.328 11.225 1.00 53.97 179 GLY A O 1
ATOM 1401 N N . ARG A 1 182 ? 25.164 31.932 12.506 1.00 40.77 180 ARG A N 1
ATOM 1402 C CA . ARG A 1 182 ? 25.749 32.984 11.699 1.00 49.05 180 ARG A CA 1
ATOM 1403 C C . ARG A 1 182 ? 26.721 33.677 12.622 1.00 42.46 180 ARG A C 1
ATOM 1404 O O . ARG A 1 182 ? 26.563 34.826 12.966 1.00 47.40 180 ARG A O 1
ATOM 1412 N N . ARG A 1 183 ? 27.749 32.936 12.994 1.00 43.48 181 ARG A N 1
ATOM 1413 C CA . ARG A 1 183 ? 28.792 33.370 13.909 1.00 46.50 181 ARG A CA 1
ATOM 1414 C C . ARG A 1 183 ? 29.638 34.530 13.429 1.00 45.44 181 ARG A C 1
ATOM 1415 O O . ARG A 1 183 ? 30.188 35.270 14.224 1.00 51.32 181 ARG A O 1
ATOM 1423 N N . GLU A 1 184 ? 29.723 34.693 12.124 1.00 44.73 182 GLU A N 1
ATOM 1424 C CA . GLU A 1 184 ? 30.541 35.735 11.537 1.00 44.28 182 GLU A CA 1
ATOM 1425 C C . GLU A 1 184 ? 30.107 37.135 11.950 1.00 68.97 182 GLU A C 1
ATOM 1426 O O . GLU A 1 184 ? 30.887 38.067 11.899 1.00 47.61 182 GLU A O 1
ATOM 1432 N N . LEU A 1 185 ? 28.853 37.285 12.335 1.00 44.62 183 LEU A N 1
ATOM 1433 C CA . LEU A 1 185 ? 28.357 38.578 12.772 1.00 37.02 183 LEU A CA 1
ATOM 1434 C C . LEU A 1 185 ? 28.360 38.797 14.278 1.00 38.99 183 LEU A C 1
ATOM 1435 O O . LEU A 1 185 ? 28.060 39.878 14.748 1.00 47.16 183 LEU A O 1
ATOM 1440 N N . ILE A 1 186 ? 28.684 37.774 15.042 1.00 41.41 184 ILE A N 1
ATOM 1441 C CA . ILE A 1 186 ? 28.609 37.887 16.502 1.00 42.68 184 ILE A CA 1
ATOM 1442 C C . ILE A 1 186 ? 29.487 38.981 17.072 1.00 54.55 184 ILE A C 1
ATOM 1443 O O . ILE A 1 186 ? 29.001 39.827 17.833 1.00 45.71 184 ILE A O 1
ATOM 1448 N N . GLU A 1 187 ? 30.749 39.031 16.671 1.00 52.54 185 GLU A N 1
ATOM 1449 C CA . GLU A 1 187 ? 31.624 40.064 17.212 1.00 53.70 185 GLU A CA 1
ATOM 1450 C C . GLU A 1 187 ? 31.058 41.465 17.025 1.00 32.57 185 GLU A C 1
ATOM 1451 O O . GLU A 1 187 ? 31.052 42.259 17.964 1.00 41.93 185 GLU A O 1
ATOM 1457 N N . THR A 1 188 ? 30.610 41.782 15.816 1.00 31.77 186 THR A N 1
ATOM 1458 C CA . THR A 1 188 ? 30.061 43.107 15.552 1.00 50.31 186 THR A CA 1
ATOM 1459 C C . THR A 1 188 ? 28.740 43.339 16.308 1.00 44.69 186 THR A C 1
ATOM 1460 O O . THR A 1 188 ? 28.491 44.440 16.826 1.00 43.15 186 THR A O 1
ATOM 1464 N N . ALA A 1 189 ? 27.886 42.317 16.339 1.00 43.21 187 ALA A N 1
ATOM 1465 C CA . ALA A 1 189 ? 26.613 42.402 17.086 1.00 34.77 187 ALA A CA 1
ATOM 1466 C C . ALA A 1 189 ? 26.863 42.736 18.558 1.00 31.58 187 ALA A C 1
ATOM 1467 O O . ALA A 1 189 ? 26.147 43.537 19.149 1.00 51.70 187 ALA A O 1
ATOM 1469 N N . LYS A 1 190 ? 27.873 42.102 19.156 1.00 48.80 188 LYS A N 1
ATOM 1470 C CA . LYS A 1 190 ? 28.225 42.396 20.542 1.00 44.93 188 LYS A CA 1
ATOM 1471 C C . LYS A 1 190 ? 28.639 43.854 20.719 1.00 61.13 188 LYS A C 1
ATOM 1472 O O . LYS A 1 190 ? 28.118 44.527 21.601 1.00 52.22 188 LYS A O 1
ATOM 1478 N N . LYS A 1 191 ? 29.588 44.339 19.918 1.00 46.16 189 LYS A N 1
ATOM 1479 C CA . LYS A 1 191 ? 29.973 45.749 20.002 1.00 46.95 189 LYS A CA 1
ATOM 1480 C C . LYS A 1 191 ? 28.760 46.658 19.870 1.00 41.02 189 LYS A C 1
ATOM 1481 O O . LYS A 1 191 ? 28.530 47.566 20.683 1.00 45.19 189 LYS A O 1
ATOM 1487 N N . LEU A 1 192 ? 28.002 46.435 18.805 1.00 38.32 190 LEU A N 1
ATOM 1488 C CA . LEU A 1 192 ? 26.836 47.259 18.538 1.00 38.49 190 LEU A CA 1
ATOM 1489 C C . LEU A 1 192 ? 25.864 47.207 19.718 1.00 43.63 190 LEU A C 1
ATOM 1490 O O . LEU A 1 192 ? 25.449 48.243 20.240 1.00 44.01 190 LEU A O 1
ATOM 1495 N N . GLY A 1 193 ? 25.528 45.997 20.153 1.00 43.95 191 GLY A N 1
ATOM 1496 C CA . GLY A 1 193 ? 24.593 45.824 21.265 1.00 53.86 191 GLY A CA 1
ATOM 1497 C C . GLY A 1 193 ? 25.075 46.466 22.552 1.00 61.16 191 GLY A C 1
ATOM 1498 O O . GLY A 1 193 ? 24.309 47.063 23.293 1.00 50.78 191 GLY A O 1
ATOM 1499 N N . THR A 1 194 ? 26.363 46.342 22.820 1.00 53.94 192 THR A N 1
ATOM 1500 C CA . THR A 1 194 ? 26.940 46.914 24.022 1.00 42.54 192 THR A CA 1
ATOM 1501 C C . THR A 1 194 ? 26.803 48.428 23.990 1.00 64.69 192 THR A C 1
ATOM 1502 O O . THR A 1 194 ? 26.352 49.028 24.962 1.00 55.68 192 THR A O 1
ATOM 1506 N N . LYS A 1 195 ? 27.169 49.044 22.870 1.00 58.79 193 LYS A N 1
ATOM 1507 C CA . LYS A 1 195 ? 27.031 50.491 22.722 1.00 49.14 193 LYS A CA 1
ATOM 1508 C C . LYS A 1 195 ? 25.565 50.917 22.779 1.00 39.13 193 LYS A C 1
ATOM 1509 O O . LYS A 1 195 ? 25.209 51.890 23.446 1.00 58.42 193 LYS A O 1
ATOM 1515 N N . LEU A 1 196 ? 24.698 50.174 22.116 1.00 55.70 194 LEU A N 1
ATOM 1516 C CA . LEU A 1 196 ? 23.301 50.549 22.131 1.00 56.24 194 LEU A CA 1
ATOM 1517 C C . LEU A 1 196 ? 22.837 50.533 23.577 1.00 59.00 194 LEU A C 1
ATOM 1518 O O . LEU A 1 196 ? 22.121 51.427 24.014 1.00 54.82 194 LEU A O 1
ATOM 1523 N N . GLY A 1 197 ? 23.263 49.521 24.322 1.00 53.50 195 GLY A N 1
ATOM 1524 C CA . GLY A 1 197 ? 22.901 49.411 25.720 1.00 50.42 195 GLY A CA 1
ATOM 1525 C C . GLY A 1 197 ? 23.442 50.550 26.560 1.00 50.25 195 GLY A C 1
ATOM 1526 O O . GLY A 1 197 ? 22.744 51.080 27.415 1.00 64.25 195 GLY A O 1
ATOM 1527 N N . ILE A 1 198 ? 24.689 50.935 26.316 1.00 57.83 196 ILE A N 1
ATOM 1528 C CA . ILE A 1 198 ? 25.292 52.019 27.070 1.00 51.13 196 ILE A CA 1
ATOM 1529 C C . ILE A 1 198 ? 24.522 53.298 26.808 1.00 63.60 196 ILE A C 1
ATOM 1530 O O . ILE A 1 198 ? 24.203 54.047 27.722 1.00 95.62 196 ILE A O 1
ATOM 1535 N N . LEU A 1 199 ? 24.221 53.531 25.539 1.00 61.04 197 LEU A N 1
ATOM 1536 C CA . LEU A 1 199 ? 23.483 54.704 25.113 1.00 54.30 197 LEU A CA 1
ATOM 1537 C C . LEU A 1 199 ? 22.064 54.694 25.659 1.00 66.76 197 LEU A C 1
ATOM 1538 O O . LEU A 1 199 ? 21.542 55.711 26.102 1.00 69.90 197 LEU A O 1
ATOM 1543 N N . TYR A 1 200 ? 21.444 53.533 25.593 1.00 97.10 198 TYR A N 1
ATOM 1544 C CA . TYR A 1 200 ? 20.080 53.368 26.031 1.00 84.59 198 TYR A CA 1
ATOM 1545 C C . TYR A 1 200 ? 19.945 53.304 27.527 1.00 78.36 198 TYR A C 1
ATOM 1546 O O . TYR A 1 200 ? 18.850 53.158 28.038 1.00 101.10 198 TYR A O 1
ATOM 1555 N N . GLN A 1 201 ? 21.057 53.396 28.233 1.00 91.51 199 GLN A N 1
ATOM 1556 C CA . GLN A 1 201 ? 21.024 53.342 29.681 1.00 89.94 199 GLN A CA 1
ATOM 1557 C C . GLN A 1 201 ? 20.260 54.519 30.276 1.00 109.04 199 GLN A C 1
ATOM 1558 O O . GLN A 1 201 ? 19.497 54.365 31.223 1.00 166.17 199 GLN A O 1
ATOM 1564 N N . TYR A 1 202 ? 20.474 55.697 29.711 1.00 129.74 200 TYR A N 1
ATOM 1565 C CA . TYR A 1 202 ? 19.844 56.926 30.188 1.00 123.59 200 TYR A CA 1
ATOM 1566 C C . TYR A 1 202 ? 18.319 57.038 30.106 1.00 127.61 200 TYR A C 1
ATOM 1567 O O . TYR A 1 202 ? 17.687 57.554 31.025 1.00 127.58 200 TYR A O 1
ATOM 1576 N N . SER A 1 203 ? 17.729 56.568 29.015 1.00 101.01 201 SER A N 1
ATOM 1577 C CA . SER A 1 203 ? 16.282 56.650 28.850 1.00 119.70 201 SER A CA 1
ATOM 1578 C C . SER A 1 203 ? 15.566 55.403 29.362 1.00 126.52 201 SER A C 1
ATOM 1579 O O . SER A 1 203 ? 14.343 55.392 29.515 1.00 108.65 201 SER A O 1
ATOM 1582 N N . ARG A 1 213 ? 26.389 64.216 26.735 1.00 117.72 211 ARG A N 1
ATOM 1583 C CA . ARG A 1 213 ? 25.961 64.547 25.381 1.00 148.89 211 ARG A CA 1
ATOM 1584 C C . ARG A 1 213 ? 27.140 64.485 24.416 1.00 171.83 211 ARG A C 1
ATOM 1585 O O . ARG A 1 213 ? 27.036 63.933 23.321 1.00 142.43 211 ARG A O 1
ATOM 1587 N N . PRO A 1 214 ? 28.262 65.057 24.831 1.00 193.71 212 PRO A N 1
ATOM 1588 C CA . PRO A 1 214 ? 29.470 65.050 24.008 1.00 188.02 212 PRO A CA 1
ATOM 1589 C C . PRO A 1 214 ? 29.774 63.634 23.554 1.00 173.36 212 PRO A C 1
ATOM 1590 O O . PRO A 1 214 ? 29.947 63.365 22.368 1.00 137.34 212 PRO A O 1
ATOM 1594 N N . GLU A 1 215 ? 29.835 62.735 24.525 1.00 160.24 213 GLU A N 1
ATOM 1595 C CA . GLU A 1 215 ? 30.113 61.330 24.286 1.00 123.44 213 GLU A CA 1
ATOM 1596 C C . GLU A 1 215 ? 28.964 60.695 23.503 1.00 135.94 213 GLU A C 1
ATOM 1597 O O . GLU A 1 215 ? 29.179 59.895 22.599 1.00 129.41 213 GLU A O 1
ATOM 1603 N N . THR A 1 216 ? 27.733 61.109 23.779 1.00 113.05 214 THR A N 1
ATOM 1604 C CA . THR A 1 216 ? 26.577 60.464 23.160 1.00 90.44 214 THR A CA 1
ATOM 1605 C C . THR A 1 216 ? 26.679 60.396 21.645 1.00 100.16 214 THR A C 1
ATOM 1606 O O . THR A 1 216 ? 26.332 59.375 21.050 1.00 73.01 214 THR A O 1
ATOM 1610 N N . LYS A 1 217 ? 27.165 61.451 21.014 1.00 128.51 215 LYS A N 1
ATOM 1611 C CA . LYS A 1 217 ? 27.342 61.421 19.565 1.00 118.59 215 LYS A CA 1
ATOM 1612 C C . LYS A 1 217 ? 28.518 60.529 19.171 1.00 104.26 215 LYS A C 1
ATOM 1613 O O . LYS A 1 217 ? 28.481 59.870 18.134 1.00 77.84 215 LYS A O 1
ATOM 1619 N N . SER A 1 218 ? 29.559 60.504 19.997 1.00 71.92 216 SER A N 1
ATOM 1620 C CA . SER A 1 218 ? 30.689 59.633 19.717 1.00 89.30 216 SER A CA 1
ATOM 1621 C C . SER A 1 218 ? 30.202 58.181 19.698 1.00 90.96 216 SER A C 1
ATOM 1622 O O . SER A 1 218 ? 30.703 57.337 18.945 1.00 64.94 216 SER A O 1
ATOM 1625 N N . ILE A 1 219 ? 29.206 57.903 20.532 1.00 71.11 217 ILE A N 1
ATOM 1626 C CA . ILE A 1 219 ? 28.630 56.572 20.625 1.00 61.74 217 ILE A CA 1
ATOM 1627 C C . ILE A 1 219 ? 27.754 56.295 19.403 1.00 62.58 217 ILE A C 1
ATOM 1628 O O . ILE A 1 219 ? 27.838 55.223 18.801 1.00 67.74 217 ILE A O 1
ATOM 1633 N N . ALA A 1 220 ? 26.922 57.264 19.029 1.00 53.06 218 ALA A N 1
ATOM 1634 C CA . ALA A 1 220 ? 26.075 57.110 17.854 1.00 55.25 218 ALA A CA 1
ATOM 1635 C C . ALA A 1 220 ? 26.937 56.933 16.598 1.00 62.97 218 ALA A C 1
ATOM 1636 O O . ALA A 1 220 ? 26.551 56.232 15.663 1.00 69.23 218 ALA A O 1
ATOM 1638 N N . ASN A 1 221 ? 28.105 57.568 16.576 1.00 57.88 219 ASN A N 1
ATOM 1639 C CA . ASN A 1 221 ? 29.025 57.418 15.443 1.00 69.11 219 ASN A CA 1
ATOM 1640 C C . ASN A 1 221 ? 29.581 56.020 15.376 1.00 50.60 219 ASN A C 1
ATOM 1641 O O . ASN A 1 221 ? 29.679 55.452 14.293 1.00 59.73 219 ASN A O 1
ATOM 1646 N N . GLU A 1 222 ? 29.939 55.470 16.527 1.00 49.00 220 GLU A N 1
ATOM 1647 C CA . GLU A 1 222 ? 30.462 54.123 16.581 1.00 50.88 220 GLU A CA 1
ATOM 1648 C C . GLU A 1 222 ? 29.395 53.153 16.105 1.00 61.38 220 GLU A C 1
ATOM 1649 O O . GLU A 1 222 ? 29.676 52.218 15.384 1.00 57.75 220 GLU A O 1
ATOM 1655 N N . ILE A 1 223 ? 28.158 53.381 16.514 1.00 61.31 221 ILE A N 1
ATOM 1656 C CA . ILE A 1 223 ? 27.069 52.497 16.113 1.00 49.50 221 ILE A CA 1
ATOM 1657 C C . ILE A 1 223 ? 26.901 52.522 14.600 1.00 51.06 221 ILE A C 1
ATOM 1658 O O . ILE A 1 223 ? 26.795 51.472 13.961 1.00 52.39 221 ILE A O 1
ATOM 1663 N N . GLY A 1 224 ? 26.898 53.724 14.028 1.00 50.99 222 GLY A N 1
ATOM 1664 C CA . GLY A 1 224 ? 26.794 53.882 12.586 1.00 44.75 222 GLY A CA 1
ATOM 1665 C C . GLY A 1 224 ? 27.817 53.003 11.880 1.00 47.84 222 GLY A C 1
ATOM 1666 O O . GLY A 1 224 ? 27.509 52.368 10.864 1.00 51.87 222 GLY A O 1
ATOM 1667 N N . ARG A 1 225 ? 29.033 52.949 12.420 1.00 45.68 223 ARG A N 1
ATOM 1668 C CA . ARG A 1 225 ? 30.087 52.144 11.794 1.00 48.04 223 ARG A CA 1
ATOM 1669 C C . ARG A 1 225 ? 29.843 50.664 11.944 1.00 47.54 223 ARG A C 1
ATOM 1670 O O . ARG A 1 225 ? 30.290 49.883 11.112 1.00 50.98 223 ARG A O 1
ATOM 1678 N N . TYR A 1 226 ? 29.162 50.253 13.007 1.00 51.96 224 TYR A N 1
ATOM 1679 C CA . TYR A 1 226 ? 28.887 48.820 13.148 1.00 51.14 224 TYR A CA 1
ATOM 1680 C C . TYR A 1 226 ? 27.757 48.413 12.204 1.00 49.38 224 TYR A C 1
ATOM 1681 O O . TYR A 1 226 ? 27.771 47.307 11.653 1.00 47.96 224 TYR A O 1
ATOM 1690 N N . LEU A 1 227 ? 26.803 49.330 12.011 1.00 40.62 225 LEU A N 1
ATOM 1691 C CA . LEU A 1 227 ? 25.697 49.137 11.101 1.00 43.37 225 LEU A CA 1
ATOM 1692 C C . LEU A 1 227 ? 26.211 49.010 9.698 1.00 50.81 225 LEU A C 1
ATOM 1693 O O . LEU A 1 227 ? 25.739 48.188 8.913 1.00 43.36 225 LEU A O 1
ATOM 1698 N N . LEU A 1 228 ? 27.183 49.853 9.377 1.00 48.30 226 LEU A N 1
ATOM 1699 C CA . LEU A 1 228 ? 27.780 49.844 8.060 1.00 57.93 226 LEU A CA 1
ATOM 1700 C C . LEU A 1 228 ? 28.440 48.482 7.818 1.00 40.86 226 LEU A C 1
ATOM 1701 O O . LEU A 1 228 ? 28.313 47.900 6.725 1.00 48.48 226 LEU A O 1
ATOM 1706 N N . LYS A 1 229 ? 29.122 47.959 8.834 1.00 42.42 227 LYS A N 1
ATOM 1707 C CA . LYS A 1 229 ? 29.746 46.635 8.705 1.00 37.40 227 LYS A CA 1
ATOM 1708 C C . LYS A 1 229 ? 28.709 45.524 8.484 1.00 53.58 227 LYS A C 1
ATOM 1709 O O . LYS A 1 229 ? 28.934 44.585 7.722 1.00 48.25 227 LYS A O 1
ATOM 1715 N N . ILE A 1 230 ? 27.571 45.617 9.151 1.00 50.03 228 ILE A N 1
ATOM 1716 C CA . ILE A 1 230 ? 26.539 44.613 8.944 1.00 40.58 228 ILE A CA 1
ATOM 1717 C C . ILE A 1 230 ? 25.953 44.769 7.549 1.00 43.38 228 ILE A C 1
ATOM 1718 O O . ILE A 1 230 ? 25.644 43.781 6.870 1.00 45.50 228 ILE A O 1
ATOM 1723 N N . LYS A 1 231 ? 25.805 46.018 7.109 1.00 37.33 229 LYS A N 1
ATOM 1724 C CA . LYS A 1 231 ? 25.248 46.277 5.775 1.00 43.71 229 LYS A CA 1
ATOM 1725 C C . LYS A 1 231 ? 26.124 45.657 4.681 1.00 51.11 229 LYS A C 1
ATOM 1726 O O . LYS A 1 231 ? 25.629 45.003 3.759 1.00 52.63 229 LYS A O 1
ATOM 1732 N N . GLU A 1 232 ? 27.428 45.863 4.791 1.00 50.29 230 GLU A N 1
ATOM 1733 C CA . GLU A 1 232 ? 28.356 45.269 3.843 1.00 49.93 230 GLU A CA 1
ATOM 1734 C C . GLU A 1 232 ? 28.173 43.757 3.787 1.00 42.25 230 GLU A C 1
ATOM 1735 O O . GLU A 1 232 ? 28.395 43.131 2.763 1.00 51.48 230 GLU A O 1
ATOM 1741 N N . HIS A 1 233 ? 27.718 43.177 4.880 1.00 47.47 231 HIS A N 1
ATOM 1742 C CA . HIS A 1 233 ? 27.544 41.737 4.933 1.00 48.28 231 HIS A CA 1
ATOM 1743 C C . HIS A 1 233 ? 26.150 41.270 4.439 1.00 61.42 231 HIS A C 1
ATOM 1744 O O . HIS A 1 233 ? 26.022 40.205 3.842 1.00 44.19 231 HIS A O 1
ATOM 1751 N N . VAL A 1 234 ? 25.101 42.058 4.654 1.00 40.36 232 VAL A N 1
ATOM 1752 C CA . VAL A 1 234 ? 23.771 41.574 4.251 1.00 40.38 232 VAL A CA 1
ATOM 1753 C C . VAL A 1 234 ? 23.023 42.443 3.242 1.00 39.06 232 VAL A C 1
ATOM 1754 O O . VAL A 1 234 ? 21.950 42.066 2.795 1.00 46.66 232 VAL A O 1
ATOM 1758 N N . GLY A 1 235 ? 23.571 43.605 2.886 1.00 41.23 233 GLY A N 1
ATOM 1759 C CA . GLY A 1 235 ? 22.905 44.435 1.907 1.00 38.29 233 GLY A CA 1
ATOM 1760 C C . GLY A 1 235 ? 21.692 45.168 2.469 1.00 42.53 233 GLY A C 1
ATOM 1761 O O . GLY A 1 235 ? 21.508 45.246 3.674 1.00 43.65 233 GLY A O 1
ATOM 1762 N N . ASP A 1 236 ? 20.849 45.667 1.588 1.00 40.87 234 ASP A N 1
ATOM 1763 C CA . ASP A 1 236 ? 19.711 46.471 1.984 1.00 46.71 234 ASP A CA 1
ATOM 1764 C C . ASP A 1 236 ? 18.668 45.791 2.845 1.00 53.16 234 ASP A C 1
ATOM 1765 O O . ASP A 1 236 ? 17.754 46.424 3.323 1.00 45.39 234 ASP A O 1
ATOM 1770 N N . ALA A 1 237 ? 18.803 44.491 3.012 1.00 43.47 235 ALA A N 1
ATOM 1771 C CA . ALA A 1 237 ? 17.898 43.752 3.875 1.00 42.42 235 ALA A CA 1
ATOM 1772 C C . ALA A 1 237 ? 18.031 44.293 5.311 1.00 42.55 235 ALA A C 1
ATOM 1773 O O . ALA A 1 237 ? 17.137 44.176 6.140 1.00 36.10 235 ALA A O 1
ATOM 1775 N N . ILE A 1 238 ? 19.164 44.910 5.608 1.00 30.88 236 ILE A N 1
ATOM 1776 C CA . ILE A 1 238 ? 19.370 45.453 6.912 1.00 31.71 236 ILE A CA 1
ATOM 1777 C C . ILE A 1 238 ? 18.473 46.687 7.162 1.00 28.47 236 ILE A C 1
ATOM 1778 O O . ILE A 1 238 ? 18.421 47.170 8.281 1.00 36.16 236 ILE A O 1
ATOM 1783 N N . ALA A 1 239 ? 17.786 47.185 6.139 1.00 30.48 237 ALA A N 1
ATOM 1784 C CA . ALA A 1 239 ? 17.049 48.495 6.292 1.00 34.44 237 ALA A CA 1
ATOM 1785 C C . ALA A 1 239 ? 16.094 48.607 7.513 1.00 40.42 237 ALA A C 1
ATOM 1786 O O . ALA A 1 239 ? 16.166 49.579 8.271 1.00 38.83 237 ALA A O 1
ATOM 1788 N N . PRO A 1 240 ? 15.232 47.598 7.745 1.00 40.49 238 PRO A N 1
ATOM 1789 C CA . PRO A 1 240 ? 14.357 47.774 8.923 1.00 37.71 238 PRO A CA 1
ATOM 1790 C C . PRO A 1 240 ? 15.105 47.783 10.251 1.00 48.46 238 PRO A C 1
ATOM 1791 O O . PRO A 1 240 ? 14.677 48.486 11.164 1.00 35.30 238 PRO A O 1
ATOM 1795 N N . PHE A 1 241 ? 16.200 47.019 10.381 1.00 29.14 239 PHE A N 1
ATOM 1796 C CA . PHE A 1 241 ? 16.947 47.053 11.601 1.00 27.70 239 PHE A CA 1
ATOM 1797 C C . PHE A 1 241 ? 17.609 48.459 11.714 1.00 34.69 239 PHE A C 1
ATOM 1798 O O . PHE A 1 241 ? 17.636 49.062 12.787 1.00 40.01 239 PHE A O 1
ATOM 1806 N N . GLU A 1 242 ? 18.172 48.940 10.609 1.00 38.77 240 GLU A N 1
ATOM 1807 C CA . GLU A 1 242 ? 18.810 50.257 10.604 1.00 37.04 240 GLU A CA 1
ATOM 1808 C C . GLU A 1 242 ? 17.817 51.360 11.032 1.00 41.59 240 GLU A C 1
ATOM 1809 O O . GLU A 1 242 ? 18.165 52.215 11.834 1.00 44.43 240 GLU A O 1
ATOM 1815 N N . ARG A 1 243 ? 16.589 51.324 10.511 1.00 42.98 241 ARG A N 1
ATOM 1816 C CA . ARG A 1 243 ? 15.576 52.311 10.921 1.00 45.17 241 ARG A CA 1
ATOM 1817 C C . ARG A 1 243 ? 15.330 52.232 12.417 1.00 47.01 241 ARG A C 1
ATOM 1818 O O . ARG A 1 243 ? 15.219 53.252 13.105 1.00 46.29 241 ARG A O 1
ATOM 1826 N N . LEU A 1 244 ? 15.270 51.013 12.938 1.00 44.35 242 LEU A N 1
ATOM 1827 C CA . LEU A 1 244 ? 15.040 50.839 14.361 1.00 33.89 242 LEU A CA 1
ATOM 1828 C C . LEU A 1 244 ? 16.187 51.370 15.221 1.00 43.02 242 LEU A C 1
ATOM 1829 O O . LEU A 1 244 ? 15.955 52.056 16.224 1.00 48.12 242 LEU A O 1
ATOM 1834 N N . ILE A 1 245 ? 17.420 51.040 14.861 1.00 36.65 243 ILE A N 1
ATOM 1835 C CA . ILE A 1 245 ? 18.549 51.568 15.599 1.00 33.02 243 ILE A CA 1
ATOM 1836 C C . ILE A 1 245 ? 18.585 53.120 15.492 1.00 37.99 243 ILE A C 1
ATOM 1837 O O . ILE A 1 245 ? 18.800 53.797 16.485 1.00 38.84 243 ILE A O 1
ATOM 1842 N N . LYS A 1 246 ? 18.388 53.663 14.293 1.00 38.58 244 LYS A N 1
ATOM 1843 C CA . LYS A 1 246 ? 18.408 55.122 14.140 1.00 49.45 244 LYS A CA 1
ATOM 1844 C C . LYS A 1 246 ? 17.309 55.781 14.964 1.00 52.02 244 LYS A C 1
ATOM 1845 O O . LYS A 1 246 ? 17.491 56.867 15.499 1.00 60.40 244 LYS A O 1
ATOM 1851 N N . TYR A 1 247 ? 16.176 55.108 15.076 1.00 59.23 245 TYR A N 1
ATOM 1852 C CA . TYR A 1 247 ? 15.073 55.615 15.862 1.00 51.91 245 TYR A CA 1
ATOM 1853 C C . TYR A 1 247 ? 15.421 55.625 17.349 1.00 63.14 245 TYR A C 1
ATOM 1854 O O . TYR A 1 247 ? 15.140 56.592 18.059 1.00 65.54 245 TYR A O 1
ATOM 1863 N N . LEU A 1 248 ? 16.022 54.544 17.828 1.00 58.02 246 LEU A N 1
ATOM 1864 C CA . LEU A 1 248 ? 16.419 54.469 19.233 1.00 52.36 246 LEU A CA 1
ATOM 1865 C C . LEU A 1 248 ? 17.500 55.517 19.507 1.00 75.78 246 LEU A C 1
ATOM 1866 O O . LEU A 1 248 ? 17.514 56.169 20.549 1.00 62.80 246 LEU A O 1
ATOM 1871 N N . ILE A 1 249 ? 18.421 55.649 18.563 1.00 71.34 247 ILE A N 1
ATOM 1872 C CA . ILE A 1 249 ? 19.459 56.646 18.662 1.00 62.46 247 ILE A CA 1
ATOM 1873 C C . ILE A 1 249 ? 18.802 58.014 18.721 1.00 82.03 247 ILE A C 1
ATOM 1874 O O . ILE A 1 249 ? 19.197 58.871 19.510 1.00 64.97 247 ILE A O 1
ATOM 1879 N N . GLY A 1 250 ? 17.785 58.218 17.906 1.00 86.99 248 GLY A N 1
ATOM 1880 C CA . GLY A 1 250 ? 17.096 59.485 17.888 1.00 64.72 248 GLY A CA 1
ATOM 1881 C C . GLY A 1 250 ? 16.595 59.896 19.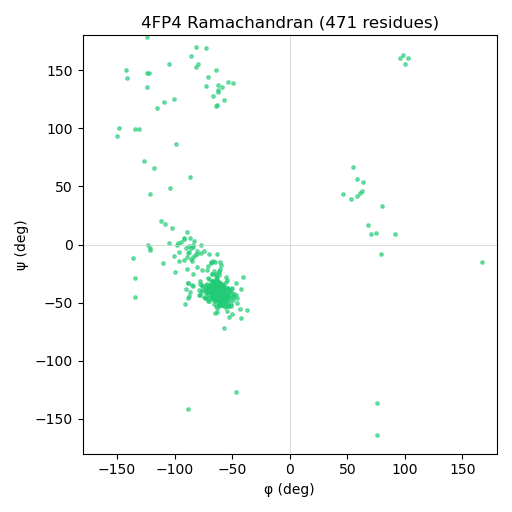253 1.00 91.59 248 GLY A C 1
ATOM 1882 O O . GLY A 1 250 ? 16.961 60.945 19.766 1.00 75.42 248 GLY A O 1
ATOM 1883 N N . LYS A 1 251 ? 15.781 59.052 19.863 1.00 64.52 249 LYS A N 1
ATOM 1884 C CA . LYS A 1 251 ? 15.206 59.375 21.154 1.00 71.34 249 LYS A CA 1
ATOM 1885 C C . LYS A 1 251 ? 16.278 59.624 22.193 1.00 82.49 249 LYS A C 1
ATOM 1886 O O . LYS A 1 251 ? 16.128 60.480 23.045 1.00 88.93 249 LYS A O 1
ATOM 1892 N N . ALA A 1 252 ? 17.359 58.874 22.124 1.00 74.69 250 ALA A N 1
ATOM 1893 C CA . ALA A 1 252 ? 18.458 59.057 23.051 1.00 91.11 250 ALA A CA 1
ATOM 1894 C C . ALA A 1 252 ? 19.046 60.456 22.884 1.00 96.67 250 ALA A C 1
ATOM 1895 O O . ALA A 1 252 ? 19.485 61.063 23.846 1.00 87.33 250 ALA A O 1
ATOM 1897 N N . LEU A 1 253 ? 19.076 60.947 21.651 1.00 104.87 251 LEU A N 1
ATOM 1898 C CA . LEU A 1 253 ? 19.608 62.272 21.348 1.00 105.01 251 LEU A CA 1
ATOM 1899 C C . LEU A 1 253 ? 18.573 63.385 21.467 1.00 104.70 251 LEU A C 1
ATOM 1900 O O . LEU A 1 253 ? 18.882 64.553 21.260 1.00 97.58 251 LEU A O 1
ATOM 1905 N N . GLU A 1 254 ? 17.344 63.016 21.789 1.00 111.45 252 GLU A N 1
ATOM 1906 C CA . GLU A 1 254 ? 16.273 63.986 21.933 1.00 94.59 252 GLU A CA 1
ATOM 1907 C C . GLU A 1 254 ? 16.288 64.546 23.342 1.00 95.07 252 GLU A C 1
ATOM 1908 O O . GLU A 1 254 ? 16.897 63.964 24.236 1.00 95.64 252 GLU A O 1
ATOM 1914 N N . LEU B 1 6 ? 33.638 7.121 56.856 1.00 95.37 4 LEU B N 1
ATOM 1915 C CA . LEU B 1 6 ? 33.271 6.638 55.534 1.00 114.36 4 LEU B CA 1
ATOM 1916 C C . LEU B 1 6 ? 34.454 6.002 54.847 1.00 70.50 4 LEU B C 1
ATOM 1917 O O . LEU B 1 6 ? 35.566 6.037 55.339 1.00 79.37 4 LEU B O 1
ATOM 1922 N N . PRO B 1 7 ? 34.202 5.438 53.686 1.00 57.76 5 PRO B N 1
ATOM 1923 C CA . PRO B 1 7 ? 35.247 4.780 52.922 1.00 86.19 5 PRO B CA 1
ATOM 1924 C C . PRO B 1 7 ? 36.282 5.793 52.507 1.00 78.90 5 PRO B C 1
ATOM 1925 O O . PRO B 1 7 ? 35.962 6.952 52.321 1.00 94.02 5 PRO B O 1
ATOM 1929 N N . PRO B 1 8 ? 37.519 5.353 52.372 1.00 121.23 6 PRO B N 1
ATOM 1930 C CA . PRO B 1 8 ? 38.607 6.244 51.984 1.00 106.12 6 PRO B CA 1
ATOM 1931 C C . PRO B 1 8 ? 38.363 6.852 50.620 1.00 97.86 6 PRO B C 1
ATOM 1932 O O . PRO B 1 8 ? 38.673 8.015 50.413 1.00 103.40 6 PRO B O 1
ATOM 1936 N N . GLU B 1 9 ? 37.823 6.079 49.697 1.00 83.24 7 GLU B N 1
ATOM 1937 C CA . GLU B 1 9 ? 37.586 6.598 48.366 1.00 84.13 7 GLU B CA 1
ATOM 1938 C C . GLU B 1 9 ? 36.610 7.770 48.365 1.00 105.60 7 GLU B C 1
ATOM 1939 O O . GLU B 1 9 ? 36.814 8.739 47.652 1.00 73.81 7 GLU B O 1
ATOM 1945 N N . VAL B 1 10 ? 35.548 7.680 49.154 1.00 88.99 8 VAL B N 1
ATOM 1946 C CA . VAL B 1 10 ? 34.585 8.766 49.222 1.00 79.20 8 VAL B CA 1
ATOM 1947 C C . VAL B 1 10 ? 35.214 10.016 49.804 1.00 82.11 8 VAL B C 1
ATOM 1948 O O . VAL B 1 10 ? 35.007 11.110 49.316 1.00 65.83 8 VAL B O 1
ATOM 1952 N N . LEU B 1 11 ? 35.998 9.838 50.854 1.00 75.47 9 LEU B N 1
ATOM 1953 C CA . LEU B 1 11 ? 36.644 10.959 51.502 1.00 79.07 9 LEU B CA 1
ATOM 1954 C C . LEU B 1 11 ? 37.561 11.670 50.535 1.00 77.33 9 LEU B C 1
ATOM 1955 O O . LEU B 1 11 ? 37.668 12.881 50.551 1.00 68.82 9 LEU B O 1
ATOM 1960 N N . ALA B 1 12 ? 38.217 10.902 49.687 1.00 51.36 10 ALA B N 1
ATOM 1961 C CA . ALA B 1 12 ? 39.124 11.466 48.688 1.00 57.15 10 ALA B CA 1
ATOM 1962 C C . ALA B 1 12 ? 38.342 12.256 47.635 1.00 77.52 10 ALA B C 1
ATOM 1963 O O . ALA B 1 12 ? 38.775 13.327 47.192 1.00 55.73 10 ALA B O 1
ATOM 1965 N N . ALA B 1 13 ? 37.192 11.715 47.235 1.00 52.87 11 ALA B N 1
ATOM 1966 C CA . ALA B 1 13 ? 36.331 12.362 46.265 1.00 59.14 11 ALA B CA 1
ATOM 1967 C C . ALA B 1 13 ? 35.909 13.701 46.849 1.00 55.40 11 ALA B C 1
ATOM 1968 O O . ALA B 1 13 ? 36.049 14.741 46.217 1.00 60.75 11 ALA B O 1
ATOM 1970 N N . LEU B 1 14 ? 35.427 13.652 48.084 1.00 53.32 12 LEU B N 1
ATOM 1971 C CA . LEU B 1 14 ? 34.981 14.834 48.789 1.00 62.07 12 LEU B CA 1
ATOM 1972 C C . LEU B 1 14 ? 36.066 15.912 48.842 1.00 79.44 12 LEU B C 1
ATOM 1973 O O . LEU B 1 14 ? 35.753 17.098 48.856 1.00 59.50 12 LEU B O 1
ATOM 1978 N N . GLU B 1 15 ? 37.333 15.510 48.860 1.00 57.20 13 GLU B N 1
ATOM 1979 C CA . GLU B 1 15 ? 38.428 16.484 48.901 1.00 61.50 13 GLU B CA 1
ATOM 1980 C C . GLU B 1 15 ? 38.595 17.184 47.567 1.00 60.28 13 GLU B C 1
ATOM 1981 O O . GLU B 1 15 ? 38.906 18.375 47.527 1.00 50.59 13 GLU B O 1
ATOM 1987 N N . ARG B 1 16 ? 38.418 16.444 46.477 1.00 49.40 14 ARG B N 1
ATOM 1988 C CA . ARG B 1 16 ? 38.468 17.033 45.144 1.00 50.96 14 ARG B CA 1
ATOM 1989 C C . ARG B 1 16 ? 37.330 18.045 44.995 1.00 64.76 14 ARG B C 1
ATOM 1990 O O . ARG B 1 16 ? 37.519 19.129 44.451 1.00 54.76 14 ARG B O 1
ATOM 1998 N N . VAL B 1 17 ? 36.141 17.673 45.459 1.00 50.48 15 VAL B N 1
ATOM 1999 C CA . VAL B 1 17 ? 34.992 18.573 45.410 1.00 54.84 15 VAL B CA 1
ATOM 2000 C C . VAL B 1 17 ? 35.312 19.859 46.173 1.00 53.57 15 VAL B C 1
ATOM 2001 O O . VAL B 1 17 ? 35.154 20.955 45.638 1.00 48.17 15 VAL B O 1
ATOM 2005 N N . LYS B 1 18 ? 35.773 19.722 47.413 1.00 45.77 16 LYS B N 1
ATOM 2006 C CA . LYS B 1 18 ? 36.158 20.873 48.222 1.00 56.77 16 LYS B CA 1
ATOM 2007 C C . LYS B 1 18 ? 37.207 21.723 47.500 1.00 58.65 16 LYS B C 1
ATOM 2008 O O . LYS B 1 18 ? 37.155 22.955 47.557 1.00 46.42 16 LYS B O 1
ATOM 2014 N N . ALA B 1 19 ? 38.149 21.090 46.807 1.00 46.27 17 ALA B N 1
ATOM 2015 C CA . ALA B 1 19 ? 39.164 21.881 46.088 1.00 52.55 17 ALA B CA 1
ATOM 2016 C C . ALA B 1 19 ? 38.536 22.622 44.906 1.00 50.98 17 ALA B C 1
ATOM 2017 O O . ALA B 1 19 ? 38.920 23.747 44.564 1.00 48.59 17 ALA B O 1
ATOM 2019 N N . ARG B 1 20 ? 37.554 21.979 44.285 1.00 45.57 18 ARG B N 1
ATOM 2020 C CA . ARG B 1 20 ? 36.815 22.567 43.182 1.00 48.76 18 ARG B CA 1
ATOM 2021 C C . ARG B 1 20 ? 35.963 23.757 43.634 1.00 43.01 18 ARG B C 1
ATOM 2022 O O . ARG B 1 20 ? 35.944 24.788 42.991 1.00 44.45 18 ARG B O 1
ATOM 2030 N N . LEU B 1 21 ? 35.272 23.597 44.757 1.00 47.73 19 LEU B N 1
ATOM 2031 C CA . LEU B 1 21 ? 34.446 24.661 45.322 1.00 42.11 19 LEU B CA 1
ATOM 2032 C C . LEU B 1 21 ? 35.308 25.850 45.729 1.00 52.30 19 LEU B C 1
ATOM 2033 O O . LEU B 1 21 ? 34.907 27.008 45.616 1.00 37.92 19 LEU B O 1
ATOM 2038 N N . ASN B 1 22 ? 36.530 25.569 46.149 1.00 47.05 20 ASN B N 1
ATOM 2039 C CA . ASN B 1 22 ? 37.421 26.636 46.575 1.00 40.62 20 ASN B CA 1
ATOM 2040 C C . ASN B 1 22 ? 37.860 27.538 45.409 1.00 30.64 20 ASN B C 1
ATOM 2041 O O . ASN B 1 22 ? 38.368 28.656 45.626 1.00 41.85 20 ASN B O 1
ATOM 2046 N N . LYS B 1 23 ? 37.651 27.092 44.172 1.00 36.36 21 LYS B N 1
ATOM 2047 C CA . LYS B 1 23 ? 38.036 27.920 43.027 1.00 44.06 21 LYS B CA 1
ATOM 2048 C C . LYS B 1 23 ? 36.907 28.879 42.572 1.00 48.21 21 LYS B C 1
ATOM 2049 O O . LYS B 1 23 ? 37.134 29.919 41.939 1.00 40.20 21 LYS B O 1
ATOM 2055 N N . VAL B 1 24 ? 35.690 28.541 42.937 1.00 40.38 22 VAL B N 1
ATOM 2056 C CA . VAL B 1 24 ? 34.532 29.333 42.522 1.00 34.10 22 VAL B CA 1
ATOM 2057 C C . VAL B 1 24 ? 34.635 30.807 42.953 1.00 22.45 22 VAL B C 1
ATOM 2058 O O . VAL B 1 24 ? 34.771 31.145 44.144 1.00 36.59 22 VAL B O 1
ATOM 2062 N N . GLY B 1 25 ? 34.528 31.687 41.986 1.00 28.77 23 GLY B N 1
ATOM 2063 C CA . GLY B 1 25 ? 34.592 33.091 42.341 1.00 29.31 23 GLY B CA 1
ATOM 2064 C C . GLY B 1 25 ? 35.976 33.546 42.771 1.00 47.08 23 GLY B C 1
ATOM 2065 O O . GLY B 1 25 ? 36.114 34.668 43.215 1.00 39.09 23 GLY B O 1
ATOM 2066 N N . GLU B 1 26 ? 37.002 32.721 42.618 1.00 37.52 24 GLU B N 1
ATOM 2067 C CA . GLU B 1 26 ? 38.306 33.072 43.158 1.00 48.54 24 GLU B CA 1
ATOM 2068 C C . GLU B 1 26 ? 38.846 34.419 42.739 1.00 29.96 24 GLU B C 1
ATOM 2069 O O . GLU B 1 26 ? 39.447 35.090 43.542 1.00 45.44 24 GLU B O 1
ATOM 2075 N N . GLU B 1 27 ? 38.628 34.818 41.505 1.00 34.78 25 GLU B N 1
ATOM 2076 C CA . GLU B 1 27 ? 39.070 36.132 41.047 1.00 68.88 25 GLU B CA 1
ATOM 2077 C C . GLU B 1 27 ? 37.922 37.055 40.771 1.00 48.86 25 GLU B C 1
ATOM 2078 O O . GLU B 1 27 ? 38.080 38.007 40.036 1.00 42.15 25 GLU B O 1
ATOM 2084 N N . LEU B 1 28 ? 36.754 36.781 41.329 1.00 49.22 26 LEU B N 1
ATOM 2085 C CA . LEU B 1 28 ? 35.594 37.601 41.017 1.00 41.72 26 LEU B CA 1
ATOM 2086 C C . LEU B 1 28 ? 35.726 39.082 41.434 1.00 30.44 26 LEU B C 1
ATOM 2087 O O . LEU B 1 28 ? 36.177 39.407 42.546 1.00 36.28 26 LEU B O 1
ATOM 2092 N N . GLU B 1 29 ? 35.291 39.975 40.555 1.00 32.14 27 GLU B N 1
ATOM 2093 C CA . GLU B 1 29 ? 35.317 41.404 40.865 1.00 42.80 27 GLU B CA 1
ATOM 2094 C C . GLU B 1 29 ? 33.892 41.932 40.707 1.00 38.25 27 GLU B C 1
ATOM 2095 O O . GLU B 1 29 ? 33.155 41.425 39.873 1.00 48.00 27 GLU B O 1
ATOM 2101 N N . PRO B 1 30 ? 33.488 42.943 41.502 1.00 42.45 28 PRO B N 1
ATOM 2102 C CA . PRO B 1 30 ? 34.250 43.612 42.551 1.00 38.87 28 PRO B CA 1
ATOM 2103 C C . PRO B 1 30 ? 34.401 42.713 43.770 1.00 63.88 28 PRO B C 1
ATOM 2104 O O . PRO B 1 30 ? 33.735 41.668 43.888 1.00 38.45 28 PRO B O 1
ATOM 2108 N N . ILE B 1 31 ? 35.254 43.134 44.687 1.00 47.88 29 ILE B N 1
ATOM 2109 C CA . ILE B 1 31 ? 35.559 42.324 45.855 1.00 40.49 29 ILE B CA 1
ATOM 2110 C C . ILE B 1 31 ? 34.347 42.102 46.766 1.00 42.44 29 ILE B C 1
ATOM 2111 O O . ILE B 1 31 ? 34.229 41.047 47.396 1.00 39.90 29 ILE B O 1
ATOM 2116 N N . SER B 1 32 ? 33.470 43.100 46.860 1.00 40.03 30 SER B N 1
ATOM 2117 C CA . SER B 1 32 ? 32.273 42.976 47.705 1.00 48.87 30 SER B CA 1
ATOM 2118 C C . SER B 1 32 ? 31.367 41.831 47.194 1.00 34.81 30 SER B C 1
ATOM 2119 O O . SER B 1 32 ? 30.734 41.122 47.984 1.00 48.27 30 SER B O 1
ATOM 2122 N N . LEU B 1 33 ? 31.335 41.649 45.876 1.00 40.42 31 LEU B N 1
ATOM 2123 C CA . LEU B 1 33 ? 30.588 40.552 45.275 1.00 31.71 31 LEU B CA 1
ATOM 2124 C C . LEU B 1 33 ? 31.272 39.215 45.561 1.00 36.42 31 LEU B C 1
ATOM 2125 O O . LEU B 1 33 ? 30.637 38.244 45.931 1.00 35.73 31 LEU B O 1
ATOM 2130 N N . ARG B 1 34 ? 32.583 39.155 45.386 1.00 36.70 32 ARG B N 1
ATOM 2131 C CA . ARG B 1 34 ? 33.287 37.909 45.665 1.00 35.52 32 ARG B CA 1
ATOM 2132 C C . ARG B 1 34 ? 33.094 37.421 47.107 1.00 30.58 32 ARG B C 1
ATOM 2133 O O . ARG B 1 34 ? 32.862 36.201 47.376 1.00 33.54 32 ARG B O 1
ATOM 2141 N N . LYS B 1 35 ? 33.200 38.341 48.059 1.00 29.34 33 LYS B N 1
ATOM 2142 C CA . LYS B 1 35 ? 33.031 37.977 49.464 1.00 38.23 33 LYS B CA 1
ATOM 2143 C C . LYS B 1 35 ? 31.616 37.423 49.746 1.00 40.28 33 LYS B C 1
ATOM 2144 O O . LYS B 1 35 ? 31.450 36.444 50.490 1.00 37.20 33 LYS B O 1
ATOM 2150 N N . ALA B 1 36 ? 30.614 38.080 49.173 1.00 35.94 34 ALA B N 1
ATOM 2151 C CA . ALA B 1 36 ? 29.228 37.653 49.337 1.00 39.83 34 ALA B CA 1
ATOM 2152 C C . ALA B 1 36 ? 29.055 36.260 48.703 1.00 34.83 34 ALA B C 1
ATOM 2153 O O . ALA B 1 36 ? 28.405 35.379 49.260 1.00 38.14 34 ALA B O 1
ATOM 2155 N N . VAL B 1 37 ? 29.669 36.069 47.537 1.00 38.19 35 VAL B N 1
ATOM 2156 C CA . VAL B 1 37 ? 29.627 34.778 46.837 1.00 33.78 35 VAL B CA 1
ATOM 2157 C C . VAL B 1 37 ? 30.356 33.678 47.611 1.00 42.71 35 VAL B C 1
ATOM 2158 O O . VAL B 1 37 ? 29.856 32.568 47.766 1.00 39.03 35 VAL B O 1
ATOM 2162 N N . ARG B 1 38 ? 31.497 34.002 48.186 1.00 37.31 36 ARG B N 1
ATOM 2163 C CA . ARG B 1 38 ? 32.320 32.952 48.784 1.00 36.95 36 ARG B CA 1
ATOM 2164 C C . ARG B 1 38 ? 32.080 32.681 50.261 1.00 43.41 36 ARG B C 1
ATOM 2165 O O . ARG B 1 38 ? 32.531 31.659 50.765 1.00 37.25 36 ARG B O 1
ATOM 2173 N N . HIS B 1 39 ? 31.364 33.575 50.947 1.00 27.35 37 HIS B N 1
ATOM 2174 C CA . HIS B 1 39 ? 31.154 33.409 52.366 1.00 26.50 37 HIS B CA 1
ATOM 2175 C C . HIS B 1 39 ? 30.749 31.988 52.765 1.00 31.96 37 HIS B C 1
ATOM 2176 O O . HIS B 1 39 ? 31.309 31.424 53.696 1.00 38.11 37 HIS B O 1
ATOM 2183 N N . TYR B 1 40 ? 29.739 31.444 52.086 1.00 33.13 38 TYR B N 1
ATOM 2184 C CA . TYR B 1 40 ? 29.224 30.126 52.480 1.00 37.96 38 TYR B CA 1
ATOM 2185 C C . TYR B 1 40 ? 30.006 28.987 51.845 1.00 45.10 38 TYR B C 1
ATOM 2186 O O . TYR B 1 40 ? 29.700 27.830 52.081 1.00 39.25 38 TYR B O 1
ATOM 2195 N N . ILE B 1 41 ? 30.968 29.321 50.994 1.00 36.62 39 ILE B N 1
ATOM 2196 C CA . ILE B 1 41 ? 31.837 28.309 50.410 1.00 40.88 39 ILE B CA 1
ATOM 2197 C C . ILE B 1 41 ? 32.975 28.160 51.410 1.00 50.87 39 ILE B C 1
ATOM 2198 O O . ILE B 1 41 ? 33.356 27.052 51.775 1.00 45.98 39 ILE B O 1
ATOM 2203 N N . GLU B 1 42 ? 33.469 29.301 51.887 1.00 42.37 40 GLU B N 1
ATOM 2204 C CA . GLU B 1 42 ? 34.595 29.350 52.835 1.00 51.46 40 GLU B CA 1
ATOM 2205 C C . GLU B 1 42 ? 34.270 29.026 54.295 1.00 60.09 40 GLU B C 1
ATOM 2206 O O . GLU B 1 42 ? 35.133 28.511 54.990 1.00 47.78 40 GLU B O 1
ATOM 2212 N N . THR B 1 43 ? 33.067 29.336 54.784 1.00 47.76 41 THR B N 1
ATOM 2213 C CA . THR B 1 43 ? 32.775 29.030 56.190 1.00 61.17 41 THR B CA 1
ATOM 2214 C C . THR B 1 43 ? 32.659 27.514 56.301 1.00 73.42 41 THR B C 1
ATOM 2215 O O . THR B 1 43 ? 32.162 26.865 55.378 1.00 62.15 41 THR B O 1
ATOM 2219 N N . PRO B 1 44 ? 33.123 26.948 57.426 1.00 84.97 42 PRO B N 1
ATOM 2220 C CA . PRO B 1 44 ? 33.083 25.502 57.637 1.00 101.85 42 PRO B CA 1
ATOM 2221 C C . PRO B 1 44 ? 31.647 24.972 57.684 1.00 72.66 42 PRO B C 1
ATOM 2222 O O . PRO B 1 44 ? 30.862 25.382 58.533 1.00 75.93 42 PRO B O 1
ATOM 2226 N N . GLY B 1 45 ? 31.311 24.080 56.760 1.00 72.03 43 GLY B N 1
ATOM 2227 C CA . GLY B 1 45 ? 29.976 23.502 56.704 1.00 81.30 43 GLY B CA 1
ATOM 2228 C C . GLY B 1 45 ? 30.038 21.989 56.766 1.00 68.18 43 GLY B C 1
ATOM 2229 O O . GLY B 1 45 ? 31.118 21.400 56.804 1.00 63.88 43 GLY B O 1
ATOM 2230 N N . LYS B 1 46 ? 28.877 21.354 56.761 1.00 66.30 44 LYS B N 1
ATOM 2231 C CA . LYS B 1 46 ? 28.810 19.903 56.833 1.00 70.23 44 LYS B CA 1
ATOM 2232 C C . LYS B 1 46 ? 28.968 19.250 55.461 1.00 92.70 44 LYS B C 1
ATOM 2233 O O . LYS B 1 46 ? 29.404 18.103 55.361 1.00 67.77 44 LYS B O 1
ATOM 2239 N N . LEU B 1 47 ? 28.622 19.977 54.404 1.00 75.01 45 LEU B N 1
ATOM 2240 C CA . LEU B 1 47 ? 28.682 19.422 53.050 1.00 57.36 45 LEU B CA 1
ATOM 2241 C C . LEU B 1 47 ? 27.805 18.177 52.950 1.00 51.77 45 LEU B C 1
ATOM 2242 O O . LEU B 1 47 ? 28.175 17.178 52.341 1.00 42.21 45 LEU B O 1
ATOM 2247 N N . LEU B 1 48 ? 26.632 18.256 53.552 1.00 56.79 46 LEU B N 1
ATOM 2248 C CA . LEU B 1 48 ? 25.698 17.154 53.539 1.00 49.29 46 LEU B CA 1
ATOM 2249 C C . LEU B 1 48 ? 25.373 16.693 52.118 1.00 65.60 46 LEU B C 1
ATOM 2250 O O . LEU B 1 48 ? 25.523 15.512 51.776 1.00 48.89 46 LEU B O 1
ATOM 2255 N N . ARG B 1 49 ? 24.959 17.633 51.273 1.00 44.45 47 ARG B N 1
ATOM 2256 C CA . ARG B 1 49 ? 24.523 17.274 49.913 1.00 44.91 47 ARG B CA 1
ATOM 2257 C C . ARG B 1 49 ? 25.625 16.623 49.050 1.00 43.98 47 ARG B C 1
ATOM 2258 O O . ARG B 1 49 ? 25.424 15.569 48.454 1.00 46.37 47 ARG B O 1
ATOM 2266 N N . PRO B 1 50 ? 26.797 17.255 48.979 1.00 43.02 48 PRO B N 1
ATOM 2267 C CA . PRO B 1 50 ? 27.837 16.614 48.192 1.00 35.02 48 PRO B CA 1
ATOM 2268 C C . PRO B 1 50 ? 28.159 15.216 48.738 1.00 58.99 48 PRO B C 1
ATOM 2269 O O . PRO B 1 50 ? 28.471 14.297 47.982 1.00 59.26 48 PRO B O 1
ATOM 2273 N N . LEU B 1 51 ? 28.114 15.080 50.056 1.00 52.22 49 LEU B N 1
ATOM 2274 C CA . LEU B 1 51 ? 28.429 13.823 50.706 1.00 64.78 49 LEU B CA 1
ATOM 2275 C C . LEU B 1 51 ? 27.393 12.773 50.354 1.00 55.17 49 LEU B C 1
ATOM 2276 O O . LEU B 1 51 ? 27.741 11.642 50.025 1.00 58.21 49 LEU B O 1
ATOM 2281 N N . LEU B 1 52 ? 26.122 13.145 50.444 1.00 50.92 50 LEU B N 1
ATOM 2282 C CA . LEU B 1 52 ? 25.044 12.226 50.095 1.00 50.35 50 LEU B CA 1
ATOM 2283 C C . LEU B 1 52 ? 25.181 11.748 48.666 1.00 65.11 50 LEU B C 1
ATOM 2284 O O . LEU B 1 52 ? 24.871 10.592 48.353 1.00 64.71 50 LEU B O 1
ATOM 2289 N N . LEU B 1 53 ? 25.646 12.642 47.795 1.00 53.54 51 LEU B N 1
ATOM 2290 C CA . LEU B 1 53 ? 25.761 12.335 46.371 1.00 48.24 51 LEU B CA 1
ATOM 2291 C C . LEU B 1 53 ? 26.918 11.393 46.081 1.00 53.05 51 LEU B C 1
ATOM 2292 O O . LEU B 1 53 ? 26.780 10.446 45.311 1.00 49.04 51 LEU B O 1
ATOM 2297 N N . LEU B 1 54 ? 28.068 11.681 46.671 1.00 50.31 52 LEU B N 1
ATOM 2298 C CA . LEU B 1 54 ? 29.261 10.874 46.445 1.00 56.51 52 LEU B CA 1
ATOM 2299 C C . LEU B 1 54 ? 29.119 9.467 47.015 1.00 60.75 52 LEU B C 1
ATOM 2300 O O . LEU B 1 54 ? 29.545 8.492 46.397 1.00 60.15 52 LEU B O 1
ATOM 2305 N N . THR B 1 55 ? 28.536 9.376 48.203 1.00 51.88 53 THR B N 1
ATOM 2306 C CA . THR B 1 55 ? 28.321 8.095 48.858 1.00 69.52 53 THR B CA 1
ATOM 2307 C C . THR B 1 55 ? 27.292 7.244 48.123 1.00 80.42 53 THR B C 1
ATOM 2308 O O . THR B 1 55 ? 27.449 6.025 48.037 1.00 59.32 53 THR B O 1
ATOM 2312 N N . PHE B 1 56 ? 26.247 7.885 47.606 1.00 60.15 54 PHE B N 1
ATOM 2313 C CA . PHE B 1 56 ? 25.205 7.179 46.862 1.00 53.46 54 PHE B CA 1
ATOM 2314 C C . PHE B 1 56 ? 25.800 6.641 45.574 1.00 64.22 54 PHE B C 1
ATOM 2315 O O . PHE B 1 56 ? 25.480 5.536 45.143 1.00 60.99 54 PHE B O 1
ATOM 2323 N N . THR B 1 57 ? 26.700 7.418 44.982 1.00 57.31 55 THR B N 1
ATOM 2324 C CA . THR B 1 57 ? 27.363 7.026 43.750 1.00 69.89 55 THR B CA 1
ATOM 2325 C C . THR B 1 57 ? 28.230 5.806 44.018 1.00 89.52 55 THR B C 1
ATOM 2326 O O . THR B 1 57 ? 28.048 4.757 43.409 1.00 81.88 55 THR B O 1
ATOM 2330 N N . TYR B 1 58 ? 29.174 5.960 44.938 1.00 77.94 56 TYR B N 1
ATOM 2331 C CA . TYR B 1 58 ? 30.060 4.882 45.343 1.00 71.84 56 TYR B CA 1
ATOM 2332 C C . TYR B 1 58 ? 29.258 3.596 45.581 1.00 85.48 56 TYR B C 1
ATOM 2333 O O . TYR B 1 58 ? 29.628 2.526 45.112 1.00 66.45 56 TYR B O 1
ATOM 2342 N N . SER B 1 59 ? 28.150 3.715 46.289 1.00 55.71 57 SER B N 1
ATOM 2343 C CA . SER B 1 59 ? 27.353 2.556 46.565 1.00 69.47 57 SER B CA 1
ATOM 2344 C C . SER B 1 59 ? 26.775 1.908 45.321 1.00 80.28 57 SER B C 1
ATOM 2345 O O . SER B 1 59 ? 26.847 0.705 45.173 1.00 111.25 57 SER B O 1
ATOM 2348 N N . ILE B 1 60 ? 26.191 2.692 44.431 1.00 76.96 58 ILE B N 1
ATOM 2349 C CA . ILE B 1 60 ? 25.719 2.165 43.159 1.00 69.80 58 ILE B CA 1
ATOM 2350 C C . ILE B 1 60 ? 26.781 1.789 42.126 1.00 57.27 58 ILE B C 1
ATOM 2351 O O . ILE B 1 60 ? 26.614 0.848 41.385 1.00 62.13 58 ILE B O 1
ATOM 2356 N N . ASP B 1 61 ? 27.836 2.574 42.027 1.00 59.83 59 ASP B N 1
ATOM 2357 C CA . ASP B 1 61 ? 28.875 2.302 41.049 1.00 58.88 59 ASP B CA 1
ATOM 2358 C C . ASP B 1 61 ? 30.217 2.794 41.557 1.00 85.53 59 ASP B C 1
ATOM 2359 O O . ASP B 1 61 ? 30.581 3.934 41.332 1.00 95.15 59 ASP B O 1
ATOM 2364 N N . ARG B 1 62 ? 30.979 1.925 42.193 1.00 72.28 60 ARG B N 1
ATOM 2365 C CA . ARG B 1 62 ? 32.209 2.330 42.839 1.00 70.93 60 ARG B CA 1
ATOM 2366 C C . ARG B 1 62 ? 33.170 2.931 41.839 1.00 83.74 60 ARG B C 1
ATOM 2367 O O . ARG B 1 62 ? 33.902 3.853 42.145 1.00 65.90 60 ARG B O 1
ATOM 2375 N N . ARG B 1 63 ? 33.149 2.401 40.636 1.00 73.60 61 ARG B N 1
ATOM 2376 C CA . ARG B 1 63 ? 34.034 2.843 39.582 1.00 103.66 61 ARG B CA 1
ATOM 2377 C C . ARG B 1 63 ? 33.838 4.329 39.260 1.00 103.70 61 ARG B C 1
ATOM 2378 O O . ARG B 1 63 ? 34.779 5.022 38.911 1.00 78.09 61 ARG B O 1
ATOM 2386 N N . SER B 1 64 ? 32.602 4.799 39.352 1.00 103.01 62 SER B N 1
ATOM 2387 C CA . SER B 1 64 ? 32.249 6.160 38.966 1.00 77.35 62 SER B CA 1
ATOM 2388 C C . SER B 1 64 ? 32.494 7.226 40.015 1.00 68.27 62 SER B C 1
ATOM 2389 O O . SER B 1 64 ? 32.244 8.390 39.776 1.00 83.69 62 SER B O 1
ATOM 2392 N N . ILE B 1 65 ? 33.047 6.842 41.146 1.00 72.71 63 ILE B N 1
ATOM 2393 C CA . ILE B 1 65 ? 33.267 7.772 42.237 1.00 71.46 63 ILE B CA 1
ATOM 2394 C C . ILE B 1 65 ? 34.179 8.920 41.879 1.00 75.16 63 ILE B C 1
ATOM 2395 O O . ILE B 1 65 ? 34.008 10.001 42.372 1.00 82.68 63 ILE B O 1
ATOM 2400 N N . MET B 1 66 ? 35.177 8.669 41.061 1.00 71.24 64 MET B N 1
ATOM 2401 C CA . MET B 1 66 ? 36.093 9.699 40.647 1.00 63.19 64 MET B CA 1
ATOM 2402 C C . MET B 1 66 ? 35.808 10.195 39.233 1.00 58.13 64 MET B C 1
ATOM 2403 O O . MET B 1 66 ? 36.618 10.850 38.633 1.00 67.81 64 MET B O 1
ATOM 2408 N N . ASP B 1 67 ? 34.643 9.856 38.709 1.00 58.49 65 ASP B N 1
ATOM 2409 C CA . ASP B 1 67 ? 34.192 10.331 37.414 1.00 63.89 65 ASP B CA 1
ATOM 2410 C C . ASP B 1 67 ? 34.052 11.853 37.450 1.00 60.69 65 ASP B C 1
ATOM 2411 O O . ASP B 1 67 ? 33.475 12.383 38.357 1.00 55.62 65 ASP B O 1
ATOM 2416 N N . PRO B 1 68 ? 34.574 12.544 36.456 1.00 67.21 66 PRO B N 1
ATOM 2417 C CA . PRO B 1 68 ? 34.558 14.023 36.457 1.00 77.77 66 PRO B CA 1
ATOM 2418 C C . PRO B 1 68 ? 33.149 14.617 36.526 1.00 71.77 66 PRO B C 1
ATOM 2419 O O . PRO B 1 68 ? 32.942 15.628 37.188 1.00 56.45 66 PRO B O 1
ATOM 2423 N N . ARG B 1 69 ? 32.196 13.997 35.845 1.00 58.91 67 ARG B N 1
ATOM 2424 C CA . ARG B 1 69 ? 30.813 14.455 35.883 1.00 49.99 67 ARG B CA 1
ATOM 2425 C C . ARG B 1 69 ? 30.206 14.337 37.279 1.00 55.21 67 ARG B C 1
ATOM 2426 O O . ARG B 1 69 ? 29.370 15.163 37.678 1.00 48.88 67 ARG B O 1
ATOM 2434 N N . ILE B 1 70 ? 30.626 13.315 38.023 1.00 55.67 68 ILE B N 1
ATOM 2435 C CA . ILE B 1 70 ? 30.115 13.073 39.384 1.00 44.37 68 ILE B CA 1
ATOM 2436 C C . ILE B 1 70 ? 30.640 14.089 40.395 1.00 43.73 68 ILE B C 1
ATOM 2437 O O . ILE B 1 70 ? 29.912 14.544 41.284 1.00 49.99 68 ILE B O 1
ATOM 2442 N N . LEU B 1 71 ? 31.911 14.447 40.246 1.00 50.59 69 LEU B N 1
ATOM 2443 C CA . LEU B 1 71 ? 32.546 15.435 41.099 1.00 53.47 69 LEU B CA 1
ATOM 2444 C C . LEU B 1 71 ? 31.922 16.821 40.852 1.00 46.78 69 LEU B C 1
ATOM 2445 O O . LEU B 1 71 ? 31.587 17.547 41.788 1.00 49.60 69 LEU B O 1
ATOM 2450 N N . GLU B 1 72 ? 31.734 17.150 39.584 1.00 55.44 70 GLU B N 1
ATOM 2451 C CA . GLU B 1 72 ? 31.124 18.407 39.175 1.00 51.32 70 GLU B CA 1
ATOM 2452 C C . GLU B 1 72 ? 29.679 18.509 39.678 1.00 57.83 70 GLU B C 1
ATOM 2453 O O . GLU B 1 72 ? 29.241 19.558 40.106 1.00 45.56 70 GLU B O 1
ATOM 2459 N N . ALA B 1 73 ? 28.946 17.407 39.619 1.00 48.57 71 ALA B N 1
ATOM 2460 C CA . ALA B 1 73 ? 27.567 17.375 40.118 1.00 41.93 71 ALA B CA 1
ATOM 2461 C C . ALA B 1 73 ? 27.494 17.655 41.622 1.00 50.34 71 ALA B C 1
ATOM 2462 O O . ALA B 1 73 ? 26.608 18.381 42.099 1.00 42.21 71 ALA B O 1
ATOM 2464 N N . ALA B 1 74 ? 28.407 17.051 42.379 1.00 42.86 72 ALA B N 1
ATOM 2465 C CA . ALA B 1 74 ? 28.465 17.289 43.810 1.00 45.55 72 ALA B CA 1
ATOM 2466 C C . ALA B 1 74 ? 28.774 18.778 44.092 1.00 45.98 72 ALA B C 1
ATOM 2467 O O . ALA B 1 74 ? 28.235 19.377 45.027 1.00 40.04 72 ALA B O 1
ATOM 2469 N N . ALA B 1 75 ? 29.645 19.367 43.284 1.00 43.27 73 ALA B N 1
ATOM 2470 C CA . ALA B 1 75 ? 29.983 20.774 43.445 1.00 55.51 73 ALA B CA 1
ATOM 2471 C C . ALA B 1 75 ? 28.747 21.632 43.156 1.00 36.04 73 ALA B C 1
ATOM 2472 O O . ALA B 1 75 ? 28.430 22.564 43.897 1.00 43.91 73 ALA B O 1
ATOM 2474 N N . ILE B 1 76 ? 28.064 21.295 42.067 1.00 36.81 74 ILE B N 1
ATOM 2475 C CA . ILE B 1 76 ? 26.849 21.984 41.666 1.00 48.27 74 ILE B CA 1
ATOM 2476 C C . ILE B 1 76 ? 25.798 21.958 42.754 1.00 46.93 74 ILE B C 1
ATOM 2477 O O . ILE B 1 76 ? 25.237 22.993 43.087 1.00 44.59 74 ILE B O 1
ATOM 2482 N N . VAL B 1 77 ? 25.549 20.795 43.343 1.00 44.32 75 VAL B N 1
ATOM 2483 C CA . VAL B 1 77 ? 24.510 20.717 44.374 1.00 41.73 75 VAL B CA 1
ATOM 2484 C C . VAL B 1 77 ? 24.899 21.520 45.621 1.00 42.73 75 VAL B C 1
ATOM 2485 O O . VAL B 1 77 ? 24.043 22.053 46.332 1.00 44.38 75 VAL B O 1
ATOM 2489 N N . GLU B 1 78 ? 26.191 21.599 45.918 1.00 38.86 76 GLU B N 1
ATOM 2490 C CA . GLU B 1 78 ? 26.583 22.445 47.025 1.00 45.85 76 GLU B CA 1
ATOM 2491 C C . GLU B 1 78 ? 26.422 23.944 46.646 1.00 33.76 76 GLU B C 1
ATOM 2492 O O . GLU B 1 78 ? 26.102 24.773 47.508 1.00 43.12 76 GLU B O 1
ATOM 2498 N N . LEU B 1 79 ? 26.648 24.301 45.374 1.00 38.45 77 LEU B N 1
ATOM 2499 C CA . LEU B 1 79 ? 26.501 25.725 44.994 1.00 42.83 77 LEU B CA 1
ATOM 2500 C C . LEU B 1 79 ? 25.028 26.113 45.076 1.00 35.06 77 LEU B C 1
ATOM 2501 O O . LEU B 1 79 ? 24.695 27.196 45.531 1.00 33.58 77 LEU B O 1
ATOM 2506 N N . LEU B 1 80 ? 24.141 25.213 44.667 1.00 37.83 78 LEU B N 1
ATOM 2507 C CA . LEU B 1 80 ? 22.691 25.509 44.748 1.00 37.93 78 LEU B CA 1
ATOM 2508 C C . LEU B 1 80 ? 22.233 25.636 46.181 1.00 33.67 78 LEU B C 1
ATOM 2509 O O . LEU B 1 80 ? 21.323 26.410 46.482 1.00 40.15 78 LEU B O 1
ATOM 2514 N N . HIS B 1 81 ? 22.872 24.884 47.075 1.00 38.22 79 HIS B N 1
ATOM 2515 C CA . HIS B 1 81 ? 22.591 24.997 48.489 1.00 35.43 79 HIS B CA 1
ATOM 2516 C C . HIS B 1 81 ? 23.061 26.380 48.967 1.00 39.61 79 HIS B C 1
ATOM 2517 O O . HIS B 1 81 ? 22.385 27.070 49.729 1.00 35.68 79 HIS B O 1
ATOM 2524 N N . VAL B 1 82 ? 24.215 26.814 48.498 1.00 37.80 80 VAL B N 1
ATOM 2525 C CA . VAL B 1 82 ? 24.673 28.149 48.874 1.00 30.34 80 VAL B CA 1
ATOM 2526 C C . VAL B 1 82 ? 23.668 29.260 48.400 1.00 29.13 80 VAL B C 1
ATOM 2527 O O . VAL B 1 82 ? 23.359 30.177 49.148 1.00 36.91 80 VAL B O 1
ATOM 2531 N N . VAL B 1 83 ? 23.209 29.166 47.151 1.00 35.16 81 VAL B N 1
ATOM 2532 C CA . VAL B 1 83 ? 22.186 30.044 46.610 1.00 42.42 81 VAL B CA 1
ATOM 2533 C C . VAL B 1 83 ? 20.975 30.023 47.546 1.00 43.72 81 VAL B C 1
ATOM 2534 O O . VAL B 1 83 ? 20.437 31.072 47.888 1.00 35.15 81 VAL B O 1
ATOM 2538 N N . SER B 1 84 ? 20.550 28.837 47.995 1.00 39.79 82 SER B N 1
ATOM 2539 C CA . SER B 1 84 ? 19.360 28.808 48.872 1.00 53.23 82 SER B CA 1
ATOM 2540 C C . SER B 1 84 ? 19.633 29.539 50.204 1.00 60.01 82 SER B C 1
ATOM 2541 O O . SER B 1 84 ? 18.786 30.302 50.693 1.00 38.75 82 SER B O 1
ATOM 2544 N N . LEU B 1 85 ? 20.836 29.370 50.753 1.00 34.85 83 LEU B N 1
ATOM 2545 C CA . LEU B 1 85 ? 21.177 30.042 52.008 1.00 33.07 83 LEU B CA 1
ATOM 2546 C C . LEU B 1 85 ? 21.123 31.548 51.849 1.00 35.36 83 LEU B C 1
ATOM 2547 O O . LEU B 1 85 ? 20.526 32.241 52.679 1.00 42.75 83 LEU B O 1
ATOM 2552 N N . LEU B 1 86 ? 21.736 32.049 50.787 1.00 37.74 84 LEU B N 1
ATOM 2553 C CA 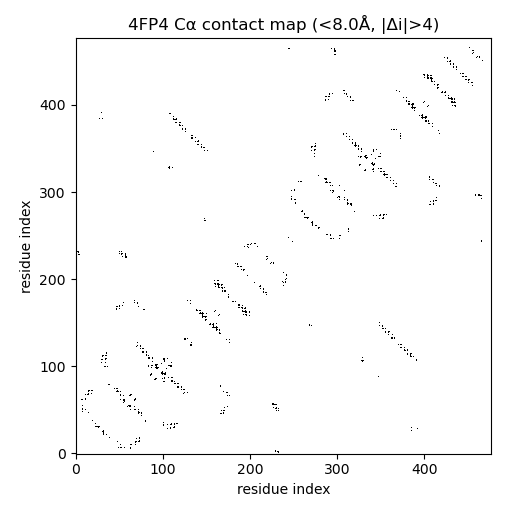. LEU B 1 86 ? 21.799 33.476 50.548 1.00 31.81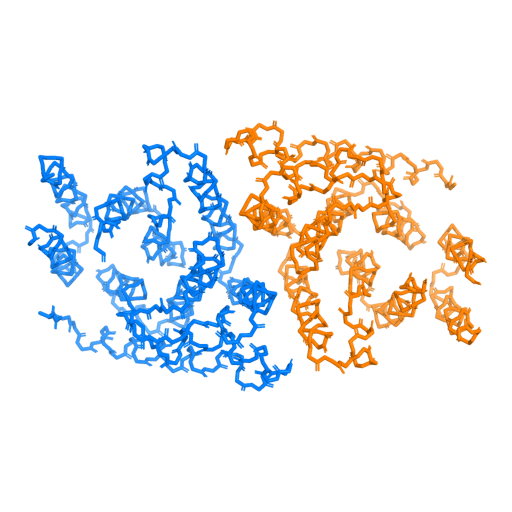 84 LEU B CA 1
ATOM 2554 C C . LEU B 1 86 ? 20.412 34.066 50.386 1.00 43.09 84 LEU B C 1
ATOM 2555 O O . LEU B 1 86 ? 20.113 35.116 50.930 1.00 40.63 84 LEU B O 1
ATOM 2560 N N . GLN B 1 87 ? 19.572 33.383 49.629 1.00 34.18 85 GLN B N 1
ATOM 2561 C CA . GLN B 1 87 ? 18.209 33.830 49.432 1.00 53.21 85 GLN B CA 1
ATOM 2562 C C . GLN B 1 87 ? 17.369 33.778 50.697 1.00 45.28 85 GLN B C 1
ATOM 2563 O O . GLN B 1 87 ? 16.603 34.689 50.959 1.00 53.63 85 GLN B O 1
ATOM 2569 N N . ASP B 1 88 ? 17.516 32.713 51.478 1.00 37.17 86 ASP B N 1
ATOM 2570 C CA . ASP B 1 88 ? 16.752 32.613 52.707 1.00 45.86 86 ASP B CA 1
ATOM 2571 C C . ASP B 1 88 ? 17.161 33.756 53.609 1.00 62.71 86 ASP B C 1
ATOM 2572 O O . ASP B 1 88 ? 16.315 34.399 54.219 1.00 50.41 86 ASP B O 1
ATOM 2577 N N . ASP B 1 89 ? 18.460 34.030 53.680 1.00 45.28 87 ASP B N 1
ATOM 2578 C CA . ASP B 1 89 ? 18.907 35.161 54.498 1.00 40.77 87 ASP B CA 1
ATOM 2579 C C . ASP B 1 89 ? 18.141 36.426 54.139 1.00 34.04 87 ASP B C 1
ATOM 2580 O O . ASP B 1 89 ? 17.823 37.234 55.017 1.00 47.85 87 ASP B O 1
ATOM 2585 N N . VAL B 1 90 ? 17.891 36.637 52.848 1.00 41.35 88 VAL B N 1
ATOM 2586 C CA . VAL B 1 90 ? 17.231 37.879 52.420 1.00 47.42 88 VAL B CA 1
ATOM 2587 C C . VAL B 1 90 ? 15.717 37.828 52.655 1.00 55.95 88 VAL B C 1
ATOM 2588 O O . VAL B 1 90 ? 15.133 38.797 53.128 1.00 58.40 88 VAL B O 1
ATOM 2592 N N . MET B 1 91 ? 15.104 36.695 52.321 1.00 48.43 89 MET B N 1
ATOM 2593 C CA . MET B 1 91 ? 13.684 36.478 52.537 1.00 71.26 89 MET B CA 1
ATOM 2594 C C . MET B 1 91 ? 13.340 36.821 53.962 1.00 60.59 89 MET B C 1
ATOM 2595 O O . MET B 1 91 ? 12.510 37.688 54.245 1.00 76.62 89 MET B O 1
ATOM 2600 N N . ASP B 1 92 ? 14.002 36.088 54.851 1.00 63.48 90 ASP B N 1
ATOM 2601 C CA . ASP B 1 92 ? 13.812 36.172 56.287 1.00 54.53 90 ASP B CA 1
ATOM 2602 C C . ASP B 1 92 ? 14.683 37.200 57.006 1.00 54.11 90 ASP B C 1
ATOM 2603 O O . ASP B 1 92 ? 14.764 37.181 58.232 1.00 58.32 90 ASP B O 1
ATOM 2608 N N . GLN B 1 93 ? 15.357 38.067 56.273 1.00 51.39 91 GLN B N 1
ATOM 2609 C CA . GLN B 1 93 ? 16.149 39.104 56.914 1.00 62.75 91 GLN B CA 1
ATOM 2610 C C . GLN B 1 93 ? 17.014 38.567 58.047 1.00 55.97 91 GLN B C 1
ATOM 2611 O O . GLN B 1 93 ? 17.092 39.180 59.101 1.00 53.12 91 GLN B O 1
ATOM 2617 N N . HIS B 1 94 ? 17.656 37.431 57.839 1.00 50.40 92 HIS B N 1
ATOM 2618 C CA . HIS B 1 94 ? 18.519 36.846 58.880 1.00 47.37 92 HIS B CA 1
ATOM 2619 C C . HIS B 1 94 ? 19.816 37.627 59.047 1.00 57.84 92 HIS B C 1
ATOM 2620 O O . HIS B 1 94 ? 20.473 37.969 58.066 1.00 48.75 92 HIS B O 1
ATOM 2627 N N . ASP B 1 95 ? 20.210 37.865 60.289 1.00 48.16 93 ASP B N 1
ATOM 2628 C CA . ASP B 1 95 ? 21.448 38.592 60.562 1.00 53.97 93 ASP B CA 1
ATOM 2629 C C . ASP B 1 95 ? 22.554 37.614 60.903 1.00 55.11 93 ASP B C 1
ATOM 2630 O O . ASP B 1 95 ? 23.738 37.898 60.714 1.00 60.56 93 ASP B O 1
ATOM 2635 N N . GLN B 1 96 ? 22.144 36.443 61.372 1.00 46.99 94 GLN B N 1
ATOM 2636 C CA . GLN B 1 96 ? 23.076 35.411 61.730 1.00 44.81 94 GLN B CA 1
ATOM 2637 C C . GLN B 1 96 ? 22.532 34.051 61.343 1.00 46.53 94 GLN B C 1
ATOM 2638 O O . GLN B 1 96 ? 21.324 33.830 61.331 1.00 61.77 94 GLN B O 1
ATOM 2644 N N . ARG B 1 97 ? 23.447 33.141 61.045 1.00 53.88 95 ARG B N 1
ATOM 2645 C CA . ARG B 1 97 ? 23.099 31.782 60.707 1.00 64.90 95 ARG B CA 1
ATOM 2646 C C . ARG B 1 97 ? 24.055 30.921 61.502 1.00 65.88 95 ARG B C 1
ATOM 2647 O O . ARG B 1 97 ? 25.224 30.749 61.150 1.00 83.71 95 ARG B O 1
ATOM 2655 N N . ARG B 1 98 ? 23.531 30.426 62.614 1.00 86.80 96 ARG B N 1
ATOM 2656 C CA . ARG B 1 98 ? 24.263 29.613 63.577 1.00 99.94 96 ARG B CA 1
ATOM 2657 C C . ARG B 1 98 ? 25.485 30.362 64.112 1.00 82.88 96 ARG B C 1
ATOM 2658 O O . ARG B 1 98 ? 26.620 29.893 64.003 1.00 74.75 96 ARG B O 1
ATOM 2666 N N . GLY B 1 99 ? 25.230 31.541 64.681 1.00 63.54 97 GLY B N 1
ATOM 2667 C CA . GLY B 1 99 ? 26.272 32.350 65.303 1.00 60.05 97 GLY B CA 1
ATOM 2668 C C . GLY B 1 99 ? 27.145 33.157 64.357 1.00 67.99 97 GLY B C 1
ATOM 2669 O O . GLY B 1 99 ? 27.931 34.001 64.794 1.00 62.39 97 GLY B O 1
ATOM 2670 N N . ILE B 1 100 ? 27.000 32.929 63.056 1.00 53.13 98 ILE B N 1
ATOM 2671 C CA . ILE B 1 100 ? 27.834 33.633 62.084 1.00 39.87 98 ILE B CA 1
ATOM 2672 C C . ILE B 1 100 ? 27.053 34.657 61.272 1.00 49.38 98 ILE B C 1
ATOM 2673 O O . ILE B 1 100 ? 26.074 34.312 60.603 1.00 48.19 98 ILE B O 1
ATOM 2678 N N . LYS B 1 101 ? 27.485 35.916 61.325 1.00 47.03 99 LYS B N 1
ATOM 2679 C CA . LYS B 1 101 ? 26.799 36.952 60.551 1.00 49.74 99 LYS B CA 1
ATOM 2680 C C . LYS B 1 101 ? 26.713 36.553 59.078 1.00 55.00 99 LYS B C 1
ATOM 2681 O O . LYS B 1 101 ? 27.654 36.014 58.486 1.00 39.29 99 LYS B O 1
ATOM 2687 N N . THR B 1 102 ? 25.566 36.847 58.489 1.00 38.21 100 THR B N 1
ATOM 2688 C CA . THR B 1 102 ? 25.297 36.481 57.127 1.00 43.31 100 THR B CA 1
ATOM 2689 C C . THR B 1 102 ? 25.827 37.520 56.174 1.00 38.24 100 THR B C 1
ATOM 2690 O O . THR B 1 102 ? 26.088 38.661 56.574 1.00 39.08 100 THR B O 1
ATOM 2694 N N . PRO B 1 103 ? 25.961 37.130 54.898 1.00 39.49 101 PRO B N 1
ATOM 2695 C CA . PRO B 1 103 ? 26.357 38.060 53.873 1.00 42.02 101 PRO B CA 1
ATOM 2696 C C . PRO B 1 103 ? 25.420 39.260 53.834 1.00 52.17 101 PRO B C 1
ATOM 2697 O O . PRO B 1 103 ? 25.898 40.381 53.726 1.00 42.74 101 PRO B O 1
ATOM 2701 N N . ARG B 1 104 ? 24.104 39.060 53.939 1.00 42.97 102 ARG B N 1
ATOM 2702 C CA . ARG B 1 104 ? 23.233 40.244 53.878 1.00 39.93 102 ARG B CA 1
ATOM 2703 C C . ARG B 1 104 ? 23.497 41.173 55.059 1.00 40.00 102 ARG B C 1
ATOM 2704 O O . ARG B 1 104 ? 23.482 42.386 54.895 1.00 48.55 102 ARG B O 1
ATOM 2712 N N . ALA B 1 105 ? 23.772 40.619 56.236 1.00 42.05 103 ALA B N 1
ATOM 2713 C CA . ALA B 1 105 ? 24.059 41.482 57.385 1.00 41.83 103 ALA B CA 1
ATOM 2714 C C . ALA B 1 105 ? 25.358 42.263 57.184 1.00 61.78 103 ALA B C 1
ATOM 2715 O O . ALA B 1 105 ? 25.424 43.461 57.426 1.00 51.85 103 ALA B O 1
ATOM 2717 N N . MET B 1 106 ? 26.388 41.585 56.706 1.00 55.49 104 MET B N 1
ATOM 2718 C CA . MET B 1 106 ? 27.692 42.220 56.526 1.00 44.28 104 MET B CA 1
ATOM 2719 C C . MET B 1 106 ? 27.793 43.095 55.286 1.00 53.35 104 MET B C 1
ATOM 2720 O O . MET B 1 106 ? 28.472 44.116 55.302 1.00 57.16 104 MET B O 1
ATOM 2725 N N . TYR B 1 107 ? 27.116 42.716 54.204 1.00 50.56 105 TYR B N 1
ATOM 2726 C CA . TYR B 1 107 ? 27.325 43.435 52.942 1.00 52.99 105 TYR B CA 1
ATOM 2727 C C . TYR B 1 107 ? 26.100 44.064 52.253 1.00 38.31 105 TYR B C 1
ATOM 2728 O O . TYR B 1 107 ? 26.246 44.665 51.181 1.00 50.56 105 TYR B O 1
ATOM 2737 N N . GLY B 1 108 ? 24.921 43.911 52.850 1.00 54.69 106 GLY B N 1
ATOM 2738 C CA . GLY B 1 108 ? 23.689 44.453 52.269 1.00 47.50 106 GLY B CA 1
ATOM 2739 C C . GLY B 1 108 ? 22.899 43.382 51.538 1.00 76.23 106 GLY B C 1
ATOM 2740 O O . GLY B 1 108 ? 23.470 42.379 51.106 1.00 39.64 106 GLY B O 1
ATOM 2741 N N . ASP B 1 109 ? 21.587 43.578 51.406 1.00 53.15 107 ASP B N 1
ATOM 2742 C CA . ASP B 1 109 ? 20.736 42.620 50.685 1.00 52.66 107 ASP B CA 1
ATOM 2743 C C . ASP B 1 109 ? 21.054 42.601 49.202 1.00 42.83 107 ASP B C 1
ATOM 2744 O O . ASP B 1 109 ? 20.930 41.576 48.532 1.00 41.60 107 ASP B O 1
ATOM 2749 N N . GLY B 1 110 ? 21.477 43.745 48.679 1.00 39.79 108 GLY B N 1
ATOM 2750 C CA . GLY B 1 110 ? 21.779 43.864 47.264 1.00 38.18 108 GLY B CA 1
ATOM 2751 C C . GLY B 1 110 ? 22.907 42.940 46.835 1.00 47.42 108 GLY B C 1
ATOM 2752 O O . GLY B 1 110 ? 22.818 42.274 45.807 1.00 45.25 108 GLY B O 1
ATOM 2753 N N . ARG B 1 111 ? 23.983 42.918 47.611 1.00 43.28 109 ARG B N 1
ATOM 2754 C CA . ARG B 1 111 ? 25.108 42.044 47.310 1.00 43.24 109 ARG B CA 1
ATOM 2755 C C . ARG B 1 111 ? 24.719 40.551 47.482 1.00 29.33 109 ARG B C 1
ATOM 2756 O O . ARG B 1 111 ? 25.100 39.706 46.669 1.00 42.39 109 ARG B O 1
ATOM 2764 N N . ALA B 1 112 ? 23.924 40.260 48.507 1.00 31.89 110 ALA B N 1
ATOM 2765 C CA . ALA B 1 112 ? 23.489 38.883 48.747 1.00 49.45 110 ALA B CA 1
ATOM 2766 C C . ALA B 1 112 ? 22.676 38.325 47.580 1.00 37.08 110 ALA B C 1
ATOM 2767 O O . ALA B 1 112 ? 22.837 37.168 47.182 1.00 47.71 110 ALA B O 1
ATOM 2769 N N . ILE B 1 113 ? 21.770 39.147 47.060 1.00 43.09 111 ILE B N 1
ATOM 2770 C CA . ILE B 1 113 ? 20.937 38.787 45.914 1.00 40.76 111 ILE B CA 1
ATOM 2771 C C . ILE B 1 113 ? 21.740 38.609 44.641 1.00 45.13 111 ILE B C 1
ATOM 2772 O O . ILE B 1 113 ? 21.577 37.646 43.913 1.00 33.37 111 ILE B O 1
ATOM 2777 N N . VAL B 1 114 ? 22.604 39.565 44.355 1.00 30.72 112 VAL B N 1
ATOM 2778 C CA . VAL B 1 114 ? 23.400 39.521 43.175 1.00 38.68 112 VAL B CA 1
ATOM 2779 C C . VAL B 1 114 ? 24.374 38.316 43.235 1.00 23.78 112 VAL B C 1
ATOM 2780 O O . VAL B 1 114 ? 24.633 37.705 42.206 1.00 31.77 112 VAL B O 1
ATOM 2784 N N . ALA B 1 115 ? 24.866 37.996 44.425 1.00 28.68 113 ALA B N 1
ATOM 2785 C CA . ALA B 1 115 ? 25.743 36.835 44.592 1.00 38.28 113 ALA B CA 1
ATOM 2786 C C . ALA B 1 115 ? 24.943 35.558 44.334 1.00 39.52 113 ALA B C 1
ATOM 2787 O O . ALA B 1 115 ? 25.462 34.616 43.755 1.00 34.24 113 ALA B O 1
ATOM 2789 N N . SER B 1 116 ? 23.663 35.506 44.734 1.00 32.92 114 SER B N 1
ATOM 2790 C CA . SER B 1 116 ? 22.887 34.290 44.430 1.00 30.79 114 SER B CA 1
ATOM 2791 C C . SER B 1 116 ? 22.659 34.157 42.923 1.00 25.75 114 SER B C 1
ATOM 2792 O O . SER B 1 116 ? 22.718 33.047 42.363 1.00 33.85 114 SER B O 1
ATOM 2795 N N . ASP B 1 117 ? 22.377 35.270 42.241 1.00 25.56 115 ASP B N 1
ATOM 2796 C CA . ASP B 1 117 ? 22.274 35.315 40.787 1.00 25.22 115 ASP B CA 1
ATOM 2797 C C . ASP B 1 117 ? 23.561 34.866 40.121 1.00 34.25 115 ASP B C 1
ATOM 2798 O O . ASP B 1 117 ? 23.539 34.110 39.157 1.00 32.30 115 ASP B O 1
ATOM 2803 N N . TRP B 1 118 ? 24.690 35.388 40.591 1.00 30.72 116 TRP B N 1
ATOM 2804 C CA . TRP B 1 118 ? 25.972 35.014 39.991 1.00 33.18 116 TRP B CA 1
ATOM 2805 C C . TRP B 1 118 ? 26.185 33.501 40.160 1.00 26.90 116 TRP B C 1
ATOM 2806 O O . TRP B 1 118 ? 26.571 32.811 39.205 1.00 32.09 116 TRP B O 1
ATOM 2817 N N . LEU B 1 119 ? 25.897 32.989 41.362 1.00 32.21 117 LEU B N 1
ATOM 2818 C CA . LEU B 1 119 ? 26.055 31.530 41.644 1.00 37.34 117 LEU B CA 1
ATOM 2819 C C . LEU B 1 119 ? 25.101 30.612 40.851 1.00 38.82 117 LEU B C 1
ATOM 2820 O O . LEU B 1 119 ? 25.481 29.489 40.479 1.00 30.70 117 LEU B O 1
ATOM 2825 N N . ILE B 1 120 ? 23.876 31.079 40.595 1.00 35.51 118 ILE B N 1
ATOM 2826 C CA . ILE B 1 120 ? 22.916 30.335 39.778 1.00 38.16 118 ILE B CA 1
ATOM 2827 C C . ILE B 1 120 ? 23.474 30.229 38.369 1.00 31.34 118 ILE B C 1
ATOM 2828 O O . ILE B 1 120 ? 23.483 29.166 37.765 1.00 34.98 118 ILE B O 1
ATOM 2833 N N . ALA B 1 121 ? 23.955 31.339 37.822 1.00 33.03 119 ALA B N 1
ATOM 2834 C CA . ALA B 1 121 ? 24.581 31.290 36.502 1.00 31.88 119 ALA B CA 1
ATOM 2835 C C . ALA B 1 121 ? 25.811 30.340 36.454 1.00 33.32 119 ALA B C 1
ATOM 2836 O O . ALA B 1 121 ? 26.012 29.617 35.474 1.00 38.05 119 ALA B O 1
ATOM 2838 N N . GLU B 1 122 ? 26.633 30.368 37.495 1.00 37.39 120 GLU B N 1
ATOM 2839 C CA . GLU B 1 122 ? 27.824 29.530 37.582 1.00 38.86 120 GLU B CA 1
ATOM 2840 C C . GLU B 1 122 ? 27.430 28.062 37.630 1.00 47.68 120 GLU B C 1
ATOM 2841 O O . GLU B 1 122 ? 28.054 27.216 37.022 1.00 37.70 120 GLU B O 1
ATOM 2847 N N . SER B 1 123 ? 26.377 27.791 38.376 1.00 35.78 121 SER B N 1
ATOM 2848 C CA . SER B 1 123 ? 25.826 26.448 38.522 1.00 39.11 121 SER B CA 1
ATOM 2849 C C . SER B 1 123 ? 25.353 25.900 37.186 1.00 30.87 121 SER B C 1
ATOM 2850 O O . SER B 1 123 ? 25.629 24.750 36.815 1.00 41.15 121 SER B O 1
ATOM 2853 N N . ILE B 1 124 ? 24.646 26.750 36.458 1.00 32.47 122 ILE B N 1
ATOM 2854 C CA . ILE B 1 124 ? 24.190 26.453 35.114 1.00 29.66 122 ILE B CA 1
ATOM 2855 C C . ILE B 1 124 ? 25.351 26.233 34.144 1.00 43.98 122 ILE B C 1
ATOM 2856 O O . ILE B 1 124 ? 25.345 25.284 33.378 1.00 36.82 122 ILE B O 1
ATOM 2861 N N . LYS B 1 125 ? 26.342 27.118 34.156 1.00 41.00 123 LYS B N 1
ATOM 2862 C CA . LYS B 1 125 ? 27.486 26.908 33.284 1.00 30.17 123 LYS B CA 1
ATOM 2863 C C . LYS B 1 125 ? 28.075 25.507 33.516 1.00 31.40 123 LYS B C 1
ATOM 2864 O O . LYS B 1 125 ? 28.385 24.785 32.572 1.00 52.30 123 LYS B O 1
ATOM 2870 N N . MET B 1 126 ? 28.239 25.137 34.774 1.00 37.44 124 MET B N 1
ATOM 2871 C CA . MET B 1 126 ? 28.787 23.822 35.108 1.00 38.01 124 MET B CA 1
ATOM 2872 C C . MET B 1 126 ? 27.856 22.688 34.697 1.00 48.24 124 MET B C 1
ATOM 2873 O O . MET B 1 126 ? 28.332 21.676 34.189 1.00 42.79 124 MET B O 1
ATOM 2878 N N . ALA B 1 127 ? 26.548 22.864 34.919 1.00 39.32 125 ALA B N 1
ATOM 2879 C CA . ALA B 1 127 ? 25.522 21.850 34.594 1.00 40.76 125 ALA B CA 1
ATOM 2880 C C . ALA B 1 127 ? 25.413 21.514 33.105 1.00 56.13 125 ALA B C 1
ATOM 2881 O O . ALA B 1 127 ? 25.122 20.365 32.727 1.00 45.63 125 ALA B O 1
ATOM 2883 N N . VAL B 1 128 ? 25.623 22.517 32.266 1.00 41.58 126 VAL B N 1
ATOM 2884 C CA . VAL B 1 128 ? 25.572 22.321 30.817 1.00 49.42 126 VAL B CA 1
ATOM 2885 C C . VAL B 1 128 ? 26.404 21.117 30.391 1.00 55.72 126 VAL B C 1
ATOM 2886 O O . VAL B 1 128 ? 25.973 20.330 29.568 1.00 47.90 126 VAL B O 1
ATOM 2890 N N . ASN B 1 129 ? 27.589 20.972 30.966 1.00 56.00 127 ASN B N 1
ATOM 2891 C CA . ASN B 1 129 ? 28.476 19.874 30.613 1.00 54.46 127 ASN B CA 1
ATOM 2892 C C . ASN B 1 129 ? 27.899 18.525 30.984 1.00 59.15 127 ASN B C 1
ATOM 2893 O O . ASN B 1 129 ? 28.369 17.515 30.510 1.00 56.79 127 ASN B O 1
ATOM 2898 N N . LEU B 1 130 ? 26.874 18.521 31.828 1.00 45.18 128 LEU B N 1
ATOM 2899 C CA . LEU B 1 130 ? 26.262 17.279 32.283 1.00 47.30 128 LEU B CA 1
ATOM 2900 C C . LEU B 1 130 ? 25.053 16.901 31.431 1.00 47.64 128 LEU B C 1
ATOM 2901 O O . LEU B 1 130 ? 24.371 15.912 31.698 1.00 56.39 128 LEU B O 1
ATOM 2906 N N . GLY B 1 131 ? 24.774 17.702 30.410 1.00 50.36 129 GLY B N 1
ATOM 2907 C CA . GLY B 1 131 ? 23.670 17.404 29.506 1.00 44.09 129 GLY B CA 1
ATOM 2908 C C . GLY B 1 131 ? 22.347 18.091 29.797 1.00 42.63 129 GLY B C 1
ATOM 2909 O O . GLY B 1 131 ? 22.086 18.539 30.911 1.00 45.88 129 GLY B O 1
ATOM 2910 N N . ALA B 1 132 ? 21.506 18.126 28.776 1.00 42.79 130 ALA B N 1
ATOM 2911 C CA . ALA B 1 132 ? 20.201 18.781 28.814 1.00 43.31 130 ALA B CA 1
ATOM 2912 C C . ALA B 1 132 ? 19.244 18.244 29.880 1.00 56.41 130 ALA B C 1
ATOM 2913 O O . ALA B 1 132 ? 18.528 19.026 30.512 1.00 38.49 130 ALA B O 1
ATOM 2915 N N . ASP B 1 133 ? 19.201 16.926 30.075 1.00 45.15 131 ASP B N 1
ATOM 2916 C CA . ASP B 1 133 ? 18.344 16.355 31.117 1.00 35.39 131 ASP B CA 1
ATOM 2917 C C . ASP B 1 133 ? 18.748 16.838 32.507 1.00 42.28 131 ASP B C 1
ATOM 2918 O O . ASP B 1 133 ? 17.909 17.091 33.369 1.00 43.63 131 ASP B O 1
ATOM 2923 N N . VAL B 1 134 ? 20.047 16.951 32.745 1.00 39.11 132 VAL B N 1
ATOM 2924 C CA . VAL B 1 134 ? 20.480 17.441 34.028 1.00 36.51 132 VAL B CA 1
ATOM 2925 C C . VAL B 1 134 ? 20.090 18.932 34.180 1.00 36.94 132 VAL B C 1
ATOM 2926 O O . VAL B 1 134 ? 19.578 19.327 35.221 1.00 39.03 132 VAL B O 1
ATOM 2930 N N . VAL B 1 135 ? 20.339 19.742 33.155 1.00 47.62 133 VAL B N 1
ATOM 2931 C CA . VAL B 1 135 ? 20.022 21.175 33.243 1.00 38.70 133 VAL B CA 1
ATOM 2932 C C . VAL B 1 135 ? 18.520 21.370 33.504 1.00 38.06 133 VAL B C 1
ATOM 2933 O O . VAL B 1 135 ? 18.133 22.116 34.383 1.00 38.40 133 VAL B O 1
ATOM 2937 N N . THR B 1 136 ? 17.679 20.670 32.760 1.00 40.15 134 THR B N 1
ATOM 2938 C CA . THR B 1 136 ? 16.227 20.804 32.931 1.00 40.59 134 THR B CA 1
ATOM 2939 C C . THR B 1 136 ? 15.781 20.388 34.304 1.00 46.56 134 THR B C 1
ATOM 2940 O O . THR B 1 136 ? 14.919 21.031 34.911 1.00 47.10 134 THR B O 1
ATOM 2944 N N . TYR B 1 137 ? 16.359 19.295 34.796 1.00 47.77 135 TYR B N 1
ATOM 2945 C CA . TYR B 1 137 ? 16.006 18.798 36.116 1.00 46.78 135 TYR B CA 1
ATOM 2946 C C . TYR B 1 137 ? 16.335 19.817 37.219 1.00 47.41 135 TYR B C 1
ATOM 2947 O O . TYR B 1 137 ? 15.499 20.085 38.072 1.00 47.50 135 TYR B O 1
ATOM 2956 N N . LEU B 1 138 ? 17.539 20.393 37.192 1.00 37.26 136 LEU B N 1
ATOM 2957 C CA . LEU B 1 138 ? 17.932 21.406 38.169 1.00 41.13 136 LEU B CA 1
ATOM 2958 C C . LEU B 1 138 ? 16.982 22.618 38.129 1.00 33.97 136 LEU B C 1
ATOM 2959 O O . LEU B 1 138 ? 16.641 23.191 39.174 1.00 39.64 136 LEU B O 1
ATOM 2964 N N . ALA B 1 139 ? 16.567 23.002 36.923 1.00 38.76 137 ALA B N 1
ATOM 2965 C CA . ALA B 1 139 ? 15.618 24.104 36.766 1.00 42.63 137 ALA B CA 1
ATOM 2966 C C . ALA B 1 139 ? 14.270 23.722 37.398 1.00 44.05 137 ALA B C 1
ATOM 2967 O O . ALA B 1 139 ? 13.608 24.555 38.014 1.00 46.05 137 ALA B O 1
ATOM 2969 N N . ASP B 1 140 ? 13.851 22.465 37.250 1.00 42.16 138 ASP B N 1
ATOM 2970 C CA A ASP B 1 140 ? 12.617 22.018 37.875 0.50 45.82 138 ASP B CA 1
ATOM 2971 C CA B ASP B 1 140 ? 12.604 22.027 37.871 0.50 44.07 138 ASP B CA 1
ATOM 2972 C C . ASP B 1 140 ? 12.773 22.066 39.390 1.00 49.88 138 ASP B C 1
ATOM 2973 O O . ASP B 1 140 ? 11.861 22.462 40.117 1.00 46.51 138 ASP B O 1
ATOM 2982 N N . VAL B 1 141 ? 13.951 21.667 39.864 1.00 35.39 139 VAL B N 1
ATOM 2983 C CA . VAL B 1 141 ? 14.245 21.671 41.291 1.00 32.18 139 VAL B CA 1
ATOM 2984 C C . VAL B 1 141 ? 14.090 23.112 41.809 1.00 51.81 139 VAL B C 1
ATOM 2985 O O . VAL B 1 141 ? 13.357 23.362 42.780 1.00 42.20 139 VAL B O 1
ATOM 2989 N N . AL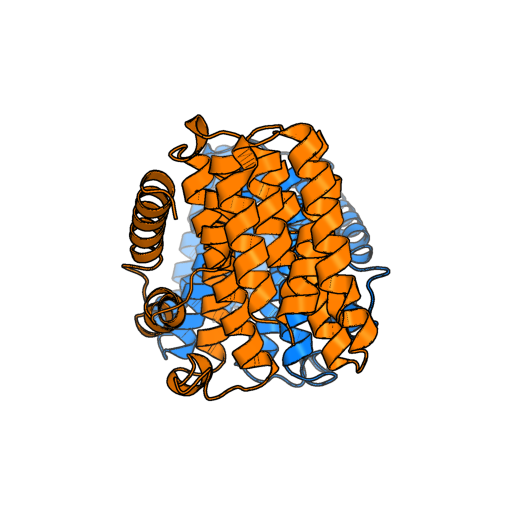A B 1 142 ? 14.761 24.050 41.135 1.00 41.64 140 ALA B N 1
ATOM 2990 C CA . ALA B 1 142 ? 14.690 25.478 41.491 1.00 39.95 140 ALA B CA 1
ATOM 2991 C C . ALA B 1 142 ? 13.239 25.979 41.552 1.00 36.07 140 ALA B C 1
ATOM 2992 O O . ALA B 1 142 ? 12.858 26.650 42.502 1.00 47.28 140 ALA B O 1
ATOM 2994 N N . GLN B 1 143 ? 12.414 25.625 40.572 1.00 41.57 141 GLN B N 1
ATOM 2995 C CA . GLN B 1 143 ? 11.004 26.062 40.612 1.00 52.99 141 GLN B CA 1
ATOM 2996 C C . GLN B 1 143 ? 10.240 25.473 41.796 1.00 60.51 141 GLN B C 1
ATOM 2997 O O . GLN B 1 143 ? 9.285 26.083 42.293 1.00 46.28 141 GLN B O 1
ATOM 3003 N N . ARG B 1 144 ? 10.648 24.294 42.251 1.00 45.44 142 ARG B N 1
ATOM 3004 C CA . ARG B 1 144 ? 9.988 23.706 43.418 1.00 47.69 142 ARG B CA 1
ATOM 3005 C C . ARG B 1 144 ? 10.352 24.449 44.687 1.00 43.55 142 ARG B C 1
ATOM 3006 O O . ARG B 1 144 ? 9.489 24.712 45.530 1.00 43.59 142 ARG B O 1
ATOM 3014 N N . LEU B 1 145 ? 11.621 24.810 44.809 1.00 34.17 143 LEU B N 1
ATOM 3015 C CA . LEU B 1 145 ? 12.091 25.572 45.949 1.00 34.83 143 LEU B CA 1
ATOM 3016 C C . LEU B 1 145 ? 11.415 26.932 45.975 1.00 45.55 143 LEU B C 1
ATOM 3017 O O . LEU B 1 145 ? 11.044 27.416 47.028 1.00 51.80 143 LEU B O 1
ATOM 3022 N N . SER B 1 146 ? 11.262 27.550 44.812 1.00 39.48 144 SER B N 1
ATOM 3023 C CA . SER B 1 146 ? 10.616 28.850 44.731 1.00 34.89 144 SER B CA 1
ATOM 3024 C C . SER B 1 146 ? 9.168 28.770 45.172 1.00 48.83 144 SER B C 1
ATOM 3025 O O . SER B 1 146 ? 8.679 29.631 45.884 1.00 42.38 144 SER B O 1
ATOM 3028 N N . VAL B 1 147 ? 8.485 27.725 44.735 1.00 40.33 145 VAL B N 1
ATOM 3029 C CA . VAL B 1 147 ? 7.094 27.547 45.084 1.00 47.48 145 VAL B CA 1
ATOM 3030 C C . VAL B 1 147 ? 6.947 27.356 46.587 1.00 49.08 145 VAL B C 1
ATOM 3031 O O . VAL B 1 147 ? 6.063 27.923 47.210 1.00 47.01 145 VAL B O 1
ATOM 3035 N N . GLY B 1 148 ? 7.843 26.574 47.166 1.00 53.79 146 GLY B N 1
ATOM 3036 C CA . GLY B 1 148 ? 7.799 26.295 48.585 1.00 50.00 146 GLY B CA 1
ATOM 3037 C C . GLY B 1 148 ? 7.973 27.543 49.414 1.00 61.23 146 GLY B C 1
ATOM 3038 O O . GLY B 1 148 ? 7.284 27.732 50.402 1.00 50.34 146 GLY B O 1
ATOM 3039 N N . GLN B 1 149 ? 8.896 28.401 49.007 1.00 41.50 147 GLN B N 1
ATOM 3040 C CA . GLN B 1 149 ? 9.116 29.652 49.705 1.00 48.74 147 GLN B CA 1
ATOM 3041 C C . GLN B 1 149 ? 7.893 30.543 49.622 1.00 50.95 147 GLN B C 1
ATOM 3042 O O . GLN B 1 149 ? 7.530 31.190 50.586 1.00 55.24 147 GLN B O 1
ATOM 3048 N N . ALA B 1 150 ? 7.270 30.581 48.455 1.00 43.61 148 ALA B N 1
ATOM 3049 C CA . ALA B 1 150 ? 6.068 31.367 48.275 1.00 39.26 148 ALA B CA 1
ATOM 3050 C C . ALA B 1 150 ? 4.944 30.817 49.141 1.00 51.68 148 ALA B C 1
ATOM 3051 O O . ALA B 1 150 ? 4.196 31.567 49.736 1.00 51.01 148 ALA B O 1
ATOM 3053 N N . LEU B 1 151 ? 4.835 29.498 49.205 1.00 45.34 149 LEU B N 1
ATOM 3054 C CA . LEU B 1 151 ? 3.784 28.853 50.002 1.00 60.77 149 LEU B CA 1
ATOM 3055 C C . LEU B 1 151 ? 3.932 29.184 51.476 1.00 63.07 149 LEU B C 1
ATOM 3056 O O . LEU B 1 151 ? 2.935 29.386 52.179 1.00 55.61 149 LEU B O 1
ATOM 3061 N N . ASP B 1 152 ? 5.182 29.231 51.958 1.00 45.13 150 ASP B N 1
ATOM 3062 C CA . ASP B 1 152 ? 5.490 29.601 53.353 1.00 48.63 150 ASP B CA 1
ATOM 3063 C C . ASP B 1 152 ? 5.160 31.067 53.694 1.00 89.95 150 ASP B C 1
ATOM 3064 O O . ASP B 1 152 ? 4.536 31.350 54.716 1.00 57.13 150 ASP B O 1
ATOM 3069 N N . LEU B 1 153 ? 5.510 31.953 52.778 1.00 61.48 151 LEU B N 1
ATOM 3070 C CA . LEU B 1 153 ? 5.211 33.359 52.881 1.00 54.07 151 LEU B CA 1
ATOM 3071 C C . LEU B 1 153 ? 3.709 33.563 52.843 1.00 65.78 151 LEU B C 1
ATOM 3072 O O . LEU B 1 153 ? 3.192 34.536 53.349 1.00 63.26 151 LEU B O 1
ATOM 3077 N N . GLU B 1 154 ? 3.014 32.636 52.211 1.00 65.60 152 GLU B N 1
ATOM 3078 C CA . GLU B 1 154 ? 1.572 32.722 52.093 1.00 85.94 152 GLU B CA 1
ATOM 3079 C C . GLU B 1 154 ? 0.832 31.994 53.224 1.00 92.58 152 GLU B C 1
ATOM 3080 O O . GLU B 1 154 ? -0.388 31.903 53.220 1.00 73.73 152 GLU B O 1
ATOM 3086 N N . GLY B 1 155 ? 1.569 31.501 54.205 1.00 54.80 153 GLY B N 1
ATOM 3087 C CA . GLY B 1 155 ? 0.940 30.806 55.305 1.00 84.28 153 GLY B CA 1
ATOM 3088 C C . GLY B 1 155 ? 0.512 29.356 55.175 1.00 98.45 153 GLY B C 1
ATOM 3089 O O . GLY B 1 155 ? -0.479 28.962 55.760 1.00 86.36 153 GLY B O 1
ATOM 3090 N N . GLU B 1 156 ? 1.237 28.557 54.405 1.00 114.35 154 GLU B N 1
ATOM 3091 C CA . GLU B 1 156 ? 0.894 27.150 54.294 1.00 83.43 154 GLU B CA 1
ATOM 3092 C C . GLU B 1 156 ? 2.090 26.264 54.597 1.00 121.42 154 GLU B C 1
ATOM 3093 O O . GLU B 1 156 ? 2.602 25.598 53.704 1.00 87.46 154 GLU B O 1
ATOM 3099 N N . ARG B 1 157 ? 2.490 26.195 55.855 1.00 126.07 155 ARG B N 1
ATOM 3100 C CA . ARG B 1 157 ? 3.645 25.391 56.203 1.00 116.80 155 ARG B CA 1
ATOM 3101 C C . ARG B 1 157 ? 3.457 23.942 55.806 1.00 89.88 155 ARG B C 1
ATOM 3102 O O . ARG B 1 157 ? 4.408 23.297 55.394 1.00 99.66 155 ARG B O 1
ATOM 3110 N N . ASP B 1 158 ? 2.253 23.411 55.930 1.00 81.22 156 ASP B N 1
ATOM 3111 C CA . ASP B 1 158 ? 2.079 22.009 55.539 1.00 138.27 156 ASP B CA 1
ATOM 3112 C C . ASP B 1 158 ? 2.301 21.687 54.050 1.00 142.22 156 ASP B C 1
ATOM 3113 O O . ASP B 1 158 ? 3.046 20.773 53.726 1.00 101.35 156 ASP B O 1
ATOM 3118 N N . LYS B 1 159 ? 1.709 22.474 53.154 1.00 91.61 157 LYS B N 1
ATOM 3119 C CA . LYS B 1 159 ? 1.943 22.309 51.719 1.00 120.80 157 LYS B CA 1
ATOM 3120 C C . LYS B 1 159 ? 3.379 22.652 51.290 1.00 114.77 157 LYS B C 1
ATOM 3121 O O . LYS B 1 159 ? 3.856 22.170 50.263 1.00 155.60 157 LYS B O 1
ATOM 3127 N N . ALA B 1 160 ? 4.045 23.494 52.065 1.00 95.57 158 ALA B N 1
ATOM 3128 C CA . ALA B 1 160 ? 5.398 23.904 51.733 1.00 91.86 158 ALA B CA 1
ATOM 3129 C C . ALA B 1 160 ? 6.478 22.984 52.265 1.00 113.86 158 ALA B C 1
ATOM 3130 O O . ALA B 1 160 ? 7.653 23.155 51.948 1.00 94.11 158 ALA B O 1
ATOM 3132 N N . ALA B 1 161 ? 6.099 22.002 53.067 1.00 79.80 159 ALA B N 1
ATOM 3133 C CA . ALA B 1 161 ? 7.101 21.120 53.633 1.00 94.82 159 ALA B CA 1
ATOM 3134 C C . ALA B 1 161 ? 7.905 20.346 52.603 1.00 78.71 159 ALA B C 1
ATOM 3135 O O . ALA B 1 161 ? 9.124 20.282 52.696 1.00 76.50 159 ALA B O 1
ATOM 3137 N N . GLU B 1 162 ? 7.229 19.734 51.642 1.00 85.53 160 GLU B N 1
ATOM 3138 C CA . GLU B 1 162 ? 7.925 18.969 50.613 1.00 98.96 160 GLU B CA 1
ATOM 3139 C C . GLU B 1 162 ? 8.813 19.817 49.705 1.00 84.40 160 GLU B C 1
ATOM 3140 O O . GLU B 1 162 ? 9.890 19.387 49.314 1.00 75.60 160 GLU B O 1
ATOM 3146 N N . PHE B 1 163 ? 8.341 21.010 49.361 1.00 86.96 161 PHE B N 1
ATOM 3147 C CA . PHE B 1 163 ? 9.080 21.922 48.495 1.00 69.34 161 PHE B CA 1
ATOM 3148 C C . PHE B 1 163 ? 10.099 22.828 49.173 1.00 75.08 161 PHE B C 1
ATOM 3149 O O . PHE B 1 163 ? 10.895 23.456 48.493 1.00 58.15 161 PHE B O 1
ATOM 3157 N N . LYS B 1 164 ? 10.075 22.927 50.495 1.00 89.48 162 LYS B N 1
ATOM 3158 C CA . LYS B 1 164 ? 11.012 23.830 51.156 1.00 104.94 162 LYS B CA 1
ATOM 3159 C C . LYS B 1 164 ? 12.509 23.574 51.043 1.00 75.91 162 LYS B C 1
ATOM 3160 O O . LYS B 1 164 ? 13.252 24.487 50.718 1.00 122.73 162 LYS B O 1
ATOM 3166 N N . THR B 1 165 ? 12.975 22.388 51.399 1.00 79.66 163 THR B N 1
ATOM 3167 C CA . THR B 1 165 ? 14.404 22.109 51.299 1.00 95.03 163 THR B CA 1
ATOM 3168 C C . THR B 1 165 ? 14.725 20.748 50.702 1.00 117.52 163 THR B C 1
ATOM 3169 O O . THR B 1 165 ? 15.866 20.457 50.348 1.00 73.84 163 THR B O 1
ATOM 3173 N N . ALA B 1 166 ? 13.692 19.933 50.583 1.00 93.76 164 ALA B N 1
ATOM 3174 C CA . ALA B 1 166 ? 13.794 18.569 50.099 1.00 73.13 164 ALA B CA 1
ATOM 3175 C C . ALA B 1 166 ? 14.328 18.430 48.700 1.00 51.15 164 ALA B C 1
ATOM 3176 O O . ALA B 1 166 ? 15.041 17.494 48.408 1.00 56.81 164 ALA B O 1
ATOM 3178 N N . PRO B 1 167 ? 13.985 19.360 47.831 1.00 58.68 165 PRO B N 1
ATOM 3179 C CA . PRO B 1 167 ? 14.423 19.255 46.451 1.00 45.64 165 PRO B CA 1
ATOM 3180 C C . PRO B 1 167 ? 15.932 19.179 46.327 1.00 32.96 165 PRO B C 1
ATOM 3181 O O . PRO B 1 167 ? 16.385 18.412 45.516 1.00 48.20 165 PRO B O 1
ATOM 3185 N N . LEU B 1 168 ? 16.699 19.929 47.090 1.00 43.89 166 LEU B N 1
ATOM 3186 C CA . LEU B 1 168 ? 18.136 19.803 46.964 1.00 47.53 166 LEU B CA 1
ATOM 3187 C C . LEU B 1 168 ? 18.631 18.437 47.405 1.00 54.77 166 LEU B C 1
ATOM 3188 O O . LEU B 1 168 ? 19.525 17.882 46.805 1.00 44.16 166 LEU B O 1
ATOM 3193 N N . ILE B 1 169 ? 18.051 17.903 48.468 1.00 55.00 167 ILE B N 1
ATOM 3194 C CA . ILE B 1 169 ? 18.469 16.602 48.961 1.00 54.58 167 ILE B CA 1
ATOM 3195 C C . ILE B 1 169 ? 18.184 15.523 47.937 1.00 42.36 167 ILE B C 1
ATOM 3196 O O . ILE B 1 169 ? 19.019 14.693 47.670 1.00 53.51 167 ILE B O 1
ATOM 3201 N N . GLU B 1 170 ? 17.010 15.576 47.326 1.00 46.64 168 GLU B N 1
ATOM 3202 C CA . GLU B 1 170 ? 16.677 14.613 46.301 1.00 50.93 168 GLU B CA 1
ATOM 3203 C C . GLU B 1 170 ? 17.632 14.788 45.116 1.00 56.98 168 GLU B C 1
ATOM 3204 O O . GLU B 1 170 ? 18.118 13.810 44.575 1.00 48.13 168 GLU B O 1
ATOM 3210 N N . ALA B 1 171 ? 17.921 16.029 44.727 1.00 43.57 169 ALA B N 1
ATOM 3211 C CA . ALA B 1 171 ? 18.843 16.255 43.609 1.00 40.92 169 ALA B CA 1
ATOM 3212 C C . ALA B 1 171 ? 20.195 15.573 43.871 1.00 33.59 169 ALA B C 1
ATOM 3213 O O . ALA B 1 171 ? 20.831 15.052 42.951 1.00 49.19 169 ALA B O 1
ATOM 3215 N N . ALA B 1 172 ? 20.641 15.583 45.128 1.00 38.89 170 ALA B N 1
ATOM 3216 C CA . ALA B 1 172 ? 21.895 14.919 45.459 1.00 41.98 170 ALA B CA 1
ATOM 3217 C C . ALA B 1 172 ? 21.838 13.436 45.071 1.00 53.12 170 ALA B C 1
ATOM 3218 O O . ALA B 1 172 ? 22.843 12.851 44.625 1.00 46.87 170 ALA B O 1
ATOM 3220 N N . LEU B 1 173 ? 20.652 12.842 45.220 1.00 45.34 171 LEU B N 1
ATOM 3221 C CA . LEU B 1 173 ? 20.459 11.415 44.906 1.00 60.44 171 LEU B CA 1
ATOM 3222 C C . LEU B 1 173 ? 20.076 11.183 43.448 1.00 68.83 171 LEU B C 1
ATOM 3223 O O . LEU B 1 173 ? 20.447 10.169 42.855 1.00 59.00 171 LEU B O 1
ATOM 3228 N N . VAL B 1 174 ? 19.338 12.120 42.864 1.00 51.46 172 VAL B N 1
ATOM 3229 C CA . VAL B 1 174 ? 18.907 11.943 41.478 1.00 43.46 172 VAL B CA 1
ATOM 3230 C C . VAL B 1 174 ? 19.985 12.216 40.434 1.00 50.42 172 VAL B C 1
ATOM 3231 O O . VAL B 1 174 ? 20.088 11.509 39.440 1.00 44.65 172 VAL B O 1
ATOM 3235 N N . MET B 1 175 ? 20.786 13.255 40.635 1.00 45.29 173 MET B N 1
ATOM 3236 C CA . MET B 1 175 ? 21.776 13.583 39.594 1.00 51.33 173 MET B CA 1
ATOM 3237 C C . MET B 1 175 ? 22.697 12.421 39.223 1.00 40.86 173 MET B C 1
ATOM 3238 O O . MET B 1 175 ? 22.930 12.164 38.039 1.00 44.39 173 MET B O 1
ATOM 3243 N N . PRO B 1 176 ? 23.246 11.728 40.223 1.00 45.18 174 PRO B N 1
ATOM 3244 C CA . PRO B 1 176 ? 24.115 10.632 39.809 1.00 56.24 174 PRO B CA 1
ATOM 3245 C C . PRO B 1 176 ? 23.342 9.576 39.001 1.00 61.11 174 PRO B C 1
ATOM 3246 O O . PRO B 1 176 ? 23.912 8.967 38.098 1.00 51.24 174 PRO B O 1
ATOM 3250 N N . LEU B 1 177 ? 22.057 9.377 39.296 1.00 44.22 175 LEU B N 1
ATOM 3251 C CA . LEU B 1 177 ? 21.281 8.389 38.539 1.00 42.20 175 LEU B CA 1
ATOM 3252 C C . LEU B 1 177 ? 21.100 8.811 37.089 1.00 62.38 175 LEU B C 1
ATOM 3253 O O . LEU B 1 177 ? 21.265 7.996 36.177 1.00 54.13 175 LEU B O 1
ATOM 3258 N N . VAL B 1 178 ? 20.760 10.083 36.874 1.00 51.41 176 VAL B N 1
ATOM 3259 C CA . VAL B 1 178 ? 20.597 10.600 35.521 1.00 41.10 176 VAL B CA 1
ATOM 3260 C C . VAL B 1 178 ? 21.909 10.554 34.756 1.00 44.53 176 VAL B C 1
ATOM 3261 O O . VAL B 1 178 ? 21.954 10.151 33.596 1.00 56.22 176 VAL B O 1
ATOM 3265 N N . ILE B 1 179 ? 22.977 10.991 35.410 1.00 52.94 177 ILE B N 1
ATOM 3266 C CA . ILE B 1 179 ? 24.305 10.987 34.805 1.00 50.31 177 ILE B CA 1
ATOM 3267 C C . ILE B 1 179 ? 24.775 9.579 34.415 1.00 52.82 177 ILE B C 1
ATOM 3268 O O . ILE B 1 179 ? 25.261 9.377 33.310 1.00 56.92 177 ILE B O 1
ATOM 3273 N N . LEU B 1 180 ? 24.614 8.606 35.307 1.00 62.27 178 LEU B N 1
ATOM 3274 C CA . LEU B 1 180 ? 25.097 7.242 35.030 1.00 64.15 178 LEU B CA 1
ATOM 3275 C C . LEU B 1 180 ? 24.118 6.369 34.219 1.00 58.92 178 LEU B C 1
ATOM 3276 O O . LEU B 1 180 ? 24.506 5.322 33.710 1.00 66.12 178 LEU B O 1
ATOM 3281 N N . GLY B 1 181 ? 22.867 6.803 34.098 1.00 74.94 179 GLY B N 1
ATOM 3282 C CA . GLY B 1 181 ? 21.872 6.079 33.306 1.00 59.88 179 GLY B CA 1
ATOM 3283 C C . GLY B 1 181 ? 21.022 5.053 34.044 1.00 69.30 179 GLY B C 1
ATOM 3284 O O . GLY B 1 181 ? 20.282 4.294 33.422 1.00 77.75 179 GLY B O 1
ATOM 3285 N N . ARG B 1 182 ? 21.117 5.038 35.367 1.00 57.20 180 ARG B N 1
ATOM 3286 C CA . ARG B 1 182 ? 20.358 4.114 36.199 1.00 51.43 180 ARG B CA 1
ATOM 3287 C C . ARG B 1 182 ? 18.992 4.684 36.512 1.00 63.26 180 ARG B C 1
ATOM 3288 O O . ARG B 1 182 ? 18.617 4.842 37.674 1.00 48.02 180 ARG B O 1
ATOM 3296 N N . ARG B 1 183 ? 18.235 4.973 35.470 1.00 51.15 181 ARG B N 1
ATOM 3297 C CA . ARG B 1 183 ? 16.927 5.592 35.653 1.00 62.60 181 ARG B CA 1
ATOM 3298 C C . ARG B 1 183 ? 15.938 4.772 36.465 1.00 50.58 181 ARG B C 1
ATOM 3299 O O . ARG B 1 183 ? 14.985 5.333 37.006 1.00 58.79 181 ARG B O 1
ATOM 3307 N N . GLU B 1 184 ? 16.156 3.463 36.564 1.00 64.64 182 GLU B N 1
ATOM 3308 C CA . GLU B 1 184 ? 15.208 2.609 37.306 1.00 67.10 182 GLU B CA 1
ATOM 3309 C C . GLU B 1 184 ? 15.174 2.928 38.810 1.00 61.27 182 GLU B C 1
ATOM 3310 O O . GLU B 1 184 ? 14.182 2.676 39.489 1.00 58.79 182 GLU B O 1
ATOM 3316 N N . LEU B 1 185 ? 16.244 3.526 39.319 1.00 61.69 183 LEU B N 1
ATOM 3317 C CA . LEU B 1 185 ? 16.321 3.870 40.735 1.00 62.75 183 LEU B CA 1
ATOM 3318 C C . LEU B 1 185 ? 15.775 5.262 41.051 1.00 57.33 183 LEU B C 1
ATOM 3319 O O . LEU B 1 185 ? 15.591 5.609 42.212 1.00 58.27 183 LEU B O 1
ATOM 3324 N N . ILE B 1 186 ? 15.514 6.051 40.017 1.00 56.58 184 ILE B N 1
ATOM 3325 C CA . ILE B 1 186 ? 15.075 7.437 40.201 1.00 49.51 184 ILE B CA 1
ATOM 3326 C C . ILE B 1 186 ? 13.812 7.598 41.055 1.00 64.14 184 ILE B C 1
ATOM 3327 O O . ILE B 1 186 ? 13.818 8.337 42.050 1.00 50.98 184 ILE B O 1
ATOM 3332 N N . GLU B 1 187 ? 12.743 6.900 40.692 1.00 56.57 185 GLU B N 1
ATOM 3333 C CA . GLU B 1 187 ? 11.489 7.037 41.435 1.00 67.77 185 GLU B CA 1
ATOM 3334 C C . GLU B 1 187 ? 11.681 6.777 42.935 1.00 64.90 185 GLU B C 1
ATOM 3335 O O . GLU B 1 187 ? 11.086 7.463 43.773 1.00 79.41 185 GLU B O 1
ATOM 3341 N N . THR B 1 188 ? 12.517 5.800 43.278 1.00 58.47 186 THR B N 1
ATOM 3342 C CA . THR B 1 188 ? 12.768 5.493 44.694 1.00 85.52 186 THR B CA 1
ATOM 3343 C C . THR B 1 188 ? 13.726 6.502 45.326 1.00 58.06 186 THR B C 1
ATOM 3344 O O . THR B 1 188 ? 13.506 6.946 46.452 1.00 72.54 186 THR B O 1
ATOM 3348 N N . ALA B 1 189 ? 14.788 6.850 44.604 1.00 75.95 187 ALA B N 1
ATOM 3349 C CA . ALA B 1 189 ? 15.730 7.844 45.091 1.00 60.04 187 ALA B CA 1
ATOM 3350 C C . ALA B 1 189 ? 14.966 9.134 45.373 1.00 56.59 187 ALA B C 1
ATOM 3351 O O . ALA B 1 189 ? 15.203 9.773 46.389 1.00 61.06 187 ALA B O 1
ATOM 3353 N N . LYS B 1 190 ? 14.045 9.509 44.484 1.00 60.99 188 LYS B N 1
ATOM 3354 C CA . LYS B 1 190 ? 13.221 10.705 44.717 1.00 62.95 188 LYS B CA 1
ATOM 3355 C C . LYS B 1 190 ? 12.425 10.583 46.001 1.00 72.24 188 LYS B C 1
ATOM 3356 O O . LYS B 1 190 ? 12.429 11.482 46.844 1.00 69.78 188 LYS B O 1
ATOM 3362 N N . LYS B 1 191 ? 11.722 9.466 46.133 1.00 67.37 189 LYS B N 1
ATOM 3363 C CA . LYS B 1 191 ? 10.877 9.230 47.294 1.00 91.19 189 LYS B CA 1
ATOM 3364 C C . LYS B 1 191 ? 11.690 9.348 48.592 1.00 67.29 189 LYS B C 1
ATOM 3365 O O . LYS B 1 191 ? 11.299 10.051 49.528 1.00 70.12 189 LYS B O 1
ATOM 3371 N N . LEU B 1 192 ? 12.829 8.662 48.631 1.00 60.85 190 LEU B N 1
ATOM 3372 C CA . LEU B 1 192 ? 13.720 8.676 49.788 1.00 58.99 190 LEU B CA 1
ATOM 3373 C C . LEU B 1 192 ? 14.230 10.075 50.091 1.00 77.98 190 LEU B C 1
ATOM 3374 O O . LEU B 1 192 ? 14.154 10.538 51.225 1.00 60.66 190 LEU B O 1
ATOM 3379 N N . GLY B 1 193 ? 14.767 10.737 49.069 1.00 89.59 191 GLY B N 1
ATOM 3380 C CA . GLY B 1 193 ? 15.282 12.091 49.219 1.00 89.34 191 GLY B CA 1
ATOM 3381 C C . GLY B 1 193 ? 14.234 13.022 49.803 1.00 65.40 191 GLY B C 1
ATOM 3382 O O . GLY B 1 193 ? 14.545 13.894 50.610 1.00 64.53 191 GLY B O 1
ATOM 3383 N N . THR B 1 194 ? 12.984 12.831 49.402 1.00 59.25 192 THR B N 1
ATOM 3384 C CA . THR B 1 194 ? 11.899 13.672 49.903 1.00 69.92 192 THR B CA 1
ATOM 3385 C C . THR B 1 194 ? 11.626 13.425 51.385 1.00 69.89 192 THR B C 1
ATOM 3386 O O . THR B 1 194 ? 11.374 14.367 52.133 1.00 102.55 192 THR B O 1
ATOM 3390 N N . LYS B 1 195 ? 11.678 12.163 51.807 1.00 91.35 193 LYS B N 1
ATOM 3391 C CA . LYS B 1 195 ? 11.452 11.824 53.209 1.00 87.89 193 LYS B CA 1
ATOM 3392 C C . LYS B 1 195 ? 12.633 12.313 54.043 1.00 68.22 193 LYS B C 1
ATOM 3393 O O . LYS B 1 195 ? 12.465 12.897 55.113 1.00 64.99 193 LYS B O 1
ATOM 3399 N N . LEU B 1 196 ? 13.827 12.088 53.528 1.00 57.72 194 LEU B N 1
ATOM 3400 C CA . LEU B 1 196 ? 15.023 12.543 54.193 1.00 57.34 194 LEU B CA 1
ATOM 3401 C C . LEU B 1 196 ? 14.932 14.053 54.377 1.00 78.78 194 LEU B C 1
ATOM 3402 O O . LEU B 1 196 ? 15.286 14.583 55.420 1.00 80.46 194 LEU B O 1
ATOM 3407 N N . GLY B 1 197 ? 14.461 14.746 53.348 1.00 67.62 195 GLY B N 1
ATOM 3408 C CA . GLY B 1 197 ? 14.332 16.189 53.403 1.00 77.25 195 GLY B CA 1
ATOM 3409 C C . GLY B 1 197 ? 13.348 16.721 54.422 1.00 86.90 195 GLY B C 1
ATOM 3410 O O . GLY B 1 197 ? 13.640 17.682 55.122 1.00 126.51 195 GLY B O 1
ATOM 3411 N N . ILE B 1 198 ? 12.182 16.094 54.513 1.00 103.95 196 ILE B N 1
ATOM 3412 C CA . ILE B 1 198 ? 11.164 16.508 55.469 1.00 120.35 196 ILE B CA 1
ATOM 3413 C C . ILE B 1 198 ? 11.680 16.312 56.881 1.00 114.34 196 ILE B C 1
ATOM 3414 O O . ILE B 1 198 ? 11.454 17.126 57.768 1.00 129.01 196 ILE B O 1
ATOM 3419 N N . LEU B 1 199 ? 12.382 15.209 57.071 1.00 86.91 197 LEU B N 1
ATOM 3420 C CA . LEU B 1 199 ? 12.961 14.872 58.350 1.00 85.52 197 LEU B CA 1
ATOM 3421 C C . LEU B 1 199 ? 13.975 15.924 58.737 1.00 101.47 197 LEU B C 1
ATOM 3422 O O . LEU B 1 199 ? 14.094 16.295 59.899 1.00 135.92 197 LEU B O 1
ATOM 3427 N N . TYR B 1 200 ? 14.720 16.394 57.750 1.00 97.58 198 TYR B N 1
ATOM 3428 C CA . TYR B 1 200 ? 15.785 17.351 57.993 1.00 100.22 198 TYR B CA 1
ATOM 3429 C C . TYR B 1 200 ? 15.355 18.696 58.563 1.00 100.04 198 TYR B C 1
ATOM 3430 O O . TYR B 1 200 ? 16.077 19.289 59.354 1.00 117.92 198 TYR B O 1
ATOM 3439 N N . GLN B 1 201 ? 14.196 19.191 58.161 1.00 136.21 199 GLN B N 1
ATOM 3440 C CA . GLN B 1 201 ? 13.760 20.496 58.634 1.00 114.65 199 GLN B CA 1
ATOM 3441 C C . GLN B 1 201 ? 13.623 20.541 60.152 1.00 129.00 199 GLN B C 1
ATOM 3442 O O . GLN B 1 201 ? 14.011 21.525 60.780 1.00 144.14 199 GLN B O 1
ATOM 3448 N N . TYR B 1 202 ? 13.087 19.482 60.746 1.00 155.15 200 TYR B N 1
ATOM 3449 C CA . TYR B 1 202 ? 12.949 19.438 62.195 1.00 127.77 200 TYR B CA 1
ATOM 3450 C C . TYR B 1 202 ? 14.238 19.884 62.876 1.00 108.35 200 TYR B C 1
ATOM 3451 O O . TYR B 1 202 ? 14.211 20.660 63.832 1.00 115.27 200 TYR B O 1
ATOM 3460 N N . THR B 1 216 ? 6.957 11.535 62.771 1.00 95.04 214 THR B N 1
ATOM 3461 C CA . THR B 1 216 ? 8.418 11.592 62.737 1.00 106.86 214 THR B CA 1
ATOM 3462 C C . THR B 1 216 ? 9.047 10.219 62.989 1.00 139.25 214 THR B C 1
ATOM 3463 O O . THR B 1 216 ? 10.236 10.020 62.735 1.00 108.06 214 THR B O 1
ATOM 3467 N N . LYS B 1 217 ? 8.249 9.277 63.487 1.00 125.87 215 LYS B N 1
ATOM 3468 C CA . LYS B 1 217 ? 8.738 7.923 63.739 1.00 128.21 215 LYS B CA 1
ATOM 3469 C C . LYS B 1 217 ? 8.635 7.050 62.492 1.00 129.69 215 LYS B C 1
ATOM 3470 O O . LYS B 1 217 ? 9.537 6.260 62.203 1.00 95.21 215 LYS B O 1
ATOM 3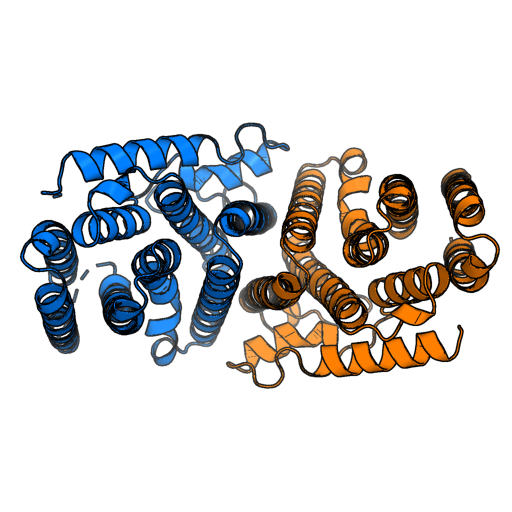476 N N . SER B 1 218 ? 7.527 7.189 61.765 1.00 97.13 216 SER B N 1
ATOM 3477 C CA . SER B 1 218 ? 7.302 6.404 60.549 1.00 157.44 216 SER B CA 1
ATOM 3478 C C . SER B 1 218 ? 7.980 7.044 59.339 1.00 146.19 216 SER B C 1
ATOM 3479 O O . SER B 1 218 ? 7.924 6.514 58.228 1.00 158.70 216 SER B O 1
ATOM 3482 N N . ILE B 1 219 ? 8.608 8.195 59.559 1.00 138.32 217 ILE B N 1
ATOM 3483 C CA . ILE B 1 219 ? 9.343 8.868 58.499 1.00 116.92 217 ILE B CA 1
ATOM 3484 C C . ILE B 1 219 ? 10.687 8.169 58.346 1.00 106.54 217 ILE B C 1
ATOM 3485 O O . ILE B 1 219 ? 11.174 7.973 57.233 1.00 141.49 217 ILE B O 1
ATOM 3490 N N . ALA B 1 220 ? 11.273 7.781 59.476 1.00 88.31 218 ALA B N 1
ATOM 3491 C CA . ALA B 1 220 ? 12.528 7.046 59.475 1.00 94.65 218 ALA B CA 1
ATOM 3492 C C . ALA B 1 220 ? 12.252 5.574 59.185 1.00 108.02 218 ALA B C 1
ATOM 3493 O O . ALA B 1 220 ? 13.179 4.774 59.039 1.00 91.30 218 ALA B O 1
ATOM 3495 N N . ASN B 1 221 ? 10.966 5.227 59.115 1.00 128.02 219 ASN B N 1
ATOM 3496 C CA . ASN B 1 221 ? 10.527 3.865 58.806 1.00 123.38 219 ASN B CA 1
ATOM 3497 C C . ASN B 1 221 ? 10.390 3.660 57.303 1.00 129.49 219 ASN B C 1
ATOM 3498 O O . ASN B 1 221 ? 10.829 2.643 56.761 1.00 104.19 219 ASN B O 1
ATOM 3503 N N . GLU B 1 222 ? 9.759 4.620 56.633 1.00 102.81 220 GLU B N 1
ATOM 3504 C CA . GLU B 1 222 ? 9.638 4.557 55.189 1.00 124.05 220 GLU B CA 1
ATOM 3505 C C . GLU B 1 222 ? 11.046 4.585 54.628 1.00 116.28 220 GLU B C 1
ATOM 3506 O O . GLU B 1 222 ? 11.421 3.729 53.827 1.00 100.11 220 GLU B O 1
ATOM 3512 N N . ILE B 1 223 ? 11.829 5.564 55.071 1.00 86.07 221 ILE B N 1
ATOM 3513 C CA . ILE B 1 223 ? 13.219 5.679 54.654 1.00 85.63 221 ILE B CA 1
ATOM 3514 C C . ILE B 1 223 ? 13.889 4.312 54.755 1.00 82.47 221 ILE B C 1
ATOM 3515 O O . ILE B 1 223 ? 14.772 3.968 53.960 1.00 71.91 221 ILE B O 1
ATOM 3520 N N . GLY B 1 224 ? 13.453 3.529 55.736 1.00 96.25 222 GLY B N 1
ATOM 3521 C CA . GLY B 1 224 ? 13.977 2.185 55.919 1.00 72.57 222 GLY B CA 1
ATOM 3522 C C . GLY B 1 224 ? 13.574 1.319 54.743 1.00 80.66 222 GLY B C 1
ATOM 3523 O O . GLY B 1 224 ? 14.390 0.566 54.206 1.00 85.73 222 GLY B O 1
ATOM 3524 N N . ARG B 1 225 ? 12.311 1.438 54.337 1.00 82.51 223 ARG B N 1
ATOM 3525 C CA . ARG B 1 225 ? 11.784 0.652 53.222 1.00 98.59 223 ARG B CA 1
ATOM 3526 C C . ARG B 1 225 ? 12.453 1.023 51.907 1.00 82.23 223 ARG B C 1
ATOM 3527 O O . ARG B 1 225 ? 12.918 0.154 51.169 1.00 68.14 223 ARG B O 1
ATOM 3535 N N . TYR B 1 226 ? 12.485 2.319 51.607 1.00 78.63 224 TYR B N 1
ATOM 3536 C CA . TYR B 1 226 ? 13.092 2.782 50.364 1.00 69.93 224 TYR B CA 1
ATOM 3537 C C . TYR B 1 226 ? 14.553 2.337 50.306 1.00 56.17 224 TYR B C 1
ATOM 3538 O O . TYR B 1 226 ? 15.068 2.031 49.227 1.00 74.96 224 TYR B O 1
ATOM 3547 N N . LEU B 1 227 ? 15.220 2.296 51.458 1.00 69.00 225 LEU B N 1
ATOM 3548 C CA . LEU B 1 227 ? 16.597 1.799 51.511 1.00 65.02 225 LEU B CA 1
ATOM 3549 C C . LEU B 1 227 ? 16.614 0.333 51.145 1.00 73.57 225 LEU B C 1
ATOM 3550 O O . LEU B 1 227 ? 17.577 -0.171 50.560 1.00 68.70 225 LEU B O 1
ATOM 3555 N N . LEU B 1 228 ? 15.535 -0.340 51.542 1.00 88.45 226 LEU B N 1
ATOM 3556 C CA . LEU B 1 228 ? 15.314 -1.751 51.283 1.00 98.62 226 LEU B CA 1
ATOM 3557 C C . LEU B 1 228 ? 15.213 -1.973 49.784 1.00 64.45 226 LEU B C 1
ATOM 3558 O O . LEU B 1 228 ? 15.995 -2.733 49.204 1.00 60.63 226 LEU B O 1
ATOM 3563 N N . LYS B 1 229 ? 14.260 -1.283 49.159 1.00 67.04 227 LYS B N 1
ATOM 3564 C CA . LYS B 1 229 ? 14.064 -1.380 47.718 1.00 67.45 227 LYS B CA 1
ATOM 3565 C C . LYS B 1 229 ? 15.370 -1.119 46.979 1.00 71.74 227 LYS B C 1
ATOM 3566 O O . LYS B 1 229 ? 15.717 -1.833 46.035 1.00 81.26 227 LYS B O 1
ATOM 3572 N N . ILE B 1 230 ? 16.092 -0.089 47.410 1.00 61.71 228 ILE B N 1
ATOM 3573 C CA . ILE B 1 230 ? 17.353 0.259 46.780 1.00 64.44 228 ILE B CA 1
ATOM 3574 C C . ILE B 1 230 ? 18.360 -0.865 46.948 1.00 67.66 228 ILE B C 1
ATOM 3575 O O . ILE B 1 230 ? 19.143 -1.146 46.032 1.00 46.98 228 ILE B O 1
ATOM 3580 N N . LYS B 1 231 ? 18.349 -1.482 48.129 1.00 73.35 229 LYS B N 1
ATOM 3581 C CA . LYS B 1 231 ? 19.254 -2.588 48.432 1.00 65.34 229 LYS B CA 1
ATOM 3582 C C . LYS B 1 231 ? 18.910 -3.793 47.567 1.00 76.54 229 LYS B C 1
ATOM 3583 O O . LYS B 1 231 ? 19.791 -4.558 47.170 1.00 56.29 229 LYS B O 1
ATOM 3589 N N . GLU B 1 232 ? 17.627 -3.958 47.263 1.00 57.01 230 GLU B N 1
ATOM 3590 C CA . GLU B 1 232 ? 17.215 -5.066 46.403 1.00 73.13 230 GLU B CA 1
ATOM 3591 C C . GLU B 1 232 ? 17.719 -4.850 44.973 1.00 71.07 230 GLU B C 1
ATOM 3592 O O . GLU B 1 232 ? 17.759 -5.778 44.171 1.00 66.16 230 GLU B O 1
ATOM 3598 N N . HIS B 1 233 ? 18.122 -3.621 44.663 1.00 69.34 231 HIS B N 1
ATOM 3599 C CA . HIS B 1 233 ? 18.695 -3.324 43.350 1.00 54.91 231 HIS B CA 1
ATOM 3600 C C . HIS B 1 233 ? 20.211 -3.475 43.307 1.00 67.92 231 HIS B C 1
ATOM 3601 O O . HIS B 1 233 ? 20.742 -4.139 42.424 1.00 79.80 231 HIS B O 1
ATOM 3608 N N . VAL B 1 234 ? 20.912 -2.845 44.244 1.00 69.33 232 VAL B N 1
ATOM 3609 C CA . VAL B 1 234 ? 22.374 -2.875 44.203 1.00 85.23 232 VAL B CA 1
ATOM 3610 C C . VAL B 1 234 ? 22.957 -3.884 45.179 1.00 62.95 232 VAL B C 1
ATOM 3611 O O . VAL B 1 234 ? 24.159 -4.160 45.164 1.00 77.37 232 VAL B O 1
ATOM 3615 N N . GLY B 1 235 ? 22.099 -4.418 46.039 1.00 58.09 233 GLY B N 1
ATOM 3616 C CA . GLY B 1 235 ? 22.537 -5.377 47.042 1.00 81.07 233 GLY B CA 1
ATOM 3617 C C . GLY B 1 235 ? 23.285 -4.741 48.200 1.00 109.67 233 GLY B C 1
ATOM 3618 O O . GLY B 1 235 ? 22.897 -3.685 48.710 1.00 73.25 233 GLY B O 1
ATOM 3619 N N . ASP B 1 236 ? 24.378 -5.383 48.600 1.00 85.45 234 ASP B N 1
ATOM 3620 C CA . ASP B 1 236 ? 25.171 -4.941 49.744 1.00 102.01 234 ASP B CA 1
ATOM 3621 C C . ASP B 1 236 ? 26.187 -3.846 49.416 1.00 106.46 234 ASP B C 1
ATOM 3622 O O . ASP B 1 236 ? 26.788 -3.265 50.324 1.00 83.19 234 ASP B O 1
ATOM 3627 N N . ALA B 1 237 ? 26.402 -3.564 48.136 1.00 67.53 235 ALA B N 1
ATOM 3628 C CA . ALA B 1 237 ? 27.313 -2.481 47.794 1.00 89.89 235 ALA B CA 1
ATOM 3629 C C . ALA B 1 237 ? 26.769 -1.171 48.380 1.00 100.42 235 ALA B C 1
ATOM 3630 O O . ALA B 1 237 ? 27.494 -0.179 48.481 1.00 76.93 235 ALA B O 1
ATOM 3632 N N . ILE B 1 238 ? 25.490 -1.202 48.775 1.00 61.31 236 ILE B N 1
ATOM 3633 C CA . ILE B 1 238 ? 24.772 -0.064 49.364 1.00 77.78 236 ILE B CA 1
ATOM 3634 C C . ILE B 1 238 ? 25.166 0.234 50.815 1.00 91.72 236 ILE B C 1
ATOM 3635 O O . ILE B 1 238 ? 24.719 1.226 51.403 1.00 61.67 236 ILE B O 1
ATOM 3640 N N . ALA B 1 239 ? 26.004 -0.619 51.390 1.00 66.69 237 ALA B N 1
ATOM 3641 C CA . ALA B 1 239 ? 26.415 -0.475 52.799 1.00 84.02 237 ALA B CA 1
ATOM 3642 C C . ALA B 1 239 ? 26.742 0.953 53.257 1.00 58.85 237 ALA B C 1
ATOM 3643 O O . ALA B 1 239 ? 26.063 1.483 54.147 1.00 73.63 237 ALA B O 1
ATOM 3645 N N . PRO B 1 240 ? 27.783 1.577 52.658 1.00 62.35 238 PRO B N 1
ATOM 3646 C CA . PRO B 1 240 ? 28.247 2.926 53.036 1.00 62.68 238 PRO B CA 1
ATOM 3647 C C . PRO B 1 240 ? 27.109 3.937 53.107 1.00 58.87 238 PRO B C 1
ATOM 3648 O O . PRO B 1 240 ? 27.022 4.723 54.062 1.00 67.00 238 PRO B O 1
ATOM 3652 N N . PHE B 1 241 ? 26.251 3.902 52.091 1.00 56.35 239 PHE B N 1
ATOM 3653 C CA . PHE B 1 241 ? 25.104 4.793 51.984 1.00 55.06 239 PHE B CA 1
ATOM 3654 C C . PHE B 1 241 ? 24.043 4.479 53.032 1.00 73.22 239 PHE B C 1
ATOM 3655 O O . PHE B 1 241 ? 23.402 5.389 53.582 1.00 66.03 239 PHE B O 1
ATOM 3663 N N . GLU B 1 242 ? 23.869 3.205 53.331 1.00 67.04 240 GLU B N 1
ATOM 3664 C CA . GLU B 1 242 ? 22.903 2.818 54.335 1.00 91.55 240 GLU B CA 1
ATOM 3665 C C . GLU B 1 242 ? 23.354 3.317 55.694 1.00 64.90 240 GLU B C 1
ATOM 3666 O O . GLU B 1 242 ? 22.564 3.801 56.486 1.00 58.20 240 GLU B O 1
ATOM 3672 N N . ARG B 1 243 ? 24.645 3.208 55.949 1.00 61.54 241 ARG B N 1
ATOM 3673 C CA . ARG B 1 243 ? 25.178 3.642 57.220 1.00 86.24 241 ARG B CA 1
ATOM 3674 C C . ARG B 1 243 ? 24.956 5.118 57.402 1.00 72.34 241 ARG B C 1
ATOM 3675 O O . ARG B 1 243 ? 24.495 5.562 58.437 1.00 69.84 241 ARG B O 1
ATOM 3683 N N . LEU B 1 244 ? 25.255 5.874 56.364 1.00 78.38 242 LEU B N 1
ATOM 3684 C CA . LEU B 1 244 ? 25.133 7.303 56.452 1.00 59.99 242 LEU B CA 1
ATOM 3685 C C . LEU B 1 244 ? 23.707 7.658 56.696 1.00 64.28 242 LEU B C 1
ATOM 3686 O O . LEU B 1 244 ? 23.416 8.451 57.558 1.00 88.31 242 LEU B O 1
ATOM 3691 N N . ILE B 1 245 ? 22.803 7.039 55.961 1.00 62.49 243 ILE B N 1
ATOM 3692 C CA . ILE B 1 245 ? 21.411 7.367 56.138 1.00 68.38 243 ILE B CA 1
ATOM 3693 C C . ILE B 1 245 ? 20.978 6.992 57.527 1.00 97.56 243 ILE B C 1
ATOM 3694 O O . ILE B 1 245 ? 20.281 7.732 58.200 1.00 98.21 243 ILE B O 1
ATOM 3699 N N . LYS B 1 246 ? 21.383 5.807 57.949 1.00 72.38 244 LYS B N 1
ATOM 3700 C CA . LYS B 1 246 ? 20.999 5.330 59.255 1.00 101.12 244 LYS B CA 1
ATOM 3701 C C . LYS B 1 246 ? 21.577 6.248 60.316 1.00 70.48 244 LYS B C 1
ATOM 3702 O O . LYS B 1 246 ? 20.895 6.623 61.259 1.00 79.68 244 LYS B O 1
ATOM 3708 N N . TYR B 1 247 ? 22.844 6.622 60.151 1.00 76.98 245 TYR B N 1
ATOM 3709 C CA . TYR B 1 247 ? 23.507 7.511 61.102 1.00 79.21 245 TYR B CA 1
ATOM 3710 C C . TYR B 1 247 ? 22.815 8.870 61.139 1.00 92.68 245 TYR B C 1
ATOM 3711 O O . TYR B 1 247 ? 22.612 9.447 62.207 1.00 98.09 245 TYR B O 1
ATOM 3720 N N . LEU B 1 248 ? 22.446 9.367 59.963 1.00 79.22 246 LEU B N 1
ATOM 3721 C CA . LEU B 1 248 ? 21.727 10.617 59.845 1.00 83.71 246 LEU B CA 1
ATOM 3722 C C . LEU B 1 248 ? 20.375 10.388 60.475 1.00 71.45 246 LEU B C 1
ATOM 3723 O O . LEU B 1 248 ? 19.798 11.274 61.087 1.00 86.63 246 LEU B O 1
ATOM 3728 N N . ILE B 1 249 ? 19.864 9.182 60.291 1.00 91.47 247 ILE B N 1
ATOM 3729 C CA . ILE B 1 249 ? 18.588 8.794 60.860 1.00 127.10 247 ILE B CA 1
ATOM 3730 C C . ILE B 1 249 ? 18.625 8.842 62.379 1.00 144.90 247 ILE B C 1
ATOM 3731 O O . ILE B 1 249 ? 17.678 9.283 63.023 1.00 89.99 247 ILE B O 1
ATOM 3736 N N . GLY B 1 250 ? 19.733 8.397 62.953 1.00 127.91 248 GLY B N 1
ATOM 3737 C CA . GLY B 1 250 ? 19.839 8.339 64.393 1.00 109.69 248 GLY B CA 1
ATOM 3738 C C . GLY B 1 250 ? 19.690 9.704 65.020 1.00 125.90 248 GLY B C 1
ATOM 3739 O O . GLY B 1 250 ? 19.036 9.855 66.050 1.00 137.05 248 GLY B O 1
ATOM 3740 N N . LYS B 1 251 ? 20.284 10.709 64.396 1.00 94.96 249 LYS B N 1
ATOM 3741 C CA . LYS B 1 251 ? 20.212 12.047 64.938 1.00 98.48 249 LYS B CA 1
ATOM 3742 C C . LYS B 1 251 ? 18.793 12.439 65.249 1.00 113.45 249 LYS B C 1
ATOM 3743 O O . LYS B 1 251 ? 18.539 13.111 66.225 1.00 124.93 249 LYS B O 1
ATOM 3749 N N . ALA B 1 252 ? 17.859 12.052 64.411 1.00 94.81 250 ALA B N 1
ATOM 3750 C CA . ALA B 1 252 ? 16.474 12.439 64.645 1.00 118.75 250 ALA B CA 1
ATOM 3751 C C . ALA B 1 252 ? 15.633 11.307 65.246 1.00 103.31 250 ALA B C 1
ATOM 3752 O O . ALA B 1 252 ? 15.234 11.350 66.413 1.00 82.36 250 ALA B O 1
#